Protein AF-A0A2A9P3R5-F1 (afdb_monomer)

pLDDT: mean 75.91, std 23.03, range [26.2, 98.69]

Sequence (433 aa):
MRHSSALISHPLDVFIVVVIVVVCRFVQPAVFLSALGRRFRRSRQLSFVSSPSTSTSSSSSSSSSSFYASAPSPPPPPPPPQNLVVMGPTPMRIRGKRKALSSPAKTGALMASTPPTKIRRSLASVLASRPPRQRLSSLESLPAEMLESILLYSSNLSLPRASHVIGAKLSQRATLLRLFMWSFHETWHQWFGIPANQPVHHVPQSRDEECIPCHGDAALQSAVLELPWVDIDFILQAQQTWADRYARDRWYQHSAPWHDDDATTGHAHAGGYAHFDARACFDVDFQQAVKLALPFRQWPEWRTQDVHPLARLPTALITGPWDDEQLRRLFWLTRGGIMMDHKDRPLPPWEVKLQCLENAVVCAAEPNALVANCLMGCWIYVYLPREVVARQLTSLERRIQWGADSSESKKILRWAWDLLFLCMQLPDCHLLA

Solvent-accessible surface area (backbone atoms only — not comparable to full-atom values): 27323 Å² total; per-residue (Å²): 142,79,88,83,84,82,80,86,72,52,74,66,55,54,49,50,52,52,49,48,53,55,50,48,74,74,42,67,63,74,63,56,55,61,59,53,63,69,57,70,80,76,76,89,87,84,89,88,86,88,84,90,88,86,89,84,90,83,89,83,86,86,84,88,81,90,78,87,80,78,83,82,78,83,81,80,84,81,80,82,85,76,82,81,80,82,77,73,82,79,81,82,78,76,83,71,84,79,76,86,78,84,83,84,87,86,85,91,79,94,76,89,83,78,79,83,72,80,76,77,74,48,70,64,56,57,58,71,67,44,76,74,78,75,78,66,50,78,73,61,68,49,56,54,68,60,53,46,51,51,38,62,77,63,65,46,83,58,56,45,72,75,33,72,68,41,20,64,53,50,67,38,69,70,54,48,40,50,49,52,38,58,41,37,40,49,22,34,72,74,29,63,42,44,44,66,84,53,90,54,95,83,58,83,83,52,94,55,77,92,62,75,80,73,79,34,50,29,67,54,39,24,58,54,64,59,37,93,82,59,45,51,70,53,52,36,50,30,52,34,59,44,38,71,72,78,35,48,89,36,57,35,40,66,53,66,92,79,68,99,62,73,84,78,72,87,56,83,62,87,41,42,61,62,71,83,48,47,56,66,53,46,52,54,53,49,55,50,48,65,69,49,75,66,65,62,88,72,61,69,83,47,25,32,41,61,37,42,44,78,27,57,77,49,64,68,68,56,29,47,85,72,54,74,59,46,50,51,38,43,47,52,45,36,36,14,30,42,46,81,70,44,88,92,52,84,68,77,58,51,67,52,34,47,40,22,45,33,54,31,45,72,71,27,96,63,48,38,50,55,54,42,55,62,59,63,55,74,60,55,53,52,61,54,57,67,72,57,50,53,52,52,42,54,51,41,51,49,42,65,75,73,44,92,64,53,77,67,42,42,51,55,50,49,51,54,38,53,51,47,52,53,43,72,69,40,82,70,52,70,74,83,122

Nearest PDB structures (foldseek):
  5oqp-assembly1_A  TM=2.363E-01  e=1.429E+00  Saccharomyces cerevisiae S288C
  7q2z-assembly1_E  TM=2.455E-01  e=3.027E+00  Saccharomyces cerevisiae S288C
  6yvh-assembly1_F  TM=2.364E-01  e=4.012E+00  Homo sapiens
  5oqn-assembly1_A  TM=2.090E-01  e=4.618E+00  Saccharomyces cerevisiae S288C

Secondary structure (DSSP, 8-state):
----------HHHHHHHHHHHHHHHHS-HHHHHHHHHHHTTS--------------------------PPPPPPPPPPPPPP-----PPP--------PPPPPP------S-----------HHHHHHTSPP-----TTTTS-HHHHHHHHHHH--TTHHHH-HHHHHHHT-HHHHHHHHHHHHHHHHHHHTT--TTS--TTS---S-GGG----S-HHHHHHHHTSTT--HHHHHHHHHHHHHHH-TTSEE-------S-TTSSSS-TT-EES---HHHHHHHHHHHHHH----GGG--------S-TTPPPPHHHHH----HHHHHHHHHHHHTT--SS-TTSPPPPHHHHHHHHIIIIISSSS--HHHHHHH-SGGGTTT--HHHHHHHHHHHHHHHHH----HHHHHHHHHHHHHHHHHHH-GGGGS--

Foldseek 3Di:
DDDDDDDPDDPVNVVVVVVCVVVCVVPPVVVVVVVVVVVVVPDDDDDDDDDDDDDDDDDDDDDDDDDDDDDDDDDDDDDDDDDDDDDDDDDPPDPDDDDDDDDDDDDDDDDDDDDPDPPPQDPVNVVVPPDPPPPDDPLLPDQLVVLLVVCLVVVDPCQLVVDVSSVVSCVPLVSLLVSQLSQQVQQCLVFAQHQPPDPDPPQPPDPPPVDPDRPGDQASNQVSCQDPPDWPVSVLVSVVVSCQPPPQAPKHAQLDPDDPDCPPLPDDNVIDHNPDRSVSSLVVVLVVLQVDLDAQVPDDLLEGLSHPQQHDDHLCLQQDPDDPRSLSSLLCCQSNNHHQSDPPHDHDDLVSLLSSCCNQAQVDLFHPSSSCNSHVDLSSQFQHDLVSLVVSLVSLVCCLVPNPYDPSSNVSSVVVNVSSVVNNVDPCSHPPD

Radius of gyration: 32.88 Å; Cα contacts (8 Å, |Δi|>4): 362; chains: 1; bounding box: 89×105×76 Å

Organism: Ophiocordyceps unilateralis (NCBI:txid268505)

Mean predicted aligned error: 14.09 Å

Structure (mmCIF, N/CA/C/O backbone):
data_AF-A0A2A9P3R5-F1
#
_entry.id   AF-A0A2A9P3R5-F1
#
loop_
_atom_site.group_PDB
_atom_site.id
_atom_site.type_symbol
_atom_site.label_atom_id
_atom_site.label_alt_id
_atom_site.label_comp_id
_atom_site.label_asym_id
_atom_site.label_entity_id
_atom_site.label_seq_id
_atom_site.pdbx_PDB_ins_code
_atom_site.Cartn_x
_atom_site.Cartn_y
_atom_site.Cartn_z
_atom_site.occupancy
_atom_site.B_iso_or_equiv
_atom_site.auth_seq_id
_atom_site.auth_comp_id
_atom_site.auth_asym_id
_atom_site.auth_atom_id
_atom_site.pdbx_PDB_model_num
ATOM 1 N N . MET A 1 1 ? -28.607 43.491 19.530 1.00 35.06 1 MET A N 1
ATOM 2 C CA . MET A 1 1 ? -28.440 42.204 18.820 1.00 35.06 1 MET A CA 1
ATOM 3 C C . MET A 1 1 ? -26.972 41.796 18.878 1.00 35.06 1 MET A C 1
ATOM 5 O O . MET A 1 1 ? -26.171 42.314 18.116 1.00 35.06 1 MET A O 1
ATOM 9 N N . ARG A 1 2 ? -26.599 40.944 19.836 1.00 26.20 2 ARG A N 1
ATOM 10 C CA . ARG A 1 2 ? -25.311 40.235 19.874 1.00 26.20 2 ARG A CA 1
ATOM 11 C C . ARG A 1 2 ? -25.657 38.779 20.166 1.00 26.20 2 ARG A C 1
ATOM 13 O O . ARG A 1 2 ? -26.225 38.500 21.217 1.00 26.20 2 ARG A O 1
ATOM 20 N N . HIS A 1 3 ? -25.417 37.893 19.206 1.00 31.12 3 HIS A N 1
ATOM 21 C CA . HIS A 1 3 ? -25.557 36.454 19.401 1.00 31.12 3 HIS A CA 1
ATOM 22 C C . HIS A 1 3 ? -24.308 35.951 20.129 1.00 31.12 3 HIS A C 1
ATOM 24 O O . HIS A 1 3 ? -23.227 35.925 19.549 1.00 31.12 3 HIS A O 1
ATOM 30 N N . SER A 1 4 ? -24.458 35.587 21.404 1.00 26.36 4 SER A N 1
ATOM 31 C CA . SER A 1 4 ? -23.467 34.787 22.125 1.00 26.36 4 SER A CA 1
ATOM 32 C C . SER A 1 4 ? -23.743 33.313 21.854 1.00 26.36 4 SER A C 1
ATOM 34 O O . SER A 1 4 ? -24.727 32.762 22.345 1.00 26.36 4 SER A O 1
ATOM 36 N N . SER A 1 5 ? -22.872 32.684 21.071 1.00 33.41 5 SER A N 1
ATOM 37 C CA . SER A 1 5 ? -22.794 31.232 20.929 1.00 33.41 5 SER A CA 1
ATOM 38 C C . SER A 1 5 ? -21.841 30.695 21.993 1.00 33.41 5 SER A C 1
ATOM 40 O O . SER A 1 5 ? -20.628 30.803 21.848 1.00 33.41 5 SER A O 1
ATOM 42 N N . ALA A 1 6 ? -22.386 30.129 23.064 1.00 35.25 6 ALA A N 1
ATOM 43 C CA . ALA A 1 6 ? -21.638 29.310 24.010 1.00 35.25 6 ALA A CA 1
ATOM 44 C C . ALA A 1 6 ? -22.315 27.937 24.074 1.00 35.25 6 ALA A C 1
ATOM 46 O O . ALA A 1 6 ? -23.247 27.724 24.845 1.00 35.25 6 ALA A O 1
ATOM 47 N N . LEU A 1 7 ? -21.880 27.025 23.204 1.00 39.19 7 LEU A N 1
ATOM 48 C CA . LEU A 1 7 ? -22.164 25.598 23.324 1.00 39.19 7 LEU A CA 1
ATOM 49 C C . LEU A 1 7 ? -20.938 24.954 23.965 1.00 39.19 7 LEU A C 1
ATOM 51 O O . LEU A 1 7 ? -19.898 24.800 23.329 1.00 39.19 7 LEU A O 1
ATOM 55 N N . ILE A 1 8 ? -21.067 24.594 25.238 1.00 35.97 8 ILE A N 1
ATOM 56 C CA . ILE A 1 8 ? -20.186 23.613 25.866 1.00 35.97 8 ILE A CA 1
ATOM 57 C C . ILE A 1 8 ? -20.632 22.262 25.301 1.00 35.97 8 ILE A C 1
ATOM 59 O O . ILE A 1 8 ? -21.615 21.685 25.759 1.00 35.97 8 ILE A O 1
ATOM 63 N N . SER A 1 9 ? -19.970 21.812 24.235 1.00 40.06 9 SER A N 1
ATOM 64 C CA . SER A 1 9 ? -20.224 20.503 23.637 1.00 40.06 9 SER A CA 1
ATOM 65 C C . SER A 1 9 ? -19.715 19.405 24.562 1.00 40.06 9 SER A C 1
ATOM 67 O O . SER A 1 9 ? -18.516 19.317 24.834 1.00 40.06 9 SER A O 1
ATOM 69 N N . HIS A 1 10 ? -20.614 18.526 25.001 1.00 43.50 10 HIS A N 1
ATOM 70 C CA . HIS A 1 10 ? -20.208 17.243 25.555 1.00 43.50 10 HIS A CA 1
ATOM 71 C C . HIS A 1 10 ? -19.459 16.445 24.467 1.00 43.50 10 HIS A C 1
ATOM 73 O O . HIS A 1 10 ? -19.868 16.459 23.303 1.00 43.50 10 HIS A O 1
ATOM 79 N N . PRO A 1 11 ? -18.394 15.696 24.805 1.00 43.03 11 PRO A N 1
ATOM 80 C CA . PRO A 1 11 ? -17.646 14.889 23.833 1.00 43.03 11 PRO A CA 1
ATOM 81 C C . PRO A 1 11 ? -18.519 13.859 23.089 1.00 43.03 11 PRO A C 1
ATOM 83 O O . PRO A 1 11 ? -18.207 13.493 21.958 1.00 43.03 11 PRO A O 1
ATOM 86 N N . LEU A 1 12 ? -19.652 13.450 23.675 1.00 40.81 12 LEU A N 1
ATOM 87 C CA . LEU A 1 12 ? -20.656 12.593 23.033 1.00 40.81 12 LEU A CA 1
ATOM 88 C C . LEU A 1 12 ? -21.447 13.303 21.917 1.00 40.81 12 LEU A C 1
ATOM 90 O O . LEU A 1 12 ? -21.780 12.670 20.917 1.00 40.81 12 LEU A O 1
ATOM 94 N N . ASP A 1 13 ? -21.697 14.609 22.024 1.00 39.25 13 ASP A N 1
ATOM 95 C CA . ASP A 1 13 ? -22.432 15.361 20.997 1.00 39.25 13 ASP A CA 1
ATOM 96 C C . ASP A 1 13 ? -21.553 15.625 19.769 1.00 39.25 13 ASP A C 1
ATOM 98 O O . ASP A 1 13 ? -22.003 15.471 18.633 1.00 39.25 13 ASP A O 1
ATOM 102 N N . VAL A 1 14 ? -20.261 15.909 19.975 1.00 52.44 14 VAL A N 1
ATOM 103 C CA . VAL A 1 14 ? -19.273 15.969 18.880 1.00 52.44 14 VAL A CA 1
ATOM 104 C C . VAL A 1 14 ? -19.124 14.595 18.221 1.00 52.44 14 VAL A C 1
ATOM 106 O O . VAL A 1 14 ? -19.058 14.499 16.996 1.00 52.44 14 VAL A O 1
ATOM 109 N N . PHE A 1 15 ? -19.138 13.517 19.014 1.00 49.44 15 PHE A N 1
ATOM 110 C CA . PHE A 1 15 ? -19.071 12.146 18.509 1.00 49.44 15 PHE A CA 1
ATOM 111 C C . PHE A 1 15 ? -20.247 11.812 17.587 1.00 49.44 15 PHE A C 1
ATOM 113 O O . PHE A 1 15 ? -20.018 11.249 16.516 1.00 49.44 15 PHE A O 1
ATOM 120 N N . ILE A 1 16 ? -21.474 12.181 17.969 1.00 52.47 16 ILE A N 1
ATOM 121 C CA . ILE A 1 16 ? -22.679 11.956 17.164 1.00 52.47 16 ILE A CA 1
ATOM 122 C C . ILE A 1 16 ? -22.657 12.829 15.908 1.00 52.47 16 ILE A C 1
ATOM 124 O O . ILE A 1 16 ? -22.906 12.315 14.826 1.00 52.47 16 ILE A O 1
ATOM 128 N N . VAL A 1 17 ? -22.308 14.115 16.006 1.00 53.69 17 VAL A N 1
ATOM 129 C CA . VAL A 1 17 ? -22.292 15.014 14.839 1.00 53.69 17 VAL A CA 1
ATOM 130 C C . VAL A 1 17 ? -21.235 14.594 13.816 1.00 53.69 17 VAL A C 1
ATOM 132 O O . VAL A 1 17 ? -21.544 14.557 12.632 1.00 53.69 17 VAL A O 1
ATOM 135 N N . VAL A 1 18 ? -20.027 14.200 14.233 1.00 54.88 18 VAL A N 1
ATOM 136 C CA . VAL A 1 18 ? -18.980 13.735 13.302 1.00 54.88 18 VAL A CA 1
ATOM 137 C C . VAL A 1 18 ? -19.355 12.396 12.669 1.00 54.88 18 VAL A C 1
ATOM 139 O O . VAL A 1 18 ? -19.189 12.233 11.466 1.00 54.88 18 VAL A O 1
ATOM 142 N N . VAL A 1 19 ? -19.927 11.461 13.436 1.00 52.88 19 VAL A N 1
ATOM 143 C CA . VAL A 1 19 ? -20.471 10.211 12.876 1.00 52.88 19 VAL A CA 1
ATOM 144 C C . VAL A 1 19 ? -21.566 10.506 11.870 1.00 52.88 19 VAL A C 1
ATOM 146 O O . VAL A 1 19 ? -21.556 9.936 10.790 1.00 52.88 19 VAL A O 1
ATOM 149 N N . ILE A 1 20 ? -22.491 11.401 12.204 1.00 53.94 20 ILE A N 1
ATOM 150 C CA . ILE A 1 20 ? -23.578 11.788 11.314 1.00 53.94 20 ILE A CA 1
ATOM 151 C C . ILE A 1 20 ? -23.015 12.447 10.059 1.00 53.94 20 ILE A C 1
ATOM 153 O O . ILE A 1 20 ? -23.446 12.090 8.981 1.00 53.94 20 ILE A O 1
ATOM 157 N N . VAL A 1 21 ? -22.038 13.349 10.150 1.00 54.28 21 VAL A N 1
ATOM 158 C CA . VAL A 1 21 ? -21.445 14.005 8.972 1.00 54.28 21 VAL A CA 1
ATOM 159 C C . VAL A 1 21 ? -20.697 13.002 8.093 1.00 54.28 21 VAL A C 1
ATOM 161 O O . VAL A 1 21 ? -20.861 13.033 6.877 1.00 54.28 21 VAL A O 1
ATOM 164 N N . VAL A 1 22 ? -19.935 12.082 8.688 1.00 51.25 22 VAL A N 1
ATOM 165 C CA . VAL A 1 22 ? -19.230 11.022 7.955 1.00 51.25 22 VAL A CA 1
ATOM 166 C C . VAL A 1 22 ? -20.244 10.077 7.309 1.00 51.25 22 VAL A C 1
ATOM 168 O O . VAL A 1 22 ? -20.231 9.923 6.097 1.00 51.25 22 VAL A O 1
ATOM 171 N N . VAL A 1 23 ? -21.208 9.535 8.057 1.00 51.59 23 VAL A N 1
ATOM 172 C CA . VAL A 1 23 ? -22.254 8.645 7.520 1.00 51.59 23 VAL A CA 1
ATOM 173 C C . VAL A 1 23 ? -23.129 9.356 6.473 1.00 51.59 23 VAL A C 1
ATOM 175 O O . VAL A 1 23 ? -23.426 8.767 5.439 1.00 51.59 23 VAL A O 1
ATOM 178 N N . CYS A 1 24 ? -23.476 10.634 6.660 1.00 47.62 24 CYS A N 1
ATOM 179 C CA . CYS A 1 24 ? -24.226 11.450 5.691 1.00 47.62 24 CYS A CA 1
ATOM 180 C C . CYS A 1 24 ? -23.448 11.762 4.411 1.00 47.62 24 CYS A C 1
ATOM 182 O O . CYS A 1 24 ? -24.075 12.025 3.387 1.00 47.62 24 CYS A O 1
ATOM 184 N N . ARG A 1 25 ? -22.109 11.765 4.440 1.00 51.53 25 ARG A N 1
ATOM 185 C CA . ARG A 1 25 ? -21.300 11.889 3.217 1.00 51.53 25 ARG A CA 1
ATOM 186 C C . ARG A 1 25 ? -21.342 10.618 2.361 1.00 51.53 25 ARG A C 1
ATOM 188 O O . ARG A 1 25 ? -21.093 10.702 1.162 1.00 51.53 25 ARG A O 1
ATOM 195 N N . PHE A 1 26 ? -21.689 9.470 2.947 1.00 47.19 26 PHE A N 1
ATOM 196 C CA . PHE A 1 26 ? -21.645 8.165 2.275 1.00 47.19 26 PHE A CA 1
ATOM 197 C C . PHE A 1 26 ? -23.020 7.522 2.033 1.00 47.19 26 PHE A C 1
ATOM 199 O O . PHE A 1 26 ? -23.152 6.705 1.126 1.00 47.19 26 PHE A O 1
ATOM 206 N N . VAL A 1 27 ? -24.057 7.903 2.784 1.00 43.75 27 VAL A N 1
ATOM 207 C CA . VAL A 1 27 ? -25.449 7.472 2.571 1.00 43.75 27 VAL A CA 1
ATOM 208 C C . VAL A 1 27 ? -26.214 8.616 1.908 1.00 43.75 27 VAL A C 1
ATOM 210 O O . VAL A 1 27 ? -26.168 9.739 2.404 1.00 43.75 27 VAL A O 1
ATOM 213 N N . GLN A 1 28 ? -26.915 8.354 0.793 1.00 44.56 28 GLN A N 1
ATOM 214 C CA . GLN A 1 28 ? -27.665 9.379 0.049 1.00 44.56 28 GLN A CA 1
ATOM 215 C C . GLN A 1 28 ? -28.454 10.312 1.003 1.00 44.56 28 GLN A C 1
ATOM 217 O O . GLN A 1 28 ? -29.317 9.823 1.745 1.00 44.56 28 GLN A O 1
ATOM 222 N N . PRO A 1 29 ? -28.232 11.646 0.966 1.00 41.41 29 PRO A N 1
ATOM 223 C CA . PRO A 1 29 ? -28.790 12.592 1.943 1.00 41.41 29 PRO A CA 1
ATOM 224 C C . PRO A 1 29 ? -30.320 12.527 2.098 1.00 41.41 29 PRO A C 1
ATOM 226 O O . PRO A 1 29 ? -30.864 12.837 3.161 1.00 41.41 29 PRO A O 1
ATOM 229 N N . ALA A 1 30 ? -31.025 12.100 1.044 1.00 42.53 30 ALA A N 1
ATOM 230 C CA . ALA A 1 30 ? -32.483 12.031 0.991 1.00 42.53 30 ALA A CA 1
ATOM 231 C C . ALA A 1 30 ? -33.092 10.965 1.924 1.00 42.53 30 ALA A C 1
ATOM 233 O O . ALA A 1 30 ? -34.169 11.182 2.482 1.00 42.53 30 ALA A O 1
ATOM 234 N N . VAL A 1 31 ? -32.408 9.836 2.140 1.00 49.12 31 VAL A N 1
ATOM 235 C CA . VAL A 1 31 ? -32.929 8.730 2.966 1.00 49.12 31 VAL A CA 1
ATOM 236 C C . VAL A 1 31 ? -32.812 9.075 4.455 1.00 49.12 31 VAL A C 1
ATOM 238 O O . VAL A 1 31 ? -33.761 8.898 5.228 1.00 49.12 31 VAL A O 1
ATOM 241 N N . PHE A 1 32 ? -31.694 9.694 4.838 1.00 44.53 32 PHE A N 1
ATOM 242 C CA . PHE A 1 32 ? -31.348 10.010 6.223 1.00 44.53 32 PHE A CA 1
ATOM 243 C C . PHE A 1 32 ? -32.198 11.140 6.838 1.00 44.53 32 PHE A C 1
ATOM 245 O O . PHE A 1 32 ? -32.652 11.032 7.983 1.00 44.53 32 PHE A O 1
ATOM 252 N N . LEU A 1 33 ? -32.508 12.195 6.071 1.00 44.28 33 LEU A N 1
ATOM 253 C CA . LEU A 1 33 ? -33.376 13.290 6.537 1.00 44.28 33 LEU A CA 1
ATOM 254 C C . LEU A 1 33 ? -34.801 12.806 6.872 1.00 44.28 33 LEU A C 1
ATOM 256 O O . LEU A 1 33 ? -35.436 13.327 7.794 1.00 44.28 33 LEU A O 1
ATOM 260 N N . SER A 1 34 ? -35.284 11.758 6.194 1.00 41.94 34 SER A N 1
ATOM 261 C CA . SER A 1 34 ? -36.606 11.172 6.457 1.00 41.94 34 SER A CA 1
ATOM 262 C C . SER A 1 34 ? -36.675 10.399 7.786 1.00 41.94 34 SER A C 1
ATOM 264 O O . SER A 1 34 ? -37.732 10.360 8.428 1.00 41.94 34 SER A O 1
ATOM 266 N N . ALA A 1 35 ? -35.550 9.825 8.229 1.00 42.44 35 ALA A N 1
ATOM 267 C CA . ALA A 1 35 ? -35.443 9.051 9.464 1.00 42.44 35 ALA A CA 1
ATOM 268 C C . ALA A 1 35 ? -35.282 9.956 10.701 1.00 42.44 35 ALA A C 1
ATOM 270 O O . ALA A 1 35 ? -35.923 9.729 11.732 1.00 42.44 35 ALA A O 1
ATOM 271 N N . LEU A 1 36 ? -34.504 11.040 10.588 1.00 43.62 36 LEU A N 1
ATOM 272 C CA . LEU A 1 36 ? -34.336 12.036 11.658 1.00 43.62 36 LEU A CA 1
ATOM 273 C C . LEU A 1 36 ? -35.586 12.895 11.884 1.00 43.62 36 LEU A C 1
ATOM 275 O O . LEU A 1 36 ? -35.939 13.170 13.036 1.00 43.62 36 LEU A O 1
ATOM 279 N N . GLY A 1 37 ? -36.312 13.243 10.814 1.00 40.22 37 GLY A N 1
ATOM 280 C CA . GLY A 1 37 ? -37.554 14.020 10.900 1.00 40.22 37 GLY A CA 1
ATOM 281 C C . GLY A 1 37 ? -38.655 13.348 11.732 1.00 40.22 37 GLY A C 1
ATOM 282 O O . GLY A 1 37 ? -39.464 14.031 12.360 1.00 40.22 37 GLY A O 1
ATOM 283 N N . ARG A 1 38 ? -38.659 12.009 11.821 1.00 43.94 38 ARG A N 1
ATOM 284 C CA . ARG A 1 38 ? -39.633 11.258 12.636 1.00 43.94 38 ARG A CA 1
ATOM 285 C C . ARG A 1 38 ? -39.265 11.187 14.121 1.00 43.94 38 ARG A C 1
ATOM 287 O O . ARG A 1 38 ? -40.153 10.980 14.945 1.00 43.94 38 ARG A O 1
ATOM 294 N N . ARG A 1 39 ? -37.991 11.382 14.489 1.00 40.22 39 ARG A N 1
ATOM 295 C CA . ARG A 1 39 ? -37.509 11.244 15.879 1.00 40.22 39 ARG A CA 1
ATOM 296 C C . ARG A 1 39 ? -37.529 12.555 16.669 1.00 40.22 39 ARG A C 1
ATOM 298 O O . ARG A 1 39 ? -37.849 12.534 17.854 1.00 40.22 39 ARG A O 1
ATOM 305 N N . PHE A 1 40 ? -37.291 13.701 16.027 1.00 35.03 40 PHE A N 1
ATOM 306 C CA . PHE A 1 40 ? -37.233 14.997 16.726 1.00 35.03 40 PHE A CA 1
ATOM 307 C C . PHE A 1 40 ? -38.596 15.554 17.177 1.00 35.03 40 PHE A C 1
ATOM 309 O O . PHE A 1 40 ? -38.650 16.472 17.992 1.00 35.03 40 PHE A O 1
ATOM 316 N N . ARG A 1 41 ? -39.712 14.969 16.721 1.00 37.88 41 ARG A N 1
ATOM 317 C CA . ARG A 1 41 ? -41.068 15.377 17.133 1.00 37.88 41 ARG A CA 1
ATOM 318 C C . ARG A 1 41 ? -41.516 14.827 18.496 1.00 37.88 41 ARG A C 1
ATOM 320 O O . ARG A 1 41 ? -42.625 15.140 18.914 1.00 37.88 41 ARG A O 1
ATOM 327 N N . ARG A 1 42 ? -40.696 14.017 19.184 1.00 36.69 42 ARG A N 1
ATOM 328 C CA . ARG A 1 42 ? -41.105 13.299 20.412 1.00 36.69 42 ARG A CA 1
ATOM 329 C C . ARG A 1 42 ? -40.421 13.713 21.721 1.00 36.69 42 ARG A C 1
ATOM 331 O O . ARG A 1 42 ? -40.848 13.231 22.761 1.00 36.69 42 ARG A O 1
ATOM 338 N N . SER A 1 43 ? -39.452 14.632 21.710 1.00 32.66 43 SER A N 1
ATOM 339 C CA . SER A 1 43 ? -38.743 15.052 22.935 1.00 32.66 43 SER A CA 1
ATOM 340 C C . SER A 1 43 ? -38.612 16.569 23.056 1.00 32.66 43 SER A C 1
ATOM 342 O O . SER A 1 43 ? -37.531 17.115 22.871 1.00 32.66 43 SER A O 1
ATOM 344 N N . ARG A 1 44 ? -39.702 17.264 23.401 1.00 29.75 44 ARG A N 1
ATOM 345 C CA . ARG A 1 44 ? -39.636 18.587 24.049 1.00 29.75 44 ARG A CA 1
ATOM 346 C C . ARG A 1 44 ? -40.840 18.799 24.963 1.00 29.75 44 ARG A C 1
ATOM 348 O O . ARG A 1 44 ? -41.854 19.330 24.535 1.00 29.75 44 ARG A O 1
ATOM 355 N N . GLN A 1 45 ? -40.686 18.424 26.226 1.00 34.12 45 GLN A N 1
ATOM 356 C CA . GLN A 1 45 ? -41.326 19.075 27.369 1.00 34.12 45 GLN A CA 1
ATOM 357 C C . GLN A 1 45 ? -40.508 18.703 28.610 1.00 34.12 45 GLN A C 1
ATOM 359 O O . GLN A 1 45 ? -40.454 17.526 28.944 1.00 34.12 45 GLN A O 1
ATOM 364 N N . LEU A 1 46 ? -39.828 19.682 29.224 1.00 30.34 46 LEU A N 1
ATOM 365 C CA . LEU A 1 46 ? -39.788 19.914 30.678 1.00 30.34 46 LEU A CA 1
ATOM 366 C C . LEU A 1 46 ? -38.862 21.100 31.042 1.00 30.34 46 LEU A C 1
ATOM 368 O O . LEU A 1 46 ? -37.687 21.140 30.693 1.00 30.34 46 LEU A O 1
ATOM 372 N N . SER A 1 47 ? -39.512 22.069 31.694 1.00 30.66 47 SER A N 1
ATOM 373 C CA . SER A 1 47 ? -39.123 23.136 32.639 1.00 30.66 47 SER A CA 1
ATOM 374 C C . SER A 1 47 ? -37.654 23.483 32.948 1.00 30.66 47 SER A C 1
ATOM 376 O O . SER A 1 47 ? -36.861 22.644 33.359 1.00 30.66 47 SER A O 1
ATOM 378 N N . PHE A 1 48 ? -37.395 24.798 32.922 1.00 26.64 48 PHE A N 1
ATOM 379 C CA . PHE A 1 48 ? -36.210 25.515 33.410 1.00 26.64 48 PHE A CA 1
ATOM 380 C C . PHE A 1 48 ? -36.508 26.152 34.787 1.00 26.64 48 PHE A C 1
ATOM 382 O O . PHE A 1 48 ? -37.574 26.746 34.954 1.00 26.64 48 PHE A O 1
ATOM 389 N N . VAL A 1 49 ? -35.575 26.077 35.744 1.00 29.03 49 VAL A N 1
ATOM 390 C CA . VAL A 1 49 ? -35.591 26.830 37.017 1.00 29.03 49 VAL A CA 1
ATOM 391 C C . VAL A 1 49 ? -34.288 27.627 37.119 1.00 29.03 49 VAL A C 1
ATOM 393 O O . VAL A 1 49 ? -33.207 27.086 36.901 1.00 29.03 49 VAL A O 1
ATOM 396 N N . SER A 1 50 ? -34.413 28.919 37.418 1.00 32.09 50 SER A N 1
ATOM 397 C CA . SER A 1 50 ? -33.340 29.922 37.440 1.00 32.09 50 SER A CA 1
ATOM 398 C C . SER A 1 50 ? -32.780 30.152 38.847 1.00 32.09 50 SER A C 1
ATOM 400 O O . SER A 1 50 ? -33.541 30.117 39.814 1.00 32.09 50 SER A O 1
ATOM 402 N N . SER A 1 51 ? -31.485 30.479 38.959 1.00 28.47 51 SER A N 1
ATOM 403 C CA . SER A 1 51 ? -30.851 31.164 40.109 1.00 28.47 51 SER A CA 1
ATOM 404 C C . SER A 1 51 ? -29.430 31.667 39.758 1.00 28.47 51 SER A C 1
ATOM 406 O O . SER A 1 51 ? -28.897 31.248 38.730 1.00 28.47 51 SER A O 1
ATOM 408 N N . PRO A 1 52 ? -28.851 32.624 40.521 1.00 35.25 52 PRO A N 1
ATOM 409 C CA . PRO A 1 52 ? -28.191 33.797 39.943 1.00 35.25 52 PRO A CA 1
ATOM 410 C C . PRO A 1 52 ? -26.656 33.819 40.009 1.00 35.25 52 PRO A C 1
ATOM 412 O O . PRO A 1 52 ? -26.016 33.117 40.786 1.00 35.25 52 PRO A O 1
ATOM 415 N N . SER A 1 53 ? -26.095 34.690 39.169 1.00 29.89 53 SER A N 1
ATOM 416 C CA . SER A 1 53 ? -24.674 34.962 38.945 1.00 29.89 53 SER A CA 1
ATOM 417 C C . SER A 1 53 ? -24.121 36.076 39.841 1.00 29.89 53 SER A C 1
ATOM 419 O O . SER A 1 53 ? -24.713 37.154 39.917 1.00 29.89 53 SER A O 1
ATOM 421 N N . THR A 1 54 ? -22.929 35.859 40.401 1.00 30.25 54 THR A N 1
ATOM 422 C CA . THR A 1 54 ? -22.095 36.880 41.055 1.00 30.25 54 THR A CA 1
ATOM 423 C C . THR A 1 54 ? -20.909 37.211 40.151 1.00 30.25 54 THR A C 1
ATOM 425 O O . THR A 1 54 ? -20.196 36.318 39.697 1.00 30.25 54 THR A O 1
ATOM 428 N N . SER A 1 55 ? -20.713 38.495 39.864 1.00 32.75 55 SER A N 1
ATOM 429 C CA . SER A 1 55 ? -19.655 39.032 39.008 1.00 32.75 55 SER A CA 1
ATOM 430 C C . SER A 1 55 ? -18.468 39.538 39.828 1.00 32.75 55 SER A C 1
ATOM 432 O O . SER A 1 55 ? -18.655 40.373 40.712 1.00 32.75 55 SER A O 1
ATOM 434 N N . THR A 1 56 ? -17.252 39.139 39.462 1.00 31.34 56 THR A N 1
ATOM 435 C CA . THR A 1 56 ? -16.009 39.817 39.854 1.00 31.34 56 THR A CA 1
ATOM 436 C C . THR A 1 56 ? -15.124 40.000 38.628 1.00 31.34 56 THR A C 1
ATOM 438 O O . THR A 1 56 ? -14.749 39.055 37.942 1.00 31.34 56 THR A O 1
ATOM 441 N N . SER A 1 57 ? -14.847 41.265 38.334 1.00 36.09 57 SER A N 1
ATOM 442 C CA . SER A 1 57 ? -13.985 41.762 37.269 1.00 36.09 57 SER A CA 1
ATOM 443 C C . SER A 1 57 ? -12.533 41.832 37.736 1.00 36.09 57 SER A C 1
ATOM 445 O O . SER A 1 57 ? -12.264 42.420 38.785 1.00 36.09 57 SER A O 1
ATOM 447 N N . SER A 1 58 ? -11.595 41.359 36.921 1.00 33.75 58 SER A N 1
ATOM 448 C CA . SER A 1 58 ? -10.197 41.779 36.998 1.00 33.75 58 SER A CA 1
ATOM 449 C C . SER A 1 58 ? -9.637 42.021 35.598 1.00 33.75 58 SER A C 1
ATOM 451 O O . SER A 1 58 ? -9.733 41.206 34.685 1.00 33.75 58 SER A O 1
ATOM 453 N N . SER A 1 59 ? -9.115 43.228 35.450 1.00 38.44 59 SER A N 1
ATOM 454 C CA . SER A 1 59 ? -8.422 43.795 34.305 1.00 38.44 59 SER A CA 1
ATOM 455 C C . SER A 1 59 ? -6.943 43.415 34.332 1.00 38.44 59 SER A C 1
ATOM 457 O O . SER A 1 59 ? -6.299 43.576 35.370 1.00 38.44 59 SER A O 1
ATOM 459 N N . SER A 1 60 ? -6.378 43.027 33.191 1.00 34.75 60 SER A N 1
ATOM 460 C CA . SER A 1 60 ? -4.929 43.031 32.987 1.00 34.75 60 SER A CA 1
ATOM 461 C C . SER A 1 60 ? -4.576 43.589 31.609 1.00 34.75 60 SER A C 1
ATOM 463 O O . SER A 1 60 ? -5.136 43.240 30.574 1.00 34.75 60 SER A O 1
ATOM 465 N N . SER A 1 61 ? -3.667 44.551 31.669 1.00 35.44 61 SER A N 1
ATOM 466 C CA . SER A 1 61 ? -3.088 45.370 30.617 1.00 35.44 61 SER A CA 1
ATOM 467 C C . SER A 1 61 ? -2.026 44.608 29.825 1.00 35.44 61 SER A C 1
ATOM 469 O O . SER A 1 61 ? -1.102 44.043 30.409 1.00 35.44 61 SER A O 1
ATOM 471 N N . SER A 1 62 ? -2.123 44.651 28.500 1.00 34.19 62 SER A N 1
ATOM 472 C CA . SER A 1 62 ? -1.146 44.111 27.555 1.00 34.19 62 SER A CA 1
ATOM 473 C C . SER A 1 62 ? -0.136 45.183 27.130 1.00 34.19 62 SER A C 1
ATOM 475 O O . SER A 1 62 ? -0.490 46.133 26.430 1.00 34.19 62 SER A O 1
ATOM 477 N N . SE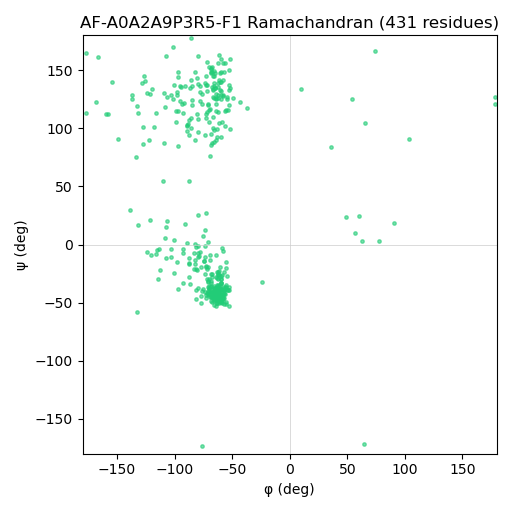R A 1 63 ? 1.123 45.003 27.529 1.00 34.22 63 SER A N 1
ATOM 478 C CA . SER A 1 63 ? 2.281 45.768 27.053 1.00 34.22 63 SER A CA 1
ATOM 479 C C . SER A 1 63 ? 2.904 45.049 25.856 1.00 34.22 63 SER A C 1
ATOM 481 O O . SER A 1 63 ? 3.287 43.888 25.963 1.00 34.22 63 SER A O 1
ATOM 483 N N . SER A 1 64 ? 2.989 45.735 24.717 1.00 34.28 64 SER A N 1
ATOM 484 C CA . SER A 1 64 ? 3.635 45.241 23.495 1.00 34.28 64 SER A CA 1
ATOM 485 C C . SER A 1 64 ? 5.090 45.710 23.457 1.00 34.28 64 SER A C 1
ATOM 487 O O . SER A 1 64 ? 5.338 46.914 23.457 1.00 34.28 64 SER A O 1
ATOM 489 N N . SER A 1 65 ? 6.045 44.782 23.408 1.00 34.22 65 SER A N 1
ATOM 490 C CA . SER A 1 65 ? 7.457 45.059 23.126 1.00 34.22 65 SER A CA 1
ATOM 491 C C . SER A 1 65 ? 7.865 44.370 21.823 1.00 34.22 65 SER A C 1
ATOM 493 O O . SER A 1 65 ? 7.896 43.149 21.707 1.00 34.22 65 SER A O 1
ATOM 495 N N . SER A 1 66 ? 8.158 45.189 20.817 1.00 35.22 66 SER A N 1
ATOM 496 C CA . SER A 1 66 ? 8.708 44.790 19.525 1.00 35.22 66 SER A CA 1
ATOM 497 C C . SER A 1 66 ? 10.221 44.585 19.641 1.00 35.22 66 SER A C 1
ATOM 499 O O . SER A 1 66 ? 10.958 45.558 19.808 1.00 35.22 66 SER A O 1
ATOM 501 N N . PHE A 1 67 ? 10.690 43.344 19.516 1.00 37.91 67 PHE A N 1
ATOM 502 C CA . PHE A 1 67 ? 12.105 43.040 19.299 1.00 37.91 67 PHE A CA 1
ATOM 503 C C . PHE A 1 67 ? 12.345 42.780 17.809 1.00 37.91 67 PHE A C 1
ATOM 505 O O . PHE A 1 67 ? 11.839 41.812 17.247 1.00 37.91 67 PHE A O 1
ATOM 512 N N . TYR A 1 68 ? 13.123 43.656 17.173 1.00 36.50 68 TYR A N 1
ATOM 513 C CA . TYR A 1 68 ? 13.746 43.388 15.880 1.00 36.50 68 TYR A CA 1
ATOM 514 C C . TYR A 1 68 ? 14.872 42.368 16.094 1.00 36.50 68 TYR A C 1
ATOM 516 O O . TYR A 1 68 ? 15.855 42.665 16.771 1.00 36.50 68 TYR A O 1
ATOM 524 N N . ALA A 1 69 ? 14.720 41.167 15.537 1.00 37.56 69 ALA A N 1
ATOM 525 C CA . ALA A 1 69 ? 15.775 40.162 15.499 1.00 37.56 69 ALA A CA 1
ATOM 526 C C . ALA A 1 69 ? 16.686 40.418 14.288 1.00 37.56 69 ALA A C 1
ATOM 528 O O . ALA A 1 69 ? 16.236 40.423 13.142 1.00 37.56 69 ALA A O 1
ATOM 529 N N . SER A 1 70 ? 17.967 40.655 14.561 1.00 41.50 70 SER A N 1
ATOM 530 C CA . SER A 1 70 ? 19.029 40.771 13.560 1.00 41.50 70 SER A CA 1
ATOM 531 C C . SER A 1 70 ? 19.256 39.443 12.832 1.00 41.50 70 SER A C 1
ATOM 533 O O . SER A 1 70 ? 19.281 38.382 13.454 1.00 41.50 70 SER A O 1
ATOM 535 N N . ALA A 1 71 ? 19.459 39.517 11.516 1.00 49.22 71 ALA A N 1
ATOM 536 C CA . ALA A 1 71 ? 19.775 38.371 10.669 1.00 49.22 71 ALA A CA 1
ATOM 537 C C . ALA A 1 71 ? 21.120 37.715 11.063 1.00 49.22 71 ALA A C 1
ATOM 539 O O . ALA A 1 71 ? 22.086 38.437 11.332 1.00 49.22 71 ALA A O 1
ATOM 540 N N . PRO A 1 72 ? 21.218 36.372 11.074 1.00 54.44 72 PRO A N 1
ATOM 541 C CA . PRO A 1 72 ? 22.470 35.675 11.341 1.00 54.44 72 PRO A CA 1
ATOM 542 C C . PRO A 1 72 ? 23.426 35.770 10.144 1.00 54.44 72 PRO A C 1
ATOM 544 O O . PRO A 1 72 ? 23.026 35.669 8.983 1.00 54.44 72 PRO A O 1
ATOM 547 N N . SER A 1 73 ? 24.707 35.973 10.441 1.00 59.94 73 SER A N 1
ATOM 548 C CA . SER A 1 73 ? 25.802 36.017 9.472 1.00 59.94 73 SER A CA 1
ATOM 549 C C . SER A 1 73 ? 26.068 34.642 8.832 1.00 59.94 73 SER A C 1
ATOM 551 O O . SER A 1 73 ? 25.881 33.610 9.479 1.00 59.94 73 SER A O 1
ATOM 553 N N . PRO A 1 74 ? 26.524 34.608 7.564 1.00 65.75 74 PRO A N 1
ATOM 554 C CA . PRO A 1 74 ? 26.776 33.362 6.847 1.00 65.75 74 PRO A CA 1
ATOM 555 C C . PRO A 1 74 ? 27.973 32.587 7.431 1.00 65.75 74 PRO A C 1
ATOM 557 O O . PRO A 1 74 ? 28.933 33.203 7.908 1.00 65.75 74 PRO A O 1
ATOM 560 N N . PRO A 1 75 ? 27.945 31.242 7.377 1.00 70.12 75 PRO A N 1
ATOM 561 C CA . PRO A 1 75 ? 29.022 30.403 7.886 1.00 70.12 75 PRO A CA 1
ATOM 562 C C . PRO A 1 75 ? 30.298 30.504 7.027 1.00 70.12 75 PRO A C 1
ATOM 564 O O . PRO A 1 75 ? 30.221 30.771 5.823 1.00 70.12 75 PRO A O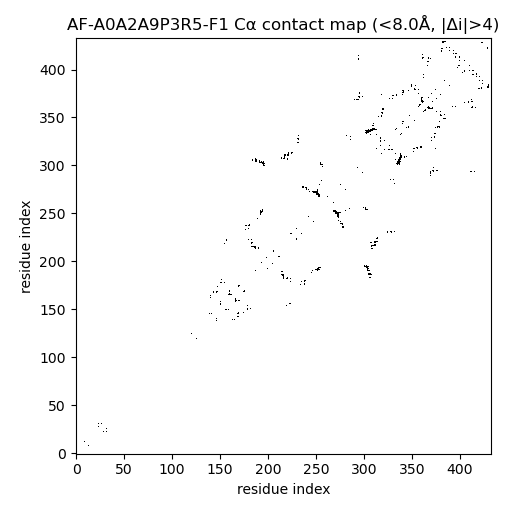 1
ATOM 567 N N . PRO A 1 76 ? 31.482 30.276 7.627 1.00 73.50 76 PRO A N 1
ATOM 568 C CA . PRO A 1 76 ? 32.755 30.322 6.919 1.00 73.50 76 PRO A CA 1
ATOM 569 C C . PRO A 1 76 ? 32.907 29.163 5.916 1.00 73.50 76 PRO A C 1
ATOM 571 O O . PRO A 1 76 ? 32.349 28.082 6.127 1.00 73.50 76 PRO A O 1
ATOM 574 N N . PRO A 1 77 ? 33.683 29.361 4.833 1.00 69.75 77 PRO A N 1
ATOM 575 C CA . PRO A 1 77 ? 33.902 28.339 3.818 1.00 69.75 77 PRO A CA 1
ATOM 576 C C . PRO A 1 77 ? 34.709 27.145 4.362 1.00 69.75 77 PRO A C 1
ATOM 578 O O . PRO A 1 77 ? 35.575 27.322 5.225 1.00 69.75 77 PRO A O 1
ATOM 581 N N . PRO A 1 78 ? 34.455 25.927 3.848 1.00 69.81 78 PRO A N 1
ATOM 582 C CA . PRO A 1 78 ? 35.141 24.720 4.289 1.00 69.81 78 PRO A CA 1
ATOM 583 C C . PRO A 1 78 ? 36.627 24.712 3.883 1.00 69.81 78 PRO A C 1
ATOM 585 O O . PRO A 1 78 ? 36.997 25.289 2.855 1.00 69.81 78 PRO A O 1
ATOM 588 N N . PRO A 1 79 ? 37.491 24.036 4.665 1.00 68.31 79 PRO A N 1
ATOM 589 C CA . PRO A 1 79 ? 38.911 23.916 4.360 1.00 68.31 79 PRO A CA 1
ATOM 590 C C . PRO A 1 79 ? 39.163 23.071 3.096 1.00 68.31 79 PRO A C 1
ATOM 592 O O . PRO A 1 79 ? 38.371 22.181 2.773 1.00 68.31 79 PRO A O 1
ATOM 595 N N . PRO A 1 80 ? 40.278 23.319 2.381 1.00 61.94 80 PRO A N 1
ATOM 596 C CA . PRO A 1 80 ? 40.612 22.607 1.153 1.00 61.94 80 PRO A CA 1
ATOM 597 C C . PRO A 1 80 ? 40.879 21.111 1.404 1.00 61.94 80 PRO A C 1
ATOM 599 O O . PRO A 1 80 ? 41.405 20.742 2.460 1.00 61.94 80 PRO A O 1
ATOM 602 N N . PRO A 1 81 ? 40.551 20.239 0.431 1.00 54.09 81 PRO A N 1
ATOM 603 C CA . PRO A 1 81 ? 40.683 18.797 0.576 1.00 54.09 81 PRO A CA 1
ATOM 604 C C . PRO A 1 81 ? 42.151 18.389 0.716 1.00 54.09 81 PRO A C 1
ATOM 606 O O . PRO A 1 81 ? 42.996 18.711 -0.121 1.00 54.09 81 PRO A O 1
ATOM 609 N N . GLN A 1 82 ? 42.444 17.651 1.785 1.00 49.97 82 GLN A N 1
ATOM 610 C CA . GLN A 1 82 ? 43.739 17.016 1.988 1.00 49.97 82 GLN A CA 1
ATOM 611 C C . GLN A 1 82 ? 43.892 15.819 1.041 1.00 49.97 82 GLN A C 1
ATOM 613 O O . GLN A 1 82 ? 42.966 15.037 0.835 1.00 49.97 82 GLN A O 1
ATOM 618 N N . ASN A 1 83 ? 45.087 15.726 0.457 1.00 42.59 83 ASN A N 1
ATOM 619 C CA . ASN A 1 83 ? 45.538 14.762 -0.541 1.00 42.59 83 ASN A CA 1
ATOM 620 C C . ASN A 1 83 ? 44.997 13.331 -0.360 1.00 42.59 83 ASN A C 1
ATOM 622 O O . ASN A 1 83 ? 45.333 12.631 0.595 1.00 42.59 83 ASN A O 1
ATOM 626 N N . LEU A 1 84 ? 44.237 12.879 -1.362 1.00 41.81 84 LEU A N 1
ATOM 627 C CA . LEU A 1 84 ? 43.882 11.480 -1.579 1.00 41.81 84 LEU A CA 1
ATOM 628 C C . LEU A 1 84 ? 45.148 10.653 -1.836 1.00 41.81 84 LEU A C 1
ATOM 630 O O . LEU A 1 84 ? 45.813 10.791 -2.864 1.00 41.81 84 LEU A O 1
ATOM 634 N N . VAL A 1 85 ? 45.450 9.752 -0.904 1.00 50.47 85 VAL A N 1
ATOM 635 C CA . VAL A 1 85 ? 46.396 8.656 -1.110 1.00 50.47 85 VAL A CA 1
ATOM 636 C C . VAL A 1 85 ? 45.826 7.733 -2.188 1.00 50.47 85 VAL A C 1
ATOM 638 O O . VAL A 1 85 ? 44.781 7.107 -2.013 1.00 50.47 85 VAL A O 1
ATOM 641 N N . VAL A 1 86 ? 46.527 7.669 -3.319 1.00 49.47 86 VAL A N 1
ATOM 642 C CA . VAL A 1 86 ? 46.263 6.764 -4.441 1.00 49.47 86 VAL A CA 1
ATOM 643 C C . VAL A 1 86 ? 46.442 5.318 -3.967 1.00 49.47 86 VAL A C 1
ATOM 645 O O . VAL A 1 86 ? 47.557 4.809 -3.869 1.00 49.47 86 VAL A O 1
ATOM 648 N N . MET A 1 87 ? 45.333 4.643 -3.665 1.00 48.84 87 MET A N 1
ATOM 649 C CA . MET A 1 87 ? 45.288 3.187 -3.530 1.00 48.84 87 MET A CA 1
ATOM 650 C C . MET A 1 87 ? 45.399 2.572 -4.928 1.00 48.84 87 MET A C 1
ATOM 652 O O . MET A 1 87 ? 44.519 2.749 -5.770 1.00 48.84 87 MET A O 1
ATOM 656 N N . GLY A 1 88 ? 46.517 1.891 -5.183 1.00 60.12 88 GLY A N 1
ATOM 657 C CA . GLY A 1 88 ? 46.794 1.220 -6.450 1.00 60.12 88 GLY A CA 1
ATOM 658 C C . GLY A 1 88 ? 45.765 0.134 -6.807 1.00 60.12 88 GLY A C 1
ATOM 659 O O . GLY A 1 88 ? 45.052 -0.371 -5.936 1.00 60.12 88 GLY A O 1
ATOM 660 N N . PRO A 1 89 ? 45.680 -0.248 -8.094 1.00 59.72 89 PRO A N 1
ATOM 661 C CA . PRO A 1 89 ? 44.720 -1.234 -8.568 1.00 59.72 89 PRO A CA 1
ATOM 662 C C . PRO A 1 89 ? 44.973 -2.597 -7.916 1.00 59.72 89 PRO A C 1
ATOM 664 O O . PRO A 1 89 ? 46.084 -3.131 -7.934 1.00 59.72 89 PRO A O 1
ATOM 667 N N . THR A 1 90 ? 43.917 -3.179 -7.355 1.00 53.41 90 THR A N 1
ATOM 668 C CA . THR A 1 90 ? 43.918 -4.553 -6.857 1.00 53.41 90 THR A CA 1
ATOM 669 C C . THR A 1 90 ? 44.250 -5.520 -8.001 1.00 53.41 90 THR A C 1
ATOM 671 O O . THR A 1 90 ? 43.665 -5.428 -9.084 1.00 53.41 90 THR A O 1
ATOM 674 N N . PRO A 1 91 ? 45.177 -6.473 -7.803 1.00 54.19 91 PRO A N 1
ATOM 675 C CA . PRO A 1 91 ? 45.556 -7.405 -8.851 1.00 54.19 91 PRO A CA 1
ATOM 676 C C . PRO A 1 91 ? 44.402 -8.376 -9.128 1.00 54.19 91 PRO A C 1
ATOM 678 O O . PRO A 1 91 ? 44.035 -9.201 -8.286 1.00 54.19 91 PRO A O 1
ATOM 681 N N . MET A 1 92 ? 43.850 -8.306 -10.341 1.00 42.44 92 MET A N 1
ATOM 682 C CA . MET A 1 92 ? 42.935 -9.311 -10.882 1.00 42.44 92 MET A CA 1
ATOM 683 C C . MET A 1 92 ? 43.633 -10.677 -10.912 1.00 42.44 92 MET A C 1
ATOM 685 O O . MET A 1 92 ? 44.470 -10.960 -11.771 1.00 42.44 92 MET A O 1
ATOM 689 N N . ARG A 1 93 ? 43.264 -11.564 -9.982 1.00 43.59 93 ARG A N 1
ATOM 690 C CA . ARG A 1 93 ? 43.613 -12.987 -10.046 1.00 43.59 93 ARG A CA 1
ATOM 691 C C . ARG A 1 93 ? 42.852 -13.635 -11.202 1.00 43.59 93 ARG A C 1
ATOM 693 O O . ARG A 1 93 ? 41.714 -14.075 -11.053 1.00 43.59 93 ARG A O 1
ATOM 700 N N . ILE A 1 94 ? 43.515 -13.727 -12.351 1.00 44.78 94 ILE A N 1
ATOM 701 C CA . ILE A 1 94 ? 43.098 -14.566 -13.474 1.00 44.78 94 ILE A CA 1
ATOM 702 C C . ILE A 1 94 ? 42.947 -15.999 -12.951 1.00 44.78 94 ILE A C 1
ATOM 704 O O . ILE A 1 94 ? 43.905 -16.626 -12.491 1.00 44.78 94 ILE A O 1
ATOM 708 N N . ARG A 1 95 ? 41.711 -16.508 -12.983 1.00 53.56 95 ARG A N 1
ATOM 709 C CA . ARG A 1 95 ? 41.334 -17.856 -12.548 1.00 53.56 95 ARG A CA 1
ATOM 710 C C . ARG A 1 95 ? 41.978 -18.882 -13.479 1.00 53.56 95 ARG A C 1
ATOM 712 O O . ARG A 1 95 ? 41.404 -19.295 -14.483 1.00 53.56 95 ARG A O 1
ATOM 719 N N . GLY A 1 96 ? 43.199 -19.277 -13.129 1.00 45.62 96 GLY A N 1
ATOM 720 C CA . GLY A 1 96 ? 43.945 -20.342 -13.777 1.00 45.62 96 GLY A CA 1
ATOM 721 C C . GLY A 1 96 ? 43.140 -21.639 -13.816 1.00 45.62 96 GLY A C 1
ATOM 722 O O . GLY A 1 96 ? 42.652 -22.138 -12.799 1.00 45.62 96 GLY A O 1
ATOM 723 N N . LYS A 1 97 ? 43.019 -22.178 -15.028 1.00 49.28 97 LYS A N 1
ATOM 724 C CA . LYS A 1 97 ? 42.520 -23.511 -15.369 1.00 49.28 97 LYS A CA 1
ATOM 725 C C . LYS A 1 97 ? 43.285 -24.550 -14.531 1.00 49.28 97 LYS A C 1
ATOM 727 O O . LYS A 1 97 ? 44.427 -24.883 -14.844 1.00 49.28 97 LYS A O 1
ATOM 732 N N . ARG A 1 98 ? 42.692 -25.039 -13.435 1.00 47.72 98 ARG A N 1
ATOM 733 C CA . ARG A 1 98 ? 43.294 -26.095 -12.607 1.00 47.72 98 ARG A CA 1
ATOM 734 C C . ARG A 1 98 ? 43.351 -27.393 -13.417 1.00 47.72 98 ARG A C 1
ATOM 736 O O . ARG A 1 98 ? 42.323 -28.007 -13.689 1.00 47.72 98 ARG A O 1
ATOM 743 N N . LYS A 1 99 ? 44.569 -27.797 -13.793 1.00 45.91 99 LYS A N 1
ATOM 744 C CA . LYS A 1 99 ? 44.915 -29.194 -14.079 1.00 45.91 99 LYS A CA 1
ATOM 745 C C . LYS A 1 99 ? 44.653 -29.996 -12.802 1.00 45.91 99 LYS A C 1
ATOM 747 O O . LYS A 1 99 ? 45.152 -29.630 -11.740 1.00 45.91 99 LYS A O 1
ATOM 752 N N . ALA A 1 100 ? 43.847 -31.047 -12.909 1.00 42.47 100 ALA A N 1
ATOM 753 C CA . ALA A 1 100 ? 43.608 -31.979 -11.819 1.00 42.47 100 ALA A CA 1
ATOM 754 C C . ALA A 1 100 ? 44.923 -32.695 -11.471 1.00 42.47 100 ALA A C 1
ATOM 756 O O . ALA A 1 100 ? 45.524 -33.334 -12.334 1.00 42.47 100 ALA A O 1
ATOM 757 N N . LEU A 1 101 ? 45.369 -32.550 -10.222 1.00 48.09 101 LEU A N 1
ATOM 758 C CA . LEU A 1 101 ? 46.418 -33.375 -9.637 1.00 48.09 101 LEU A CA 1
ATOM 759 C C . LEU A 1 101 ? 45.780 -34.648 -9.080 1.00 48.09 101 LEU A C 1
ATOM 761 O O . LEU A 1 101 ? 44.851 -34.606 -8.277 1.00 48.09 101 LEU A O 1
ATOM 765 N N . SER A 1 102 ? 46.300 -35.766 -9.563 1.00 50.16 102 SER A N 1
ATOM 766 C CA . SER A 1 102 ? 46.073 -37.128 -9.104 1.00 50.16 102 SER A CA 1
ATOM 767 C C . SER A 1 102 ? 46.482 -37.306 -7.640 1.00 50.16 102 SER A C 1
ATOM 769 O O . SER A 1 102 ? 47.615 -36.995 -7.275 1.00 50.16 102 SER A O 1
ATOM 771 N N . SER A 1 103 ? 45.583 -37.863 -6.831 1.00 51.75 103 SER A N 1
ATOM 772 C CA . SER A 1 103 ? 45.889 -38.417 -5.508 1.00 51.75 103 SER A CA 1
ATOM 773 C C . SER A 1 103 ? 46.358 -39.877 -5.644 1.00 51.75 103 SER A C 1
ATOM 775 O O . SER A 1 103 ? 45.804 -40.598 -6.482 1.00 51.75 103 SER A O 1
ATOM 777 N N . PRO A 1 104 ? 47.351 -40.334 -4.852 1.00 57.19 104 PRO A N 1
ATOM 778 C CA . PRO A 1 104 ? 47.759 -41.727 -4.822 1.00 57.19 104 PRO A CA 1
ATOM 779 C C . PRO A 1 104 ? 47.056 -42.522 -3.707 1.00 57.19 104 PRO A C 1
ATOM 781 O O . PRO A 1 104 ? 47.007 -42.104 -2.556 1.00 57.19 104 PRO A O 1
ATOM 784 N N . ALA A 1 105 ? 46.606 -43.712 -4.110 1.00 50.44 105 ALA A N 1
ATOM 785 C CA . ALA A 1 105 ? 46.631 -44.993 -3.402 1.00 50.44 105 ALA A CA 1
ATOM 786 C C . ALA A 1 105 ? 46.039 -45.121 -1.981 1.00 50.44 105 ALA A C 1
ATOM 788 O O . ALA A 1 105 ? 46.555 -44.567 -1.016 1.00 50.44 105 ALA A O 1
ATOM 789 N N . LYS A 1 106 ? 45.116 -46.087 -1.839 1.00 49.38 106 LYS A N 1
ATOM 790 C CA . LYS A 1 106 ? 45.316 -47.248 -0.948 1.00 49.38 106 LYS A CA 1
ATOM 791 C C . LYS A 1 106 ? 44.435 -48.451 -1.342 1.00 49.38 106 LYS A C 1
ATOM 793 O O . LYS A 1 106 ? 43.219 -48.411 -1.243 1.00 49.38 106 LYS A O 1
ATOM 798 N N . THR A 1 107 ? 45.144 -49.487 -1.798 1.00 45.56 107 THR A N 1
ATOM 799 C CA . THR A 1 107 ? 45.050 -50.910 -1.416 1.00 45.56 107 THR A CA 1
ATOM 800 C C . THR A 1 107 ? 43.789 -51.734 -1.724 1.00 45.56 107 THR A C 1
ATOM 802 O O . THR A 1 107 ? 42.842 -51.757 -0.953 1.00 45.56 107 THR A O 1
ATOM 805 N N . GLY A 1 108 ? 43.919 -52.589 -2.749 1.00 47.62 108 GLY A N 1
ATOM 806 C CA . GLY A 1 108 ? 43.844 -54.043 -2.544 1.00 47.62 108 GLY A CA 1
ATOM 807 C C . GLY A 1 108 ? 42.560 -54.768 -2.954 1.00 47.62 108 GLY A C 1
ATOM 808 O O . GLY A 1 108 ? 41.708 -54.999 -2.111 1.00 47.62 108 GLY A O 1
ATOM 809 N N . ALA A 1 109 ? 42.503 -55.251 -4.199 1.00 44.59 109 ALA A N 1
ATOM 810 C CA . ALA A 1 109 ? 41.997 -56.589 -4.533 1.00 44.59 109 ALA A CA 1
ATOM 811 C C . ALA A 1 109 ? 42.344 -56.924 -5.992 1.00 44.59 109 ALA A C 1
ATOM 813 O O . ALA A 1 109 ? 42.012 -56.189 -6.920 1.00 44.59 109 ALA A O 1
ATOM 814 N N . LEU A 1 110 ? 43.066 -58.029 -6.163 1.00 53.69 110 LEU A N 1
ATOM 815 C CA . LEU A 1 110 ? 43.406 -58.650 -7.436 1.00 53.69 110 LEU A CA 1
ATOM 816 C C . LEU A 1 110 ? 42.134 -59.105 -8.160 1.00 53.69 110 LEU A C 1
ATOM 818 O O . LEU A 1 110 ? 41.382 -59.869 -7.573 1.00 53.69 110 LEU A O 1
ATOM 822 N N . MET A 1 111 ? 41.942 -58.684 -9.416 1.00 50.75 111 MET A N 1
ATOM 823 C CA . MET A 1 111 ? 41.532 -59.511 -10.569 1.00 50.75 111 MET A CA 1
ATOM 824 C C . MET A 1 111 ? 41.507 -58.631 -11.840 1.00 50.75 111 MET A C 1
ATOM 826 O O . MET A 1 111 ? 40.727 -57.694 -11.949 1.00 50.75 111 MET A O 1
ATOM 830 N N . ALA A 1 112 ? 42.422 -58.935 -12.767 1.00 54.75 112 ALA A N 1
ATOM 831 C CA . ALA A 1 112 ? 42.431 -58.617 -14.204 1.00 54.75 112 ALA A CA 1
ATOM 832 C C . ALA A 1 112 ? 41.850 -57.258 -14.669 1.00 54.75 112 ALA A C 1
ATOM 834 O O . ALA A 1 112 ? 40.728 -57.166 -15.165 1.00 54.75 112 ALA A O 1
ATOM 835 N N . SER A 1 113 ? 42.670 -56.205 -14.619 1.00 44.72 113 SER A N 1
ATOM 836 C CA . SER A 1 113 ? 42.398 -54.913 -15.254 1.00 44.72 113 SER A CA 1
ATOM 837 C C . SER A 1 113 ? 42.900 -54.877 -16.706 1.00 44.72 113 SER A C 1
ATOM 839 O O . SER A 1 113 ? 44.083 -54.686 -16.981 1.00 44.72 113 SER A O 1
ATOM 841 N N . THR A 1 114 ? 41.986 -54.997 -17.669 1.00 61.53 114 THR A N 1
ATOM 842 C CA . THR A 1 114 ? 42.221 -54.497 -19.033 1.00 61.53 114 THR A CA 1
ATOM 843 C C . THR A 1 114 ? 42.325 -52.965 -19.011 1.00 61.53 114 THR A C 1
ATOM 845 O O . THR A 1 114 ? 41.517 -52.315 -18.341 1.00 61.53 114 THR A O 1
ATOM 848 N N . PRO A 1 115 ? 43.289 -52.352 -19.723 1.00 58.59 115 PRO A N 1
ATOM 849 C CA . PRO A 1 115 ? 43.466 -50.902 -19.730 1.00 58.59 115 PRO A CA 1
ATOM 850 C C . PRO A 1 115 ? 42.214 -50.217 -20.304 1.00 58.59 115 PRO A C 1
ATOM 852 O O . PRO A 1 115 ? 41.712 -50.665 -21.338 1.00 58.59 115 PRO A O 1
ATOM 855 N N . PRO A 1 116 ? 41.699 -49.128 -19.696 1.00 56.19 116 PRO A N 1
ATOM 856 C CA . PRO A 1 116 ? 40.559 -48.405 -20.240 1.00 56.19 116 PRO A CA 1
ATOM 857 C C . PRO A 1 116 ? 40.976 -47.762 -21.562 1.00 56.19 116 PRO A C 1
ATOM 859 O O . PRO A 1 116 ? 41.619 -46.709 -21.610 1.00 56.19 116 PRO A O 1
ATOM 862 N N . THR A 1 117 ? 40.622 -48.421 -22.661 1.00 62.94 117 THR A N 1
ATOM 863 C CA . THR A 1 117 ? 40.743 -47.885 -24.009 1.00 62.94 117 THR A CA 1
ATOM 864 C C . THR A 1 117 ? 39.976 -46.572 -24.048 1.00 62.94 117 THR A C 1
ATOM 866 O O . THR A 1 117 ? 38.761 -46.551 -23.858 1.00 62.94 117 THR A O 1
ATOM 869 N N . LYS A 1 118 ? 40.685 -45.458 -24.256 1.00 64.19 118 LYS A N 1
ATOM 870 C CA . LYS A 1 118 ? 40.090 -44.137 -24.478 1.00 64.19 118 LYS A CA 1
ATOM 871 C C . LYS A 1 118 ? 39.211 -44.231 -25.724 1.00 64.19 118 LYS A C 1
ATOM 873 O O . LYS A 1 118 ? 39.710 -44.085 -26.838 1.00 64.19 118 LYS A O 1
ATOM 878 N N . ILE A 1 119 ? 37.922 -44.515 -25.539 1.00 69.00 119 ILE A N 1
ATOM 879 C CA . ILE A 1 119 ? 36.946 -44.564 -26.626 1.00 69.00 119 ILE A CA 1
ATOM 880 C C . ILE A 1 119 ? 36.916 -43.161 -27.225 1.00 69.00 119 ILE A C 1
ATOM 882 O O . ILE A 1 119 ? 36.400 -42.214 -26.625 1.00 69.00 119 ILE A O 1
ATOM 886 N N . ARG A 1 120 ? 37.532 -43.013 -28.401 1.00 74.31 120 ARG A N 1
ATOM 887 C CA . ARG A 1 120 ? 37.407 -41.821 -29.235 1.00 74.31 120 ARG A CA 1
ATOM 888 C C . ARG A 1 120 ? 35.939 -41.730 -29.640 1.00 74.31 120 ARG A C 1
ATOM 890 O O . ARG A 1 120 ? 35.528 -42.354 -30.612 1.00 74.31 120 ARG A O 1
ATOM 897 N N . ARG A 1 121 ? 35.135 -40.994 -28.864 1.00 74.69 121 ARG A N 1
ATOM 898 C CA . ARG A 1 121 ? 33.767 -40.647 -29.269 1.00 74.69 121 ARG A CA 1
ATOM 899 C C . ARG A 1 121 ? 33.857 -39.970 -30.629 1.00 74.69 121 ARG A C 1
ATOM 901 O O . ARG A 1 121 ? 34.619 -39.016 -30.794 1.00 74.69 121 ARG A O 1
ATOM 908 N N . SER A 1 122 ? 33.120 -40.498 -31.600 1.00 84.12 122 SER A N 1
ATOM 909 C CA . SER A 1 122 ? 33.095 -39.933 -32.942 1.00 84.12 122 SER A CA 1
ATOM 910 C C . SER A 1 122 ? 32.570 -38.497 -32.886 1.00 84.12 122 SER A C 1
ATOM 912 O O . SER A 1 122 ? 31.727 -38.155 -32.053 1.00 84.12 122 SER A O 1
ATOM 914 N N . LEU A 1 123 ? 33.060 -37.645 -33.785 1.00 82.94 123 LEU A N 1
ATOM 915 C CA . LEU A 1 123 ? 32.607 -36.257 -33.905 1.00 82.94 123 LEU A CA 1
ATOM 916 C C . LEU A 1 123 ? 31.076 -36.204 -34.109 1.00 82.94 123 LEU A C 1
ATOM 918 O O . LEU A 1 123 ? 30.405 -35.359 -33.526 1.00 82.94 123 LEU A O 1
ATOM 922 N N . ALA A 1 124 ? 30.514 -37.190 -34.818 1.00 83.69 124 ALA A N 1
ATOM 923 C CA . ALA A 1 124 ? 29.073 -37.385 -34.971 1.00 83.69 124 ALA A CA 1
ATOM 924 C C . ALA A 1 124 ? 28.349 -37.651 -33.638 1.00 83.69 124 ALA A C 1
ATOM 926 O O . ALA A 1 124 ? 27.322 -37.034 -33.379 1.00 83.69 124 ALA A O 1
ATOM 927 N N . SER A 1 125 ? 28.899 -38.490 -32.753 1.00 84.88 125 SER A N 1
ATOM 928 C CA . SER A 1 125 ? 28.343 -38.717 -31.410 1.00 84.88 125 SER A CA 1
ATOM 929 C C . SER A 1 125 ? 28.404 -37.452 -30.547 1.00 84.88 125 SER A C 1
ATOM 931 O O . SER A 1 125 ? 27.449 -37.145 -29.840 1.00 84.88 125 SER A O 1
ATOM 933 N N . VAL A 1 126 ? 29.478 -36.661 -30.659 1.00 82.06 126 VAL A N 1
ATOM 934 C CA . VAL A 1 126 ? 29.593 -35.370 -29.960 1.00 82.06 126 VAL A CA 1
ATOM 935 C C . VAL A 1 126 ? 28.572 -34.360 -30.488 1.00 82.06 126 VAL A C 1
ATOM 937 O O . VAL A 1 126 ? 27.943 -33.674 -29.688 1.00 82.06 126 VAL A O 1
ATOM 940 N N . LEU A 1 127 ? 28.359 -34.284 -31.804 1.00 79.38 127 LEU A N 1
ATOM 941 C CA . LEU A 1 127 ? 27.356 -33.399 -32.405 1.00 79.38 127 LEU A CA 1
ATOM 942 C C . LEU A 1 127 ? 25.919 -33.847 -32.115 1.00 79.38 127 LEU A C 1
ATOM 944 O O . LEU A 1 127 ? 25.091 -32.991 -31.837 1.00 79.38 127 LEU A O 1
ATOM 948 N N . ALA A 1 128 ? 25.638 -35.152 -32.102 1.00 78.81 128 ALA A N 1
ATOM 949 C CA . ALA A 1 128 ? 24.331 -35.699 -31.729 1.00 78.81 128 ALA A CA 1
ATOM 950 C C . ALA A 1 128 ? 24.038 -35.549 -30.225 1.00 78.81 128 ALA A C 1
ATOM 952 O O . ALA A 1 128 ? 22.888 -35.400 -29.830 1.00 78.81 128 ALA A O 1
ATOM 953 N N . SER A 1 129 ? 25.080 -35.545 -29.385 1.00 77.75 129 SER A N 1
ATOM 954 C CA . SER A 1 129 ? 24.958 -35.267 -27.947 1.00 77.75 129 SER A CA 1
ATOM 955 C C . SER A 1 129 ? 24.848 -33.779 -27.614 1.00 77.75 129 SER A C 1
ATOM 957 O O . SER A 1 129 ? 24.567 -33.435 -26.466 1.00 77.75 129 SER A O 1
ATOM 959 N N . ARG A 1 130 ? 25.086 -32.878 -28.583 1.00 74.56 130 ARG A N 1
ATOM 960 C CA . ARG A 1 130 ? 24.823 -31.458 -28.357 1.00 74.56 130 ARG A CA 1
ATOM 961 C C . ARG A 1 130 ? 23.310 -31.293 -28.320 1.00 74.56 130 ARG A C 1
ATOM 963 O O . ARG A 1 130 ? 22.670 -31.610 -29.323 1.00 74.56 130 ARG A O 1
ATOM 970 N N . PRO A 1 131 ? 22.741 -30.793 -27.209 1.00 74.25 131 PRO A N 1
ATOM 971 C CA . PRO A 1 131 ? 21.330 -30.462 -27.191 1.00 74.25 131 PRO A CA 1
ATOM 972 C C . PRO A 1 131 ? 21.060 -29.551 -28.393 1.00 74.25 131 PRO A C 1
ATOM 974 O O . PRO A 1 131 ? 21.892 -28.671 -28.672 1.00 74.25 131 PRO A O 1
ATOM 977 N N . PRO A 1 132 ? 19.976 -29.795 -29.155 1.00 73.38 132 PRO A N 1
ATOM 978 C CA . PRO A 1 132 ? 19.639 -28.954 -30.289 1.00 73.38 132 PRO A CA 1
ATOM 979 C C . PRO A 1 132 ? 19.681 -27.517 -29.793 1.00 73.38 132 PRO A C 1
ATOM 981 O O . PRO A 1 132 ? 19.088 -27.206 -28.760 1.00 73.38 132 PRO A O 1
ATOM 984 N N . ARG A 1 133 ? 20.459 -26.664 -30.471 1.00 74.69 133 ARG A N 1
ATOM 985 C CA . ARG A 1 133 ? 20.481 -25.233 -30.168 1.00 74.69 133 ARG A CA 1
ATOM 986 C C . ARG A 1 133 ? 19.036 -24.778 -30.288 1.00 74.69 133 ARG A C 1
ATOM 988 O O . ARG A 1 133 ? 18.536 -24.688 -31.409 1.00 74.69 133 ARG A O 1
ATOM 995 N N . GLN A 1 134 ? 18.361 -24.600 -29.153 1.00 77.44 134 GLN A N 1
ATOM 996 C CA . GLN A 1 134 ? 17.003 -24.089 -29.127 1.00 77.44 134 GLN A CA 1
ATOM 997 C C . GLN A 1 134 ? 17.055 -22.786 -29.909 1.00 77.44 134 GLN A C 1
ATOM 999 O O . GLN A 1 134 ? 17.818 -21.877 -29.572 1.00 77.44 134 GLN A O 1
ATOM 1004 N N . ARG A 1 135 ? 16.350 -22.760 -31.041 1.00 86.06 135 ARG A N 1
ATOM 1005 C CA . ARG A 1 135 ? 16.209 -21.544 -31.824 1.00 86.06 135 ARG A CA 1
ATOM 1006 C C . ARG A 1 135 ? 15.388 -20.617 -30.948 1.00 86.06 135 ARG A C 1
ATOM 1008 O O . ARG A 1 135 ? 14.185 -20.815 -30.821 1.00 86.06 135 ARG A O 1
ATOM 1015 N N . LEU A 1 136 ? 16.077 -19.690 -30.290 1.00 90.69 136 LEU A N 1
ATOM 1016 C CA . LEU A 1 136 ? 15.435 -18.619 -29.552 1.00 90.69 136 LEU A CA 1
ATOM 1017 C C . LEU A 1 136 ? 14.462 -17.925 -30.503 1.00 90.69 136 LEU A C 1
ATOM 1019 O O . LEU A 1 136 ? 14.778 -17.708 -31.679 1.00 90.69 136 LEU A O 1
ATOM 1023 N N . SER A 1 137 ? 13.278 -17.609 -29.998 1.00 93.81 137 SER A N 1
ATOM 1024 C CA . SER A 1 137 ? 12.341 -16.763 -30.726 1.00 93.81 137 SER A CA 1
ATOM 1025 C C . SER A 1 137 ? 13.010 -15.429 -31.080 1.00 93.81 137 SER A C 1
ATOM 1027 O O . SER A 1 137 ? 13.946 -14.981 -30.409 1.00 93.81 137 SER A O 1
ATOM 1029 N N . SER A 1 138 ? 12.518 -14.761 -32.128 1.00 95.50 138 SER A N 1
ATOM 1030 C CA . SER A 1 138 ? 13.042 -13.444 -32.519 1.00 95.50 138 SER A CA 1
ATOM 1031 C C . SER A 1 138 ? 13.035 -12.464 -31.338 1.00 95.50 138 SER A C 1
ATOM 1033 O O . SER A 1 138 ? 13.983 -11.699 -31.177 1.00 95.50 138 SER A O 1
ATOM 1035 N N . LEU A 1 139 ? 12.014 -12.540 -30.477 1.00 96.25 139 LEU A N 1
ATOM 1036 C CA . LEU A 1 139 ? 11.888 -11.716 -29.275 1.00 96.25 139 LEU A CA 1
ATOM 1037 C C . LEU A 1 139 ? 12.957 -12.054 -28.221 1.00 96.25 139 LEU A C 1
ATOM 1039 O O . LEU A 1 139 ? 13.608 -11.158 -27.696 1.00 96.25 139 LEU A O 1
ATOM 1043 N N . GLU A 1 140 ? 13.213 -13.336 -27.949 1.00 96.94 140 GLU A N 1
ATOM 1044 C CA . GLU A 1 140 ? 14.255 -13.766 -26.999 1.00 96.94 140 GLU A CA 1
ATOM 1045 C C . GLU A 1 140 ? 15.671 -13.392 -27.450 1.00 96.94 140 GLU A C 1
ATOM 1047 O O . GLU A 1 140 ? 16.565 -13.198 -26.616 1.00 96.94 140 GLU A O 1
ATOM 1052 N N . SER A 1 141 ? 15.880 -13.282 -28.764 1.00 96.38 141 SER A N 1
ATOM 1053 C CA . SER A 1 141 ? 17.161 -12.881 -29.345 1.00 96.38 141 SER A CA 1
ATOM 1054 C C . SER A 1 141 ? 17.467 -11.385 -29.198 1.00 96.38 141 SER A C 1
ATOM 1056 O O . SER A 1 141 ? 18.626 -10.998 -29.351 1.00 96.38 141 SER A O 1
ATOM 1058 N N . LEU A 1 142 ? 16.476 -10.554 -28.843 1.00 97.81 142 LEU A N 1
ATOM 1059 C CA . LEU A 1 142 ? 16.667 -9.111 -28.692 1.00 97.81 142 LEU A CA 1
ATOM 1060 C C . LEU A 1 142 ? 17.618 -8.756 -27.532 1.00 97.81 142 LEU A C 1
ATOM 1062 O O . LEU A 1 142 ? 17.653 -9.465 -26.517 1.00 97.81 142 LEU A O 1
ATOM 1066 N N . PRO A 1 143 ? 18.365 -7.643 -27.637 1.00 97.38 143 PRO A N 1
ATOM 1067 C CA . PRO A 1 143 ? 19.098 -7.061 -26.513 1.00 97.38 143 PRO A CA 1
ATOM 1068 C C . PRO A 1 143 ? 18.179 -6.704 -25.335 1.00 97.38 143 PRO A C 1
ATOM 1070 O O . PRO A 1 143 ? 16.977 -6.486 -25.513 1.00 97.38 143 PRO A O 1
ATOM 1073 N N . ALA A 1 144 ? 18.740 -6.646 -24.124 1.00 97.56 144 ALA A N 1
ATOM 1074 C CA . ALA A 1 144 ? 17.968 -6.378 -22.907 1.00 97.56 144 ALA A CA 1
ATOM 1075 C C . ALA A 1 144 ? 17.312 -4.988 -22.937 1.00 97.56 144 ALA A C 1
ATOM 1077 O O . ALA A 1 144 ? 16.178 -4.836 -22.501 1.00 97.56 144 ALA A O 1
ATOM 1078 N N . GLU A 1 145 ? 17.982 -4.008 -23.537 1.00 97.88 145 GLU A N 1
ATOM 1079 C CA . GLU A 1 145 ? 17.544 -2.617 -23.664 1.00 97.88 145 GLU A CA 1
ATOM 1080 C C . GLU A 1 145 ? 16.278 -2.496 -24.525 1.00 97.88 145 GLU A C 1
ATOM 1082 O O . GLU A 1 145 ? 15.370 -1.718 -24.225 1.00 97.88 145 GLU A O 1
ATOM 1087 N N . MET A 1 146 ? 16.194 -3.309 -25.583 1.00 98.38 146 MET A N 1
ATOM 1088 C CA . MET A 1 146 ? 15.020 -3.358 -26.458 1.00 98.38 146 MET A CA 1
ATOM 1089 C C . MET A 1 146 ? 13.847 -4.034 -25.753 1.00 98.38 146 MET A C 1
ATOM 1091 O O . MET A 1 146 ? 12.724 -3.543 -25.823 1.00 98.38 146 MET A O 1
ATOM 1095 N N . LEU A 1 147 ? 14.106 -5.127 -25.029 1.00 98.31 147 LEU A N 1
ATOM 1096 C CA . LEU A 1 147 ? 13.083 -5.787 -24.217 1.00 98.31 147 LEU A CA 1
ATOM 1097 C C . LEU A 1 147 ? 12.568 -4.872 -23.102 1.00 98.31 147 LEU A C 1
ATOM 1099 O O . LEU A 1 147 ? 11.369 -4.858 -22.842 1.00 98.31 147 LEU A O 1
ATOM 1103 N N . GLU A 1 148 ? 13.448 -4.103 -22.461 1.00 98.06 148 GLU A N 1
ATOM 1104 C CA . GLU A 1 148 ? 13.076 -3.128 -21.436 1.00 98.06 148 GLU A CA 1
ATOM 1105 C C . GLU A 1 148 ? 12.205 -2.016 -22.020 1.00 98.06 148 GLU A C 1
ATOM 1107 O O . GLU A 1 148 ? 11.170 -1.692 -21.447 1.00 98.06 148 GLU A O 1
ATOM 1112 N N . SER A 1 149 ? 12.566 -1.484 -23.189 1.00 98.06 149 SER A N 1
ATOM 1113 C CA . SER A 1 149 ? 11.743 -0.483 -23.875 1.00 98.06 149 SER A CA 1
ATOM 1114 C C . SER A 1 149 ? 10.349 -1.041 -24.179 1.00 98.06 149 SER A C 1
ATOM 1116 O O . SER A 1 149 ? 9.347 -0.409 -23.855 1.00 98.06 149 SER A O 1
ATOM 1118 N N . ILE A 1 150 ? 10.268 -2.265 -24.719 1.00 98.19 150 ILE A N 1
ATOM 1119 C CA . ILE A 1 150 ? 8.987 -2.948 -24.962 1.00 98.19 150 ILE A CA 1
ATOM 1120 C C . ILE A 1 150 ? 8.203 -3.111 -23.653 1.00 98.19 150 ILE A C 1
ATOM 1122 O O . ILE A 1 150 ? 7.000 -2.851 -23.636 1.00 98.19 150 ILE A O 1
ATOM 1126 N N . LEU A 1 151 ? 8.854 -3.511 -22.556 1.00 98.12 151 LEU A N 1
ATOM 1127 C CA . LEU A 1 151 ? 8.217 -3.657 -21.245 1.00 98.12 151 LEU A CA 1
ATOM 1128 C C . LEU A 1 151 ? 7.625 -2.332 -20.750 1.00 98.12 151 LEU A C 1
ATOM 1130 O O . LEU A 1 151 ? 6.464 -2.316 -20.358 1.00 98.12 151 LEU A O 1
ATOM 1134 N N . LEU A 1 152 ? 8.392 -1.239 -20.788 1.00 97.06 152 LEU A N 1
ATOM 1135 C CA . LEU A 1 152 ? 7.960 0.074 -20.296 1.00 97.06 152 LEU A CA 1
ATOM 1136 C C . LEU A 1 152 ? 6.806 0.641 -21.135 1.00 97.06 152 LEU A C 1
ATOM 1138 O O . LEU A 1 152 ? 5.782 1.033 -20.580 1.00 97.06 152 LEU A O 1
ATOM 1142 N N . TYR A 1 153 ? 6.916 0.604 -22.467 1.00 96.81 153 TYR A N 1
ATOM 1143 C CA . TYR A 1 153 ? 5.861 1.109 -23.353 1.00 96.81 153 TYR A CA 1
ATOM 1144 C C . TYR A 1 153 ? 4.590 0.259 -23.324 1.00 96.81 153 TYR A C 1
ATOM 1146 O O . TYR A 1 153 ? 3.493 0.801 -23.410 1.00 96.81 153 TYR A O 1
ATOM 1154 N N . SER A 1 154 ? 4.717 -1.066 -23.209 1.00 97.00 154 SER A N 1
ATOM 1155 C CA . SER A 1 154 ? 3.541 -1.942 -23.120 1.00 97.00 154 SER A CA 1
ATOM 1156 C C . SER A 1 154 ? 2.944 -2.003 -21.718 1.00 97.00 154 SER A C 1
ATOM 1158 O O . SER A 1 154 ? 1.798 -2.421 -21.579 1.00 97.00 154 SER A O 1
ATOM 1160 N N . SER A 1 155 ? 3.729 -1.669 -20.686 1.00 96.38 155 SER A N 1
ATOM 1161 C CA . SER A 1 155 ? 3.393 -1.857 -19.268 1.00 96.38 155 SER A CA 1
ATOM 1162 C C . SER A 1 155 ? 2.874 -3.272 -18.942 1.00 96.38 155 SER A C 1
ATOM 1164 O O . SER A 1 155 ? 2.166 -3.496 -17.962 1.00 96.38 155 SER A O 1
ATOM 1166 N N . ASN A 1 156 ? 3.230 -4.266 -19.767 1.00 97.31 156 ASN A N 1
ATOM 1167 C CA . ASN A 1 156 ? 2.709 -5.621 -19.655 1.00 97.31 156 ASN A CA 1
ATOM 1168 C C . ASN A 1 156 ? 3.584 -6.466 -18.723 1.00 97.31 156 ASN A C 1
ATOM 1170 O O . ASN A 1 156 ? 4.578 -7.069 -19.138 1.00 97.31 156 ASN A O 1
ATOM 1174 N N . LEU A 1 157 ? 3.156 -6.584 -17.466 1.00 97.38 157 LEU A N 1
ATOM 1175 C CA . LEU A 1 157 ? 3.835 -7.373 -16.430 1.00 97.38 157 LEU A CA 1
ATOM 1176 C C . LEU A 1 157 ? 3.880 -8.888 -16.722 1.00 97.38 157 LEU A C 1
ATOM 1178 O O . LEU A 1 157 ? 4.594 -9.631 -16.046 1.00 97.38 157 LEU A O 1
ATOM 1182 N N . SER A 1 158 ? 3.161 -9.366 -17.744 1.00 97.62 158 SER A N 1
ATOM 1183 C CA . SER A 1 158 ? 3.232 -10.759 -18.202 1.00 97.62 158 SER A CA 1
ATOM 1184 C C . SER A 1 158 ? 4.419 -11.020 -19.134 1.00 97.62 158 SER A C 1
ATOM 1186 O O . SER A 1 158 ? 4.801 -12.177 -19.312 1.00 97.62 158 SER A O 1
ATOM 1188 N N . LEU A 1 159 ? 5.045 -9.982 -19.704 1.00 97.12 159 LEU A N 1
ATOM 1189 C CA . LEU A 1 159 ? 6.159 -10.134 -20.646 1.00 97.12 159 LEU A CA 1
ATOM 1190 C C . LEU A 1 159 ? 7.367 -10.880 -20.041 1.00 97.12 159 LEU A C 1
ATOM 1192 O O . LEU A 1 159 ? 7.829 -11.837 -20.668 1.00 97.12 159 LEU A O 1
ATOM 1196 N N . PRO A 1 160 ? 7.850 -10.563 -18.820 1.00 97.12 160 PRO A N 1
ATOM 1197 C CA . PRO A 1 160 ? 8.923 -11.333 -18.186 1.00 97.12 160 PRO A CA 1
ATOM 1198 C C . PRO A 1 160 ? 8.548 -12.801 -17.924 1.00 97.12 160 PRO A C 1
ATOM 1200 O O . PRO A 1 160 ? 9.427 -13.648 -17.798 1.00 97.12 160 PRO A O 1
ATOM 1203 N N . ARG A 1 161 ? 7.246 -13.115 -17.845 1.00 95.88 161 ARG A N 1
ATOM 1204 C CA . ARG A 1 161 ? 6.728 -14.470 -17.592 1.00 95.88 161 ARG A CA 1
ATOM 1205 C C . ARG A 1 161 ? 6.559 -15.295 -18.868 1.00 95.88 161 ARG A C 1
ATOM 1207 O O . ARG A 1 161 ? 6.460 -16.513 -18.776 1.00 95.88 161 ARG A O 1
ATOM 1214 N N . ALA A 1 162 ? 6.541 -14.658 -20.039 1.00 96.62 162 ALA A N 1
ATOM 1215 C CA . ALA A 1 162 ? 6.349 -15.336 -21.319 1.00 96.62 162 ALA A CA 1
ATOM 1216 C C . ALA A 1 162 ? 7.537 -16.234 -21.714 1.00 96.62 162 ALA A C 1
ATOM 1218 O O . ALA A 1 162 ? 7.363 -17.193 -22.462 1.00 96.62 162 ALA A O 1
ATOM 1219 N N . SER A 1 163 ? 8.744 -15.943 -21.217 1.00 96.69 163 SER A N 1
ATOM 1220 C CA . SER A 1 163 ? 9.942 -16.760 -21.430 1.00 96.69 163 SER A CA 1
ATOM 1221 C C . SER A 1 163 ? 10.943 -16.565 -20.298 1.00 96.69 163 SER A C 1
ATOM 1223 O O . SER A 1 163 ? 11.205 -15.436 -19.891 1.00 96.69 163 SER A O 1
ATOM 1225 N N . HIS A 1 164 ? 11.587 -17.647 -19.851 1.00 96.44 164 HIS A N 1
ATOM 1226 C CA . HIS A 1 164 ? 12.662 -17.577 -18.857 1.00 96.44 164 HIS A CA 1
ATOM 1227 C C . HIS A 1 164 ? 13.849 -16.717 -19.312 1.00 96.44 164 HIS A C 1
ATOM 1229 O O . HIS A 1 164 ? 14.475 -16.060 -18.484 1.00 96.44 164 HIS A O 1
ATOM 1235 N N . VAL A 1 165 ? 14.161 -16.700 -20.613 1.00 96.88 165 VAL A N 1
ATOM 1236 C CA . VAL A 1 165 ? 15.273 -15.902 -21.155 1.00 96.88 165 VAL A CA 1
ATOM 1237 C C . VAL A 1 165 ? 14.929 -14.414 -21.115 1.00 96.88 165 VAL A C 1
ATOM 1239 O O . VAL A 1 165 ? 15.762 -13.602 -20.714 1.00 96.88 165 VAL A O 1
ATOM 1242 N N . ILE A 1 166 ? 13.697 -14.061 -21.497 1.00 98.00 166 ILE A N 1
ATOM 1243 C CA . ILE A 1 166 ? 13.192 -12.682 -21.422 1.00 98.00 166 ILE A CA 1
ATOM 1244 C C . ILE A 1 166 ? 13.110 -12.240 -19.962 1.00 98.00 166 ILE A C 1
ATOM 1246 O O . ILE A 1 166 ? 13.638 -11.185 -19.619 1.00 98.00 166 ILE A O 1
ATOM 1250 N N . GLY A 1 167 ? 12.531 -13.075 -19.096 1.00 97.75 167 GLY A N 1
ATOM 1251 C CA . GLY A 1 167 ? 12.470 -12.846 -17.658 1.00 97.75 167 GLY A CA 1
ATOM 1252 C C . GLY A 1 167 ? 13.847 -12.560 -17.076 1.00 97.75 167 GLY A C 1
ATOM 1253 O O . GLY A 1 167 ? 14.045 -11.498 -16.504 1.00 97.75 167 GLY A O 1
ATOM 1254 N N . ALA A 1 168 ? 14.838 -13.419 -17.328 1.00 97.94 168 ALA A N 1
ATOM 1255 C CA . ALA A 1 168 ? 16.201 -13.221 -16.835 1.00 97.94 168 ALA A CA 1
ATOM 1256 C C . ALA A 1 168 ? 16.836 -11.894 -17.296 1.00 97.94 168 ALA A C 1
ATOM 1258 O O . ALA A 1 168 ? 17.560 -11.265 -16.525 1.00 97.94 168 ALA A O 1
ATOM 1259 N N . LYS A 1 169 ? 16.563 -11.449 -18.532 1.00 97.94 169 LYS A N 1
ATOM 1260 C CA . LYS A 1 169 ? 17.039 -10.151 -19.040 1.00 97.94 169 LYS A CA 1
ATOM 1261 C C . LYS A 1 169 ? 16.338 -8.969 -18.362 1.00 97.94 169 LYS A C 1
ATOM 1263 O O . LYS A 1 169 ? 16.996 -7.975 -18.081 1.00 97.94 169 LYS A O 1
ATOM 1268 N N . LEU A 1 170 ? 15.038 -9.088 -18.088 1.00 98.19 170 LEU A N 1
ATOM 1269 C CA . LEU A 1 170 ? 14.204 -8.025 -17.510 1.00 98.19 170 LEU A CA 1
ATOM 1270 C C . LEU A 1 170 ? 14.211 -7.988 -15.975 1.00 98.19 170 LEU A C 1
ATOM 1272 O O . LEU A 1 170 ? 13.833 -6.982 -15.387 1.00 98.19 170 LEU A O 1
ATOM 1276 N N . SER A 1 171 ? 14.668 -9.049 -15.309 1.00 97.62 171 SER A N 1
ATOM 1277 C CA . SER A 1 171 ? 14.786 -9.119 -13.845 1.00 97.62 171 SER A CA 1
ATOM 1278 C C . SER A 1 171 ? 15.972 -8.328 -13.281 1.00 97.62 171 SER A C 1
ATOM 1280 O O . SER A 1 171 ? 16.264 -8.424 -12.089 1.00 97.62 171 SER A O 1
ATOM 1282 N N . GLN A 1 172 ? 16.687 -7.554 -14.102 1.00 97.56 172 GLN A N 1
ATOM 1283 C CA . GLN A 1 172 ? 17.736 -6.673 -13.599 1.00 97.56 172 GLN A CA 1
ATOM 1284 C C . GLN A 1 172 ? 17.130 -5.589 -12.703 1.00 97.56 172 GLN A C 1
ATOM 1286 O O . GLN A 1 172 ? 16.150 -4.943 -13.072 1.00 97.56 172 GLN A O 1
ATOM 1291 N N . ARG A 1 173 ? 17.753 -5.336 -11.542 1.00 97.69 173 ARG A N 1
ATOM 1292 C CA . ARG A 1 173 ? 17.250 -4.358 -10.559 1.00 97.69 173 ARG A CA 1
ATOM 1293 C C . ARG A 1 173 ? 16.999 -2.980 -11.178 1.00 97.69 173 ARG A C 1
ATOM 1295 O O . ARG A 1 173 ? 15.999 -2.356 -10.855 1.00 97.69 173 ARG A O 1
ATOM 1302 N N . ALA A 1 174 ? 17.868 -2.525 -12.082 1.00 97.69 174 ALA A N 1
ATOM 1303 C CA . ALA A 1 174 ? 17.711 -1.238 -12.764 1.00 97.69 174 ALA A CA 1
ATOM 1304 C C . ALA A 1 174 ? 16.442 -1.174 -13.634 1.00 97.69 174 ALA A C 1
ATOM 1306 O O . ALA A 1 174 ? 15.742 -0.165 -13.614 1.00 97.69 174 ALA A O 1
ATOM 1307 N N . THR A 1 175 ? 16.129 -2.254 -14.354 1.00 97.94 175 THR A N 1
ATOM 1308 C CA . THR A 1 175 ? 14.918 -2.372 -15.176 1.00 97.94 175 THR A CA 1
ATOM 1309 C C . THR A 1 175 ? 13.663 -2.390 -14.304 1.00 97.94 175 THR A C 1
ATOM 1311 O O . THR A 1 175 ? 12.722 -1.649 -14.577 1.00 97.94 175 THR A O 1
ATOM 1314 N N . LEU A 1 176 ? 13.669 -3.158 -13.207 1.00 98.44 176 LEU A N 1
ATOM 1315 C CA . LEU A 1 176 ? 12.559 -3.177 -12.246 1.00 98.44 176 LEU A CA 1
ATOM 1316 C C . LEU A 1 176 ? 12.338 -1.796 -11.612 1.00 98.44 176 LEU A C 1
ATOM 1318 O O . LEU A 1 176 ? 11.200 -1.349 -11.490 1.00 98.44 176 LEU A O 1
ATOM 1322 N N . LEU A 1 177 ? 13.422 -1.101 -11.243 1.00 98.50 177 LEU A N 1
ATOM 1323 C CA . LEU A 1 177 ? 13.360 0.235 -10.643 1.00 98.50 177 LEU A CA 1
ATOM 1324 C C . LEU A 1 177 ? 12.735 1.243 -11.610 1.00 98.50 177 LEU A C 1
ATOM 1326 O O . LEU A 1 177 ? 11.858 2.006 -11.221 1.00 98.50 177 LEU A O 1
ATOM 1330 N N . ARG A 1 178 ? 13.137 1.206 -12.885 1.00 98.12 178 ARG A N 1
ATOM 1331 C CA . ARG A 1 178 ? 12.560 2.059 -13.931 1.00 98.12 178 ARG A CA 1
ATOM 1332 C C . ARG A 1 178 ? 11.094 1.744 -14.186 1.00 98.12 178 ARG A C 1
ATOM 1334 O O . ARG A 1 178 ? 10.324 2.682 -14.322 1.00 98.12 178 ARG A O 1
ATOM 1341 N N . LEU A 1 179 ? 10.704 0.469 -14.211 1.00 98.31 179 LEU A N 1
ATOM 1342 C CA . LEU A 1 179 ? 9.301 0.071 -14.345 1.00 98.31 179 LEU A CA 1
ATOM 1343 C C . LEU A 1 179 ? 8.453 0.612 -13.187 1.00 98.31 179 LEU A C 1
ATOM 1345 O O . LEU A 1 179 ? 7.377 1.157 -13.419 1.00 98.31 179 LEU A O 1
ATOM 1349 N N . PHE A 1 180 ? 8.953 0.512 -11.954 1.00 98.62 180 PHE A N 1
ATOM 1350 C CA . PHE A 1 180 ? 8.263 1.060 -10.790 1.00 98.62 180 PHE A CA 1
ATOM 1351 C C . PHE A 1 180 ? 8.155 2.584 -10.883 1.00 98.62 180 PHE A C 1
ATOM 1353 O O . PHE A 1 180 ? 7.052 3.122 -10.863 1.00 98.62 180 PHE A O 1
ATOM 1360 N N . MET A 1 181 ? 9.273 3.285 -11.093 1.00 98.44 181 MET A N 1
ATOM 1361 C CA . MET A 1 181 ? 9.279 4.741 -11.282 1.00 98.44 181 MET A CA 1
ATOM 1362 C C . MET A 1 181 ? 8.339 5.185 -12.407 1.00 98.44 181 MET A C 1
ATOM 1364 O O . MET A 1 181 ? 7.675 6.203 -12.267 1.00 98.44 181 MET A O 1
ATOM 1368 N N . TRP A 1 182 ? 8.272 4.426 -13.504 1.00 98.19 182 TRP A N 1
ATOM 1369 C CA . TRP A 1 182 ? 7.368 4.678 -14.623 1.00 98.19 182 TRP A CA 1
ATOM 1370 C C . TRP A 1 182 ? 5.901 4.579 -14.198 1.00 98.19 182 TRP A C 1
ATOM 1372 O O . TRP A 1 182 ? 5.134 5.499 -14.459 1.00 98.19 182 TRP A O 1
ATOM 1382 N N . SER A 1 183 ? 5.523 3.524 -13.466 1.00 98.25 183 SER A N 1
ATOM 1383 C CA . SER A 1 183 ? 4.140 3.337 -12.994 1.00 98.25 183 SER A CA 1
ATOM 1384 C C . SER A 1 183 ? 3.641 4.433 -12.042 1.00 98.25 183 SER A C 1
ATOM 1386 O O . SER A 1 183 ? 2.443 4.710 -11.992 1.00 98.25 183 SER A O 1
ATOM 1388 N N . PHE A 1 184 ? 4.550 5.094 -11.321 1.00 98.06 184 PHE A N 1
ATOM 1389 C CA . PHE A 1 184 ? 4.229 6.188 -10.399 1.00 98.06 184 PHE A CA 1
ATOM 1390 C C . PHE A 1 184 ? 4.559 7.581 -10.954 1.00 98.06 184 PHE A C 1
ATOM 1392 O O . PHE A 1 184 ? 4.245 8.573 -10.299 1.00 98.06 184 PHE A O 1
ATOM 1399 N N . HIS A 1 185 ? 5.159 7.680 -12.150 1.00 97.44 185 HIS A N 1
ATOM 1400 C CA . HIS A 1 185 ? 5.726 8.928 -12.665 1.00 97.44 185 HIS A CA 1
ATOM 1401 C C . HIS A 1 185 ? 4.705 10.063 -12.692 1.00 97.44 185 HIS A C 1
ATOM 1403 O O . HIS A 1 185 ? 4.985 11.118 -12.138 1.00 97.44 185 HIS A O 1
ATOM 1409 N N . GLU A 1 186 ? 3.527 9.836 -13.275 1.00 96.56 186 GLU A N 1
ATOM 1410 C CA . GLU A 1 186 ? 2.478 10.858 -13.392 1.00 96.56 186 GLU A CA 1
ATOM 1411 C C . GLU A 1 186 ? 1.935 11.293 -12.023 1.00 96.56 186 GLU A C 1
ATOM 1413 O O . GLU A 1 186 ? 1.769 12.484 -11.765 1.00 96.56 186 GLU A O 1
ATOM 1418 N N . THR A 1 187 ? 1.721 10.341 -11.107 1.00 95.25 187 THR A N 1
ATOM 1419 C CA . THR A 1 187 ? 1.253 10.633 -9.743 1.00 95.25 187 THR A CA 1
ATOM 1420 C C . THR A 1 187 ? 2.277 11.466 -8.976 1.00 95.25 187 THR A C 1
ATOM 1422 O O . THR A 1 187 ? 1.936 12.518 -8.440 1.00 95.25 187 THR A O 1
ATOM 1425 N N . TRP A 1 188 ? 3.547 11.055 -8.966 1.00 95.75 188 TRP A N 1
ATOM 1426 C CA . TRP A 1 188 ? 4.610 11.818 -8.309 1.00 95.75 188 TRP A CA 1
ATOM 1427 C C . TRP A 1 188 ? 4.848 13.162 -8.999 1.00 95.75 188 TRP A C 1
ATOM 1429 O O . TRP A 1 188 ? 5.025 14.179 -8.335 1.00 95.75 188 TRP A O 1
ATOM 1439 N N . HIS A 1 189 ? 4.781 13.215 -10.327 1.00 94.25 189 HIS A N 1
ATOM 1440 C CA . HIS A 1 189 ? 4.919 14.463 -11.068 1.00 94.25 189 HIS A CA 1
ATOM 1441 C C . HIS A 1 189 ? 3.827 15.473 -10.693 1.00 94.25 189 HIS A C 1
ATOM 1443 O O . HIS A 1 189 ? 4.107 16.670 -10.635 1.00 94.25 189 HIS A O 1
ATOM 1449 N N . GLN A 1 190 ? 2.613 15.013 -10.401 1.00 91.00 190 GLN A N 1
ATOM 1450 C CA . GLN A 1 190 ? 1.507 15.875 -10.001 1.00 91.00 190 GLN A CA 1
ATOM 1451 C C . GLN A 1 190 ? 1.580 16.301 -8.524 1.00 91.00 190 GLN A C 1
ATOM 1453 O O . GLN A 1 190 ? 1.248 17.444 -8.218 1.00 91.00 190 GLN A O 1
ATOM 1458 N N . TRP A 1 191 ? 2.019 15.417 -7.623 1.00 88.88 191 TRP A N 1
ATOM 1459 C CA . TRP A 1 191 ? 1.785 15.584 -6.180 1.00 88.88 191 TRP A CA 1
ATOM 1460 C C . TRP A 1 191 ? 3.027 15.592 -5.286 1.00 88.88 191 TRP A C 1
ATOM 1462 O O . TRP A 1 191 ? 2.913 15.832 -4.083 1.00 88.88 191 TRP A O 1
ATOM 1472 N N . PHE A 1 192 ? 4.215 15.325 -5.827 1.00 90.38 192 PHE A N 1
ATOM 1473 C CA . PHE A 1 192 ? 5.424 15.235 -5.012 1.00 90.38 192 PHE A CA 1
ATOM 1474 C C . PHE A 1 192 ? 5.694 16.532 -4.238 1.00 90.38 192 PHE A C 1
ATOM 1476 O O . PHE A 1 192 ? 5.755 17.613 -4.824 1.00 90.38 192 PHE A O 1
ATOM 1483 N N . GLY A 1 193 ? 5.909 16.394 -2.926 1.00 83.12 193 GLY A N 1
ATOM 1484 C CA . GLY A 1 193 ? 6.259 17.499 -2.031 1.00 83.12 193 GLY A CA 1
ATOM 1485 C C . GLY A 1 193 ? 5.096 18.405 -1.624 1.00 83.12 193 GLY A C 1
ATOM 1486 O O . GLY A 1 193 ? 5.328 19.369 -0.899 1.00 83.12 193 GLY A O 1
ATOM 1487 N N . ILE A 1 194 ? 3.866 18.093 -2.048 1.00 78.25 194 ILE A N 1
ATOM 1488 C CA . ILE A 1 194 ? 2.652 18.844 -1.716 1.00 78.25 194 ILE A CA 1
ATOM 1489 C C . ILE A 1 194 ? 1.936 18.178 -0.527 1.00 78.25 194 ILE A C 1
ATOM 1491 O O . ILE A 1 194 ? 1.435 17.060 -0.673 1.00 78.25 194 ILE A O 1
ATOM 1495 N N . PRO A 1 195 ? 1.831 18.844 0.638 1.00 70.69 195 PRO A N 1
ATOM 1496 C CA . PRO A 1 195 ? 0.957 18.387 1.714 1.00 70.69 195 PRO A CA 1
ATOM 1497 C C . PRO A 1 195 ? -0.511 18.502 1.283 1.00 70.69 195 PRO A C 1
ATOM 1499 O O . PRO A 1 195 ? -0.924 19.560 0.807 1.00 70.69 195 PRO A O 1
ATOM 1502 N N . ALA A 1 196 ? -1.331 17.466 1.488 1.00 65.38 196 ALA A N 1
ATOM 1503 C CA . ALA A 1 196 ? -2.748 17.512 1.098 1.00 65.38 196 ALA A CA 1
ATOM 1504 C C . ALA A 1 196 ? -3.564 18.597 1.819 1.00 65.38 196 ALA A C 1
ATOM 1506 O O . ALA A 1 196 ? -4.594 19.028 1.310 1.00 65.38 196 ALA A O 1
ATOM 1507 N N . ASN A 1 197 ? -3.122 19.038 2.999 1.00 60.97 197 ASN A N 1
ATOM 1508 C CA . ASN A 1 197 ? -3.809 20.060 3.789 1.00 60.97 197 ASN A CA 1
ATOM 1509 C C . ASN A 1 197 ? -3.483 21.498 3.354 1.00 60.97 197 ASN A C 1
ATOM 1511 O O . ASN A 1 197 ? -4.092 22.438 3.868 1.00 60.97 197 ASN A O 1
ATOM 1515 N N . GLN A 1 198 ? -2.524 21.694 2.444 1.00 63.53 198 GLN A N 1
ATOM 1516 C CA . GLN A 1 198 ? -2.190 23.017 1.942 1.00 63.53 198 GLN A CA 1
ATOM 1517 C C . GLN A 1 198 ? -2.952 23.281 0.638 1.00 63.53 198 GLN A C 1
ATOM 1519 O O . GLN A 1 198 ? -2.803 22.523 -0.321 1.00 63.53 198 GLN A O 1
ATOM 1524 N N . PRO A 1 199 ? -3.746 24.366 0.556 1.00 55.06 199 PRO A N 1
ATOM 1525 C CA . PRO A 1 199 ? -4.328 24.811 -0.701 1.00 55.06 199 PRO A CA 1
ATOM 1526 C C . PRO A 1 199 ? -3.194 25.313 -1.600 1.00 55.06 199 PRO A C 1
ATOM 1528 O O . PRO A 1 199 ? -2.826 26.485 -1.569 1.00 55.06 199 PRO A O 1
ATOM 1531 N N . VAL A 1 200 ? -2.577 24.415 -2.364 1.00 54.69 200 VAL A N 1
ATOM 1532 C CA . VAL A 1 200 ? -1.441 24.777 -3.211 1.00 54.69 200 VAL A CA 1
ATOM 1533 C C . VAL A 1 200 ? -1.910 25.717 -4.315 1.00 54.69 200 VAL A C 1
ATOM 1535 O O . VAL A 1 200 ? -2.805 25.395 -5.091 1.00 54.69 200 VAL A O 1
ATOM 1538 N N . HIS A 1 201 ? -1.241 26.864 -4.427 1.00 47.44 201 HIS A N 1
ATOM 1539 C CA . HIS A 1 201 ? -1.477 27.915 -5.424 1.00 47.44 201 HIS A CA 1
ATOM 1540 C C . HIS A 1 201 ? -1.366 27.466 -6.899 1.00 47.44 201 HIS A C 1
ATOM 1542 O O . HIS A 1 201 ? -1.643 28.258 -7.798 1.00 47.44 201 HIS A O 1
ATOM 1548 N N . HIS A 1 202 ? -0.957 26.222 -7.165 1.00 46.50 202 HIS A N 1
ATOM 1549 C CA . HIS A 1 202 ? -0.689 25.685 -8.503 1.00 46.50 202 HIS A CA 1
ATOM 1550 C C . HIS A 1 202 ? -1.730 24.681 -9.005 1.00 46.50 202 HIS A C 1
ATOM 1552 O O . HIS A 1 202 ? -1.729 24.373 -10.195 1.00 46.50 202 HIS A O 1
ATOM 1558 N N . VAL A 1 203 ? -2.631 24.196 -8.145 1.00 52.31 203 VAL A N 1
ATOM 1559 C CA . VAL A 1 203 ? -3.767 23.380 -8.586 1.00 52.31 203 VAL A CA 1
ATOM 1560 C C . VAL A 1 203 ? -4.998 24.283 -8.599 1.00 5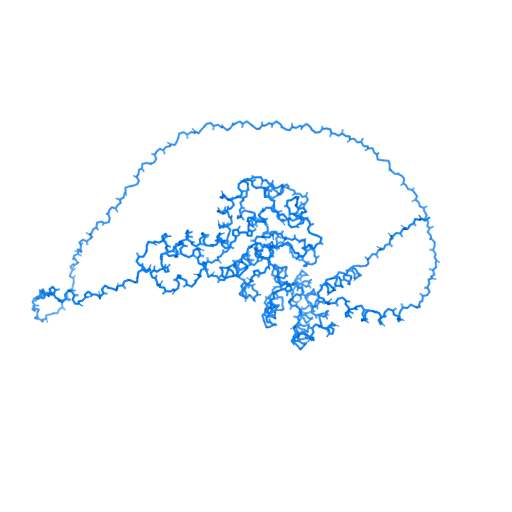2.31 203 VAL A C 1
ATOM 1562 O O . VAL A 1 203 ? -5.278 24.924 -7.583 1.00 52.31 203 VAL A O 1
ATOM 1565 N N . PRO A 1 204 ? -5.725 24.401 -9.726 1.00 48.09 204 PRO A N 1
ATOM 1566 C CA . PRO A 1 204 ? -6.971 25.150 -9.754 1.00 48.09 204 PRO A CA 1
ATOM 1567 C C . PRO A 1 204 ? -7.876 24.632 -8.640 1.00 48.09 204 PRO A C 1
ATOM 1569 O O . PRO A 1 204 ? -8.193 23.445 -8.616 1.00 48.09 204 PRO A O 1
ATOM 1572 N N . GLN A 1 205 ? -8.262 25.508 -7.712 1.00 52.19 205 GLN A N 1
ATOM 1573 C CA . GLN A 1 205 ? -9.246 25.183 -6.686 1.00 52.19 205 GLN A CA 1
ATOM 1574 C C . GLN A 1 205 ? -10.574 24.899 -7.396 1.00 52.19 205 GLN A C 1
ATOM 1576 O O . GLN A 1 205 ? -11.352 25.814 -7.680 1.00 52.19 205 GLN A O 1
ATOM 1581 N N . SER A 1 206 ? -10.819 23.642 -7.766 1.00 54.78 206 SER A N 1
ATOM 1582 C CA . SER A 1 206 ? -12.141 23.227 -8.207 1.00 54.78 206 SER A CA 1
ATOM 1583 C C . SER A 1 206 ? -13.067 23.328 -7.004 1.00 54.78 206 SER A C 1
ATOM 1585 O O . SER A 1 206 ? -12.738 22.887 -5.908 1.00 54.78 206 SER A O 1
ATOM 1587 N N . ARG A 1 207 ? -14.249 23.920 -7.205 1.00 56.44 207 ARG A N 1
ATOM 1588 C CA . ARG A 1 207 ? -15.301 23.933 -6.175 1.00 56.44 207 ARG A CA 1
ATOM 1589 C C . ARG A 1 207 ? -15.749 22.521 -5.781 1.00 56.44 207 ARG A C 1
ATOM 1591 O O . ARG A 1 207 ? -16.291 22.350 -4.696 1.00 56.44 207 ARG A O 1
ATOM 1598 N N . ASP A 1 208 ? -15.468 21.545 -6.639 1.00 61.72 208 ASP A N 1
ATOM 1599 C CA . ASP A 1 208 ? -15.585 20.125 -6.354 1.00 61.72 208 ASP A CA 1
ATOM 1600 C C . ASP A 1 208 ? -14.202 19.590 -5.959 1.00 61.72 208 ASP A C 1
ATOM 1602 O O . ASP A 1 208 ? -13.442 19.098 -6.796 1.00 61.72 208 ASP A O 1
ATOM 1606 N N . GLU A 1 209 ? -13.851 19.721 -4.678 1.00 52.84 209 GLU A N 1
ATOM 1607 C CA . GLU A 1 209 ? -12.639 19.126 -4.083 1.00 52.84 209 GLU A CA 1
ATOM 1608 C C . GLU A 1 209 ? -12.578 17.596 -4.300 1.00 52.84 209 GLU A C 1
ATOM 1610 O O . GLU A 1 209 ? -11.502 17.008 -4.279 1.00 52.84 209 GLU A O 1
ATOM 1615 N N . GLU A 1 210 ? -13.717 16.948 -4.584 1.00 56.59 210 GLU A N 1
ATOM 1616 C CA . GLU A 1 210 ? -13.813 15.512 -4.896 1.00 56.59 210 GLU A CA 1
ATOM 1617 C C . GLU A 1 210 ? -13.281 15.130 -6.296 1.00 56.59 210 GLU A C 1
ATOM 1619 O O . GLU A 1 210 ? -13.316 13.954 -6.651 1.00 56.59 210 GLU A O 1
ATOM 1624 N N . CYS A 1 211 ? -12.816 16.075 -7.123 1.00 57.84 211 CYS A N 1
ATOM 1625 C CA . CYS A 1 211 ? -12.594 15.816 -8.552 1.00 57.84 211 CYS A CA 1
ATOM 1626 C C . CYS A 1 211 ? -11.315 16.417 -9.144 1.00 57.84 211 CYS A C 1
ATOM 1628 O O . CYS A 1 211 ? -11.297 16.692 -10.341 1.00 57.84 211 CYS A O 1
ATOM 1630 N N . ILE A 1 212 ? -10.228 16.600 -8.384 1.00 64.25 212 ILE A N 1
ATOM 1631 C CA . ILE A 1 212 ? -8.931 16.806 -9.050 1.00 64.25 212 ILE A CA 1
ATOM 1632 C C . ILE A 1 212 ? -8.513 15.449 -9.635 1.00 64.25 212 ILE A C 1
ATOM 1634 O O . ILE A 1 212 ? -8.192 14.538 -8.867 1.00 64.25 212 ILE A O 1
ATOM 1638 N N . PRO A 1 213 ? -8.533 15.265 -10.970 1.00 80.00 213 PRO A N 1
ATOM 1639 C CA . PRO A 1 213 ? -8.177 13.985 -11.555 1.00 80.00 213 PRO A CA 1
ATOM 1640 C C . PRO A 1 213 ? -6.704 13.697 -11.252 1.00 80.00 213 PRO A C 1
ATOM 1642 O O . PRO A 1 213 ? -5.822 14.511 -11.534 1.00 80.00 213 PRO A O 1
ATOM 1645 N N . CYS A 1 214 ? -6.432 12.536 -10.658 1.00 86.12 214 CYS A N 1
ATOM 1646 C CA . CYS A 1 214 ? -5.075 12.018 -10.563 1.00 86.12 214 CYS A CA 1
ATOM 1647 C C . CYS A 1 214 ? -4.710 11.423 -11.930 1.00 86.12 214 CYS A C 1
ATOM 1649 O O . CYS A 1 214 ? -5.430 10.569 -12.440 1.00 86.12 214 CYS A O 1
ATOM 1651 N N . HIS A 1 215 ? -3.619 11.882 -12.547 1.00 89.75 215 HIS A N 1
ATOM 1652 C CA . HIS A 1 215 ? -3.241 11.456 -13.904 1.00 89.75 215 HIS A CA 1
ATOM 1653 C C . HIS A 1 215 ? -2.575 10.068 -13.974 1.00 89.75 215 HIS A C 1
ATOM 1655 O O . HIS A 1 215 ? -2.322 9.564 -15.065 1.00 89.75 215 HIS A O 1
ATOM 1661 N N . GLY A 1 216 ? -2.275 9.446 -12.831 1.00 93.75 216 GLY A N 1
ATOM 1662 C CA . GLY A 1 216 ? -1.616 8.139 -12.779 1.00 93.75 216 GLY A CA 1
ATOM 1663 C C . GLY A 1 216 ? -2.502 6.961 -13.196 1.00 93.75 216 GLY A C 1
ATOM 1664 O O . GLY A 1 216 ? -3.723 7.003 -13.091 1.00 93.75 216 GLY A O 1
ATOM 1665 N N . ASP A 1 217 ? -1.872 5.861 -13.613 1.00 96.25 217 ASP A N 1
ATOM 1666 C CA . ASP A 1 217 ? -2.570 4.600 -13.887 1.00 96.25 217 ASP A CA 1
ATOM 1667 C C . ASP A 1 217 ? -2.729 3.782 -12.594 1.00 96.25 217 ASP A C 1
ATOM 1669 O O . ASP A 1 217 ? -1.811 3.094 -12.134 1.00 96.25 217 ASP A O 1
ATOM 1673 N N . ALA A 1 218 ? -3.928 3.843 -12.010 1.00 96.06 218 ALA A N 1
ATOM 1674 C CA . ALA A 1 218 ? -4.278 3.105 -10.801 1.00 96.06 218 ALA A CA 1
ATOM 1675 C C . ALA A 1 218 ? -4.104 1.584 -10.946 1.00 96.06 218 ALA A C 1
ATOM 1677 O O . ALA A 1 218 ? -3.691 0.914 -9.994 1.00 96.06 218 ALA A O 1
ATOM 1678 N N . ALA A 1 219 ? -4.432 1.023 -12.114 1.00 96.94 219 ALA A N 1
ATOM 1679 C CA . ALA A 1 219 ? -4.383 -0.415 -12.349 1.00 96.94 219 ALA A CA 1
ATOM 1680 C C . ALA A 1 219 ? -2.934 -0.896 -12.449 1.00 96.94 219 ALA A C 1
ATOM 1682 O O . ALA A 1 219 ? -2.580 -1.897 -11.823 1.00 96.94 219 ALA A O 1
ATOM 1683 N N . LEU A 1 220 ? -2.085 -0.152 -13.161 1.00 97.94 220 LEU A N 1
ATOM 1684 C CA . LEU A 1 220 ? -0.660 -0.450 -13.245 1.00 97.94 220 LEU A CA 1
ATOM 1685 C C . LEU A 1 220 ? 0.027 -0.325 -11.879 1.00 97.94 220 LEU A C 1
ATOM 1687 O O . LEU A 1 220 ? 0.759 -1.238 -11.499 1.00 97.94 220 LEU A O 1
ATOM 1691 N N . GLN A 1 221 ? -0.241 0.742 -11.114 1.00 98.06 221 GLN A N 1
ATOM 1692 C CA . GLN A 1 221 ? 0.308 0.892 -9.758 1.00 98.06 221 GLN A CA 1
ATOM 1693 C C . GLN A 1 221 ? -0.107 -0.270 -8.856 1.00 98.06 221 GLN A C 1
ATOM 1695 O O . GLN A 1 221 ? 0.741 -0.869 -8.199 1.00 98.06 221 GLN A O 1
ATOM 1700 N N . SER A 1 222 ? -1.390 -0.647 -8.884 1.00 97.69 222 SER A N 1
ATOM 1701 C CA . SER A 1 222 ? -1.897 -1.813 -8.148 1.00 97.69 222 SER A CA 1
ATOM 1702 C C . SER A 1 222 ? -1.134 -3.085 -8.517 1.00 97.69 222 SER A C 1
ATOM 1704 O O . SER A 1 222 ? -0.661 -3.808 -7.645 1.00 97.69 222 SER A O 1
ATOM 1706 N N . ALA A 1 223 ? -0.984 -3.345 -9.817 1.00 98.12 223 ALA A N 1
ATOM 1707 C CA . ALA A 1 223 ? -0.370 -4.567 -10.311 1.00 98.12 223 ALA A CA 1
ATOM 1708 C C . ALA A 1 223 ? 1.132 -4.637 -9.997 1.00 98.12 223 ALA A C 1
ATOM 1710 O O . ALA A 1 223 ? 1.643 -5.716 -9.707 1.00 98.12 223 ALA A O 1
ATOM 1711 N N . VAL A 1 224 ? 1.840 -3.502 -10.023 1.00 98.25 224 VAL A N 1
ATOM 1712 C CA . VAL A 1 224 ? 3.254 -3.430 -9.632 1.00 98.25 224 VAL A CA 1
ATOM 1713 C C . VAL A 1 224 ? 3.415 -3.634 -8.122 1.00 98.25 224 VAL A C 1
ATOM 1715 O O . VAL A 1 224 ? 4.290 -4.394 -7.721 1.00 98.25 224 VAL A O 1
ATOM 1718 N N . LEU A 1 225 ? 2.558 -3.036 -7.287 1.00 98.00 225 LEU A N 1
ATOM 1719 C CA . LEU A 1 225 ? 2.588 -3.201 -5.824 1.00 98.00 225 LEU A CA 1
ATOM 1720 C C . LEU A 1 225 ? 2.319 -4.642 -5.357 1.00 98.00 225 LEU A C 1
ATOM 1722 O O . LEU A 1 225 ? 2.737 -5.022 -4.265 1.00 98.00 225 LEU A O 1
ATOM 1726 N N . GLU A 1 226 ? 1.635 -5.452 -6.168 1.00 97.62 226 GLU A N 1
ATOM 1727 C CA . GLU A 1 226 ? 1.397 -6.876 -5.899 1.00 97.62 226 GLU A CA 1
ATOM 1728 C C . GLU A 1 226 ? 2.607 -7.775 -6.220 1.00 97.62 226 GLU A C 1
ATOM 1730 O O . GLU A 1 226 ? 2.607 -8.961 -5.875 1.00 97.62 226 GLU A O 1
ATOM 1735 N N . LEU A 1 227 ? 3.649 -7.254 -6.879 1.00 97.50 227 LEU A N 1
ATOM 1736 C CA . LEU A 1 227 ? 4.797 -8.066 -7.273 1.00 97.50 227 LEU A CA 1
ATOM 1737 C C . LEU A 1 227 ? 5.655 -8.455 -6.056 1.00 97.50 227 LEU A C 1
ATOM 1739 O O . LEU A 1 227 ? 5.976 -7.616 -5.217 1.00 97.50 227 LEU A O 1
ATOM 1743 N N . PRO A 1 228 ? 6.119 -9.717 -5.973 1.00 96.62 228 PRO A N 1
ATOM 1744 C CA . PRO A 1 228 ? 6.764 -10.253 -4.770 1.00 96.62 228 PRO A CA 1
ATOM 1745 C C . PRO A 1 228 ? 8.147 -9.660 -4.468 1.00 96.62 228 PRO A C 1
ATOM 1747 O O . PRO A 1 228 ? 8.676 -9.879 -3.387 1.00 96.62 228 PRO A O 1
ATOM 1750 N N . TRP A 1 229 ? 8.756 -8.955 -5.423 1.00 97.00 229 TRP A N 1
ATOM 1751 C CA . TRP A 1 229 ? 10.043 -8.277 -5.248 1.00 97.00 229 TRP A CA 1
ATOM 1752 C C . TRP A 1 229 ? 9.896 -6.815 -4.802 1.00 97.00 229 TRP A C 1
ATOM 1754 O O . TRP A 1 229 ? 10.910 -6.152 -4.590 1.00 97.00 229 TRP A O 1
ATOM 1764 N N . VAL A 1 230 ? 8.664 -6.300 -4.701 1.00 98.19 230 VAL A N 1
ATOM 1765 C CA . VAL A 1 230 ? 8.383 -4.939 -4.232 1.00 98.19 230 VAL A CA 1
ATOM 1766 C C . VAL A 1 230 ? 8.257 -4.953 -2.714 1.00 98.19 230 VAL A C 1
ATOM 1768 O O . VAL A 1 230 ? 7.184 -5.215 -2.166 1.00 98.19 230 VAL A O 1
ATOM 1771 N N . ASP A 1 231 ? 9.367 -4.656 -2.051 1.00 98.19 231 ASP A N 1
ATOM 1772 C CA . ASP A 1 231 ? 9.428 -4.368 -0.620 1.00 98.19 231 ASP A CA 1
ATOM 1773 C C . ASP A 1 231 ? 9.522 -2.853 -0.360 1.00 98.19 231 ASP A C 1
ATOM 1775 O O . ASP A 1 231 ? 9.718 -2.049 -1.281 1.00 98.19 231 ASP A O 1
ATOM 1779 N N . ILE A 1 232 ? 9.371 -2.441 0.901 1.00 98.38 232 ILE A N 1
ATOM 1780 C CA . ILE A 1 232 ? 9.488 -1.024 1.281 1.00 98.38 232 ILE A CA 1
ATOM 1781 C C . ILE A 1 232 ? 10.834 -0.401 0.873 1.00 98.38 232 ILE A C 1
ATOM 1783 O O . ILE A 1 232 ? 10.869 0.735 0.401 1.00 98.38 232 ILE A O 1
ATOM 1787 N N . ASP A 1 233 ? 11.944 -1.132 0.986 1.00 98.50 233 ASP A N 1
ATOM 1788 C CA . ASP A 1 233 ? 13.272 -0.613 0.650 1.00 98.50 233 ASP A CA 1
ATOM 1789 C C . ASP A 1 233 ? 13.393 -0.275 -0.836 1.00 98.50 233 ASP A C 1
ATOM 1791 O O . ASP A 1 233 ? 13.993 0.739 -1.214 1.00 98.50 233 ASP A O 1
ATOM 1795 N N . PHE A 1 234 ? 12.807 -1.119 -1.680 1.00 98.69 234 PHE A N 1
ATOM 1796 C CA . PHE A 1 234 ? 12.712 -0.915 -3.110 1.00 98.69 234 PHE A CA 1
ATOM 1797 C C . PHE A 1 234 ? 11.845 0.303 -3.448 1.00 98.69 234 PHE A C 1
ATOM 1799 O O . PHE A 1 234 ? 12.259 1.124 -4.270 1.00 98.69 234 PHE A O 1
ATOM 1806 N N . ILE A 1 235 ? 10.684 0.451 -2.800 1.00 98.62 235 ILE A N 1
ATOM 1807 C CA . ILE A 1 235 ? 9.780 1.595 -2.999 1.00 98.62 235 ILE A CA 1
ATOM 1808 C C . ILE A 1 235 ? 10.501 2.909 -2.673 1.00 98.62 235 ILE A C 1
ATOM 1810 O O . ILE A 1 235 ? 10.529 3.822 -3.501 1.00 98.62 235 ILE A O 1
ATOM 1814 N N . LEU A 1 236 ? 11.149 2.989 -1.507 1.00 98.19 236 LEU A N 1
ATOM 1815 C CA . LEU A 1 236 ? 11.871 4.189 -1.074 1.00 98.19 236 LEU A CA 1
ATOM 1816 C C . LEU A 1 236 ? 13.062 4.496 -1.990 1.00 98.19 236 LEU A C 1
ATOM 1818 O O . LEU A 1 236 ? 13.306 5.655 -2.323 1.00 98.19 236 LEU A O 1
ATOM 1822 N N . GLN A 1 237 ? 13.773 3.468 -2.472 1.00 98.50 237 GLN A N 1
ATOM 1823 C CA . GLN A 1 237 ? 14.826 3.659 -3.473 1.00 98.50 237 GLN A CA 1
ATOM 1824 C C . GLN A 1 237 ? 14.270 4.232 -4.786 1.00 98.50 237 GLN A C 1
ATOM 1826 O O . GLN A 1 237 ? 14.902 5.108 -5.385 1.00 98.50 237 GLN A O 1
ATOM 1831 N N . ALA A 1 238 ? 13.119 3.743 -5.252 1.00 98.56 238 ALA A N 1
ATOM 1832 C CA . ALA A 1 238 ? 12.479 4.233 -6.470 1.00 98.56 238 ALA A CA 1
ATOM 1833 C C . ALA A 1 238 ? 12.054 5.697 -6.320 1.00 98.56 238 ALA A C 1
ATOM 1835 O O . ALA A 1 238 ? 12.336 6.504 -7.207 1.00 98.56 238 ALA A O 1
ATOM 1836 N N . GLN A 1 239 ? 11.455 6.044 -5.178 1.00 97.62 239 GLN A N 1
ATOM 1837 C CA . GLN A 1 239 ? 11.038 7.407 -4.858 1.00 97.62 239 GLN A CA 1
ATOM 1838 C C . GLN A 1 239 ? 12.238 8.362 -4.804 1.00 97.62 239 GLN A C 1
ATOM 1840 O O . GLN A 1 239 ? 12.205 9.405 -5.454 1.00 97.62 239 GLN A O 1
ATOM 1845 N N . GLN A 1 240 ? 13.331 7.980 -4.126 1.00 97.50 240 GLN A N 1
ATOM 1846 C CA . GLN A 1 240 ? 14.563 8.777 -4.100 1.00 97.50 240 GLN A CA 1
ATOM 1847 C C . GLN A 1 240 ? 15.137 8.975 -5.506 1.00 97.50 240 GLN A C 1
ATOM 1849 O O . GLN A 1 240 ? 15.421 10.095 -5.917 1.00 97.50 240 GLN A O 1
ATOM 1854 N N . THR A 1 241 ? 15.268 7.889 -6.274 1.00 98.06 241 THR A N 1
ATOM 1855 C CA . THR A 1 241 ? 15.849 7.935 -7.627 1.00 98.06 241 THR A CA 1
ATOM 1856 C C . THR A 1 241 ? 15.015 8.806 -8.568 1.00 98.06 241 THR A C 1
ATOM 1858 O O . THR A 1 241 ? 15.559 9.490 -9.439 1.00 98.06 241 THR A O 1
ATOM 1861 N N . TRP A 1 242 ? 13.690 8.784 -8.413 1.00 98.00 242 TRP A N 1
ATOM 1862 C CA . TRP A 1 242 ? 12.794 9.667 -9.146 1.00 98.00 242 TRP A CA 1
ATOM 1863 C C . TRP A 1 242 ? 12.966 11.122 -8.713 1.00 98.00 242 TRP A C 1
ATOM 1865 O O . TRP A 1 242 ? 13.164 11.978 -9.574 1.00 98.00 242 TRP A O 1
ATOM 1875 N N . ALA A 1 243 ? 12.973 11.403 -7.410 1.00 96.31 243 ALA A N 1
ATOM 1876 C CA . ALA A 1 243 ? 13.108 12.761 -6.894 1.00 96.31 243 ALA A CA 1
ATOM 1877 C C . ALA A 1 243 ? 14.444 13.397 -7.310 1.00 96.31 243 ALA A C 1
ATOM 1879 O O . ALA A 1 243 ? 14.472 14.513 -7.833 1.00 96.31 243 ALA A O 1
ATOM 1880 N N . ASP A 1 244 ? 15.536 12.635 -7.216 1.00 95.88 244 ASP A N 1
ATOM 1881 C CA . ASP A 1 244 ? 16.867 13.042 -7.665 1.00 95.88 244 ASP A CA 1
ATOM 1882 C C . ASP A 1 244 ? 16.910 13.395 -9.153 1.00 95.88 244 ASP A C 1
ATOM 1884 O O . ASP A 1 244 ? 17.793 14.139 -9.577 1.00 95.88 244 ASP A O 1
ATOM 1888 N N . ARG A 1 245 ? 16.015 12.839 -9.973 1.00 96.69 245 ARG A N 1
ATOM 1889 C CA . ARG A 1 245 ? 15.994 13.073 -11.419 1.00 96.69 245 ARG A CA 1
ATOM 1890 C C . ARG A 1 245 ? 15.000 14.154 -11.835 1.00 96.69 245 ARG A C 1
ATOM 1892 O O . ARG A 1 245 ? 15.310 14.903 -12.755 1.00 96.69 245 ARG A O 1
ATOM 1899 N N . TYR A 1 246 ? 13.833 14.207 -11.201 1.00 96.19 246 TYR A N 1
ATOM 1900 C CA . TYR A 1 246 ? 12.679 14.976 -11.681 1.00 96.19 246 TYR A CA 1
ATOM 1901 C C . TYR A 1 246 ? 12.189 16.055 -10.707 1.00 96.19 246 TYR A C 1
ATOM 1903 O O . TYR A 1 246 ? 11.323 16.839 -11.084 1.00 96.19 246 TYR A O 1
ATOM 1911 N N . ALA A 1 247 ? 12.704 16.094 -9.474 1.00 94.62 247 ALA A N 1
ATOM 1912 C CA . ALA A 1 247 ? 12.179 16.958 -8.416 1.00 94.62 247 ALA A CA 1
ATOM 1913 C C . ALA A 1 247 ? 13.250 17.758 -7.659 1.00 94.62 247 ALA A C 1
ATOM 1915 O O . ALA A 1 247 ? 12.973 18.281 -6.583 1.00 94.62 247 ALA A O 1
ATOM 1916 N N . ARG A 1 248 ? 14.474 17.885 -8.193 1.00 91.50 248 ARG A N 1
ATOM 1917 C CA . ARG A 1 248 ? 15.546 18.664 -7.534 1.00 91.50 248 ARG A CA 1
ATOM 1918 C C . ARG A 1 248 ? 15.176 20.129 -7.319 1.00 91.50 248 ARG A C 1
ATOM 1920 O O . ARG A 1 248 ? 15.621 20.744 -6.359 1.00 91.50 248 ARG A O 1
ATOM 1927 N N . ASP A 1 249 ? 14.394 20.681 -8.230 1.00 90.69 249 ASP A N 1
ATOM 1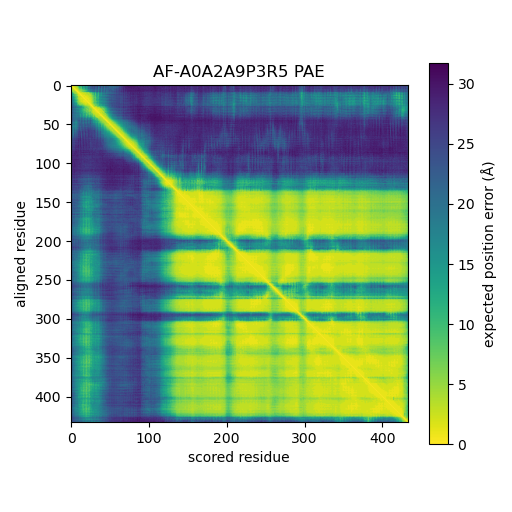928 C CA . ASP A 1 249 ? 13.898 22.053 -8.235 1.00 90.69 249 ASP A CA 1
ATOM 1929 C C . ASP A 1 249 ? 12.569 22.215 -7.487 1.00 90.69 249 ASP A C 1
ATOM 1931 O O . ASP A 1 249 ? 12.029 23.318 -7.420 1.00 90.69 249 ASP A O 1
ATOM 1935 N N . ARG A 1 250 ? 12.036 21.135 -6.907 1.00 89.06 250 ARG A N 1
ATOM 1936 C CA . ARG A 1 250 ? 10.758 21.156 -6.201 1.00 89.06 250 ARG A CA 1
ATOM 1937 C C . ARG A 1 250 ? 10.966 21.308 -4.706 1.00 89.06 250 ARG A C 1
ATOM 1939 O O . ARG A 1 250 ? 11.909 20.772 -4.124 1.00 89.06 250 ARG A O 1
ATOM 1946 N N . TRP A 1 251 ? 10.047 22.043 -4.097 1.00 86.12 251 TRP A N 1
ATOM 1947 C CA . TRP A 1 251 ? 9.920 22.101 -2.653 1.00 86.12 251 TRP A CA 1
ATOM 1948 C C . TRP A 1 251 ? 9.342 20.783 -2.142 1.00 86.12 251 TRP A C 1
ATOM 1950 O O . TRP A 1 251 ? 8.343 20.300 -2.673 1.00 86.12 251 TRP A O 1
ATOM 1960 N N . TYR A 1 252 ? 9.953 20.218 -1.107 1.00 86.38 252 TYR A N 1
ATOM 1961 C CA . TYR A 1 252 ? 9.404 19.083 -0.377 1.00 86.38 252 TYR A CA 1
ATOM 1962 C C . TYR A 1 252 ? 9.182 19.477 1.078 1.00 86.38 252 TYR A C 1
ATOM 1964 O O . TYR A 1 252 ? 10.077 20.041 1.704 1.00 86.38 252 TYR A O 1
ATOM 1972 N N . GLN A 1 253 ? 8.014 19.140 1.619 1.00 82.38 253 GLN A N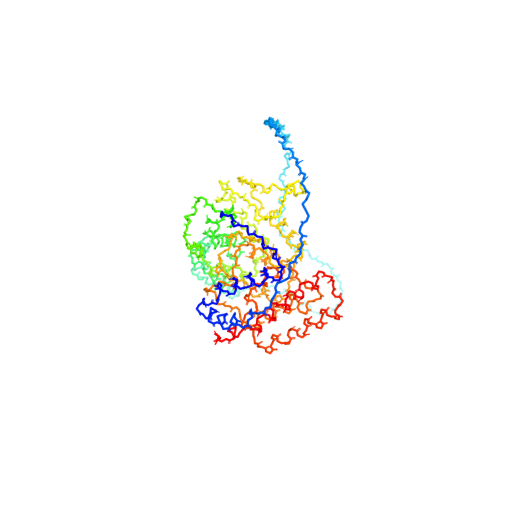 1
ATOM 1973 C CA . GLN A 1 253 ? 7.700 19.270 3.036 1.00 82.38 253 GLN A CA 1
ATOM 1974 C C . GLN A 1 253 ? 7.226 17.924 3.587 1.00 82.38 253 GLN A C 1
ATOM 1976 O O . GLN A 1 253 ? 6.482 17.198 2.925 1.00 82.38 253 GLN A O 1
ATOM 1981 N N . HIS A 1 254 ? 7.643 17.599 4.812 1.00 75.81 254 HIS A N 1
ATOM 1982 C CA . HIS A 1 254 ? 7.135 16.426 5.514 1.00 75.81 254 HIS A CA 1
ATOM 1983 C C . HIS A 1 254 ? 5.625 16.533 5.723 1.00 75.81 254 HIS A C 1
ATOM 1985 O O . HIS A 1 254 ? 5.093 17.584 6.071 1.00 75.81 254 HIS A O 1
ATOM 1991 N N . SER A 1 255 ? 4.930 15.414 5.549 1.00 67.31 255 SER A N 1
ATOM 1992 C CA . SER A 1 255 ? 3.481 15.329 5.753 1.00 67.31 255 SER A CA 1
ATOM 1993 C C . SER A 1 255 ? 3.109 14.923 7.168 1.00 67.31 255 SER A C 1
ATOM 1995 O O . SER A 1 255 ? 1.991 14.469 7.384 1.00 67.31 255 SER A O 1
ATOM 1997 N N . ALA A 1 256 ? 4.040 15.055 8.115 1.00 65.25 256 ALA A N 1
ATOM 1998 C CA . ALA A 1 256 ? 3.816 14.817 9.527 1.00 65.25 256 ALA A CA 1
ATOM 1999 C C . ALA A 1 256 ? 3.347 16.129 10.191 1.00 65.25 256 ALA A C 1
ATOM 2001 O O . ALA A 1 256 ? 4.162 17.002 10.468 1.00 65.25 256 ALA A O 1
ATOM 2002 N N . PRO A 1 257 ? 2.048 16.292 10.486 1.00 60.38 257 PRO A N 1
ATOM 2003 C CA . PRO A 1 257 ? 1.499 17.460 11.189 1.00 60.38 257 PRO A CA 1
ATOM 2004 C C . PRO A 1 257 ? 1.815 17.479 12.689 1.00 60.38 257 PRO A C 1
ATOM 2006 O O . PRO A 1 257 ? 1.217 18.236 13.449 1.00 60.38 257 PRO A O 1
ATOM 2009 N N . TRP A 1 258 ? 2.729 16.625 13.135 1.00 61.72 258 TRP A N 1
ATOM 2010 C CA . TRP A 1 258 ? 3.089 16.457 14.530 1.00 61.72 258 TRP A CA 1
ATOM 2011 C C . TRP A 1 258 ? 4.475 17.028 14.708 1.00 61.72 258 TRP A C 1
ATOM 2013 O O . TRP A 1 258 ? 5.446 16.303 14.545 1.00 61.72 258 TRP A O 1
ATOM 2023 N N . HIS A 1 259 ? 4.561 18.324 14.971 1.00 55.75 259 HIS A N 1
ATOM 2024 C CA . HIS A 1 259 ? 5.401 18.857 16.038 1.00 55.75 259 HIS A CA 1
ATOM 2025 C C . HIS A 1 259 ? 5.308 20.382 16.054 1.00 55.75 259 HIS A C 1
ATOM 2027 O O . HIS A 1 259 ? 5.572 21.041 15.056 1.00 55.75 259 HIS A O 1
ATOM 2033 N N . ASP A 1 260 ? 4.995 20.917 17.234 1.00 52.00 260 ASP A N 1
ATOM 2034 C CA . ASP A 1 260 ? 5.224 22.322 17.583 1.00 52.00 260 ASP A CA 1
ATOM 2035 C C . ASP A 1 260 ? 6.699 22.576 17.982 1.00 52.00 260 ASP A C 1
ATOM 2037 O O . ASP A 1 260 ? 7.099 23.724 18.136 1.00 52.00 260 ASP A O 1
ATOM 2041 N N . ASP A 1 261 ? 7.527 21.523 18.105 1.00 57.69 261 ASP A N 1
ATOM 2042 C CA . ASP A 1 261 ? 8.925 21.606 18.558 1.00 57.69 261 ASP A CA 1
ATOM 2043 C C . ASP A 1 261 ? 9.905 20.930 17.578 1.00 57.69 261 ASP A C 1
ATOM 2045 O O . ASP A 1 261 ? 10.313 19.777 17.749 1.00 57.69 261 ASP A O 1
ATOM 2049 N N . ASP A 1 262 ? 10.347 21.693 16.574 1.00 57.62 262 ASP A N 1
ATOM 2050 C CA . ASP A 1 262 ? 11.369 21.332 15.569 1.00 57.62 262 ASP A CA 1
ATOM 2051 C C . ASP A 1 262 ? 12.723 20.879 16.172 1.00 57.62 262 ASP A C 1
ATOM 2053 O O . ASP A 1 262 ? 13.563 20.284 15.494 1.00 57.62 262 ASP A O 1
ATOM 2057 N N . ALA A 1 263 ? 12.968 21.141 17.460 1.00 61.62 263 ALA A N 1
ATOM 2058 C CA . ALA A 1 263 ? 14.287 21.014 18.077 1.00 61.62 263 ALA A CA 1
ATOM 2059 C C . ALA A 1 263 ? 14.769 19.567 18.311 1.00 61.62 263 ALA A C 1
ATOM 2061 O O . ALA A 1 263 ? 15.964 19.356 18.517 1.00 61.62 263 ALA A O 1
ATOM 2062 N N . THR A 1 264 ? 13.880 18.567 18.317 1.00 62.12 264 THR A N 1
ATOM 2063 C CA . THR A 1 264 ? 14.234 17.213 18.796 1.00 62.12 264 THR A CA 1
ATOM 2064 C C . THR A 1 264 ? 14.541 16.198 17.700 1.00 62.12 264 THR A C 1
ATOM 2066 O O . THR A 1 264 ? 15.279 15.246 17.949 1.00 62.12 264 THR A O 1
ATOM 2069 N N . THR A 1 265 ? 14.031 16.386 16.484 1.00 62.00 265 THR A N 1
ATOM 2070 C CA . THR A 1 265 ? 14.136 15.373 15.420 1.00 62.00 265 THR A CA 1
ATOM 2071 C C . THR A 1 265 ? 15.404 15.459 14.575 1.00 62.00 265 THR A C 1
ATOM 2073 O O . THR A 1 265 ? 15.667 14.535 13.813 1.00 62.00 265 THR A O 1
ATOM 2076 N N . GLY A 1 266 ? 16.201 16.531 14.680 1.00 66.69 266 GLY A N 1
ATOM 2077 C CA . GLY A 1 266 ? 17.455 16.687 13.919 1.00 66.69 266 GLY A CA 1
ATOM 2078 C C . GLY A 1 266 ? 17.291 16.749 12.389 1.00 66.69 266 GLY A C 1
ATOM 2079 O O . GLY A 1 266 ? 18.283 16.857 11.673 1.00 66.69 266 GLY A O 1
ATOM 2080 N N . HIS A 1 267 ? 16.053 16.714 11.894 1.00 67.00 267 HIS A N 1
ATOM 2081 C CA . HIS A 1 267 ? 15.664 16.825 10.495 1.00 67.00 267 HIS A CA 1
ATOM 2082 C C . HIS A 1 267 ? 14.719 18.020 10.356 1.00 67.00 267 HIS A C 1
ATOM 2084 O O . HIS A 1 267 ? 13.770 18.146 11.128 1.00 67.00 267 HIS A O 1
ATOM 2090 N N . ALA A 1 268 ? 15.008 18.914 9.408 1.00 66.19 268 ALA A N 1
ATOM 2091 C CA . ALA A 1 268 ? 14.222 20.123 9.187 1.00 66.19 268 ALA A CA 1
ATOM 2092 C C . ALA A 1 268 ? 12.841 19.774 8.605 1.00 66.19 268 ALA A C 1
ATOM 2094 O O . ALA A 1 268 ? 12.725 19.465 7.418 1.00 66.19 268 ALA A O 1
ATOM 2095 N N . HIS A 1 269 ? 11.786 19.861 9.423 1.00 72.38 269 HIS A N 1
ATOM 2096 C CA . HIS A 1 269 ? 10.398 19.674 8.971 1.00 72.38 269 HIS A CA 1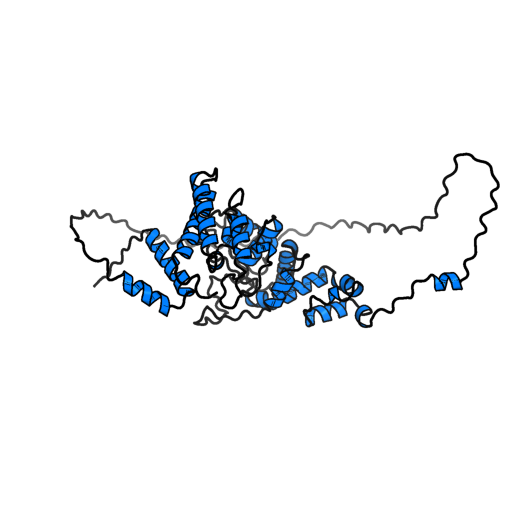
ATOM 2097 C C . HIS A 1 269 ? 9.879 20.848 8.148 1.00 72.38 269 HIS A C 1
ATOM 2099 O O . HIS A 1 269 ? 8.931 20.687 7.377 1.00 72.38 269 HIS A O 1
ATOM 2105 N N . ALA A 1 270 ? 10.530 22.009 8.273 1.00 70.62 270 ALA A N 1
ATOM 2106 C CA . ALA A 1 270 ? 10.181 23.258 7.601 1.00 70.62 270 ALA A CA 1
ATOM 2107 C C . ALA A 1 270 ? 10.186 23.184 6.062 1.00 70.62 270 ALA A C 1
ATOM 2109 O O . ALA A 1 270 ? 9.806 24.152 5.414 1.00 70.62 270 ALA A O 1
ATOM 2110 N N . GLY A 1 271 ? 10.555 22.043 5.478 1.00 75.38 271 GLY A N 1
ATOM 2111 C CA . GLY A 1 271 ? 10.619 21.830 4.043 1.00 75.38 271 GLY A CA 1
ATOM 2112 C C . GLY A 1 271 ? 11.818 22.519 3.399 1.00 75.38 271 GLY A C 1
ATOM 2113 O O . GLY A 1 271 ? 12.518 23.328 4.011 1.00 75.38 271 GLY A O 1
ATOM 2114 N N . GLY A 1 272 ? 12.104 22.151 2.154 1.00 82.56 272 GLY A N 1
ATOM 2115 C CA . GLY A 1 272 ? 13.232 22.707 1.418 1.00 82.56 272 GLY A CA 1
ATOM 2116 C C . GLY A 1 272 ? 13.331 22.204 -0.015 1.00 82.56 272 GLY A C 1
ATOM 2117 O O . GLY A 1 272 ? 12.718 21.205 -0.394 1.00 82.56 272 GLY A O 1
ATOM 2118 N N . TYR A 1 273 ? 14.134 22.905 -0.814 1.00 84.69 273 TYR A N 1
ATOM 2119 C CA . TYR A 1 273 ? 14.515 22.474 -2.160 1.00 84.69 273 TYR A CA 1
ATOM 2120 C C . TYR A 1 273 ? 15.652 21.454 -2.091 1.00 84.69 273 TYR A C 1
ATOM 2122 O O . TYR A 1 273 ? 16.548 21.597 -1.265 1.00 84.69 273 TYR A O 1
ATOM 2130 N N . ALA A 1 274 ? 15.646 20.455 -2.976 1.00 80.75 274 ALA A N 1
ATOM 2131 C CA . ALA A 1 274 ? 16.743 19.494 -3.175 1.00 80.75 274 ALA A CA 1
ATOM 2132 C C . ALA A 1 274 ? 17.212 18.680 -1.941 1.00 80.75 274 ALA A C 1
ATOM 2134 O O . ALA A 1 274 ? 18.220 17.983 -2.032 1.00 80.75 274 ALA A O 1
ATOM 2135 N N . HIS A 1 275 ? 16.499 18.728 -0.811 1.00 81.81 275 HIS A N 1
ATOM 2136 C CA . HIS A 1 275 ? 16.887 18.079 0.454 1.00 81.81 275 HIS A CA 1
ATOM 2137 C C . HIS A 1 275 ? 16.054 16.833 0.799 1.00 81.81 275 HIS A C 1
ATOM 2139 O O . HIS A 1 275 ? 16.003 16.416 1.953 1.00 81.81 275 HIS A O 1
ATOM 2145 N N . PHE A 1 276 ? 15.396 16.229 -0.189 1.00 91.38 276 PHE A N 1
ATOM 2146 C CA . PHE A 1 276 ? 14.577 15.042 0.032 1.00 91.38 276 PHE A CA 1
ATOM 2147 C C . PHE A 1 276 ? 15.438 13.782 0.199 1.00 91.38 276 PHE A C 1
ATOM 2149 O O . PHE A 1 276 ? 16.166 13.405 -0.721 1.00 91.38 276 PHE A O 1
ATOM 2156 N N . ASP A 1 277 ? 15.303 13.125 1.352 1.00 93.31 277 ASP A N 1
ATOM 2157 C CA . ASP A 1 277 ? 15.789 11.767 1.611 1.00 93.31 277 ASP A CA 1
ATOM 2158 C C . ASP A 1 277 ? 14.587 10.868 1.925 1.00 93.31 277 ASP A C 1
ATOM 2160 O O . ASP A 1 277 ? 14.058 10.873 3.037 1.00 93.31 277 ASP A O 1
ATOM 2164 N N . ALA A 1 278 ? 14.147 10.085 0.939 1.00 94.25 278 ALA A N 1
ATOM 2165 C CA . ALA A 1 278 ? 12.963 9.240 1.038 1.00 94.25 278 ALA A CA 1
ATOM 2166 C C . ALA A 1 278 ? 13.006 8.312 2.258 1.00 94.25 278 ALA A C 1
ATOM 2168 O O . ALA A 1 278 ? 11.984 8.108 2.912 1.00 94.25 278 ALA A O 1
ATOM 2169 N N . ARG A 1 279 ? 14.181 7.754 2.576 1.00 96.19 279 ARG A N 1
ATOM 2170 C CA . ARG A 1 279 ? 14.330 6.786 3.664 1.00 96.19 279 ARG A CA 1
ATOM 2171 C C . ARG A 1 279 ? 14.323 7.476 5.016 1.00 96.19 279 ARG A C 1
ATOM 2173 O O . ARG A 1 279 ? 13.542 7.075 5.873 1.00 96.19 279 ARG A O 1
ATOM 2180 N N . ALA A 1 280 ? 15.141 8.513 5.191 1.00 92.56 280 ALA A N 1
ATOM 2181 C CA . ALA A 1 280 ? 15.186 9.247 6.451 1.00 92.56 280 ALA A CA 1
ATOM 2182 C C . ALA A 1 280 ? 13.820 9.872 6.772 1.00 92.56 280 ALA A C 1
ATOM 2184 O O . ALA A 1 280 ? 13.342 9.761 7.900 1.00 92.56 280 ALA A O 1
ATOM 2185 N N . CYS A 1 281 ? 13.152 10.452 5.766 1.00 90.38 281 CYS A N 1
ATOM 2186 C CA . CYS A 1 281 ? 11.812 10.999 5.936 1.00 90.38 281 CYS A CA 1
ATOM 2187 C C . CYS A 1 281 ? 10.797 9.918 6.327 1.00 90.38 281 CYS A C 1
ATOM 2189 O O . CYS A 1 281 ? 10.045 10.103 7.282 1.00 90.38 281 CYS A O 1
ATOM 2191 N N . PHE A 1 282 ? 10.796 8.782 5.625 1.00 93.19 282 PHE A N 1
ATOM 2192 C CA . PHE A 1 282 ? 9.893 7.675 5.925 1.00 93.19 282 PHE A CA 1
ATOM 2193 C C . PHE A 1 282 ? 10.109 7.101 7.328 1.00 93.19 282 PHE A C 1
ATOM 2195 O O . PHE A 1 282 ? 9.136 6.874 8.044 1.00 93.19 282 PHE A O 1
ATOM 2202 N N . ASP A 1 283 ? 11.359 6.862 7.730 1.00 93.81 283 ASP A N 1
ATOM 2203 C CA . ASP A 1 283 ? 11.662 6.251 9.024 1.00 93.81 283 ASP A CA 1
ATOM 2204 C C . ASP A 1 283 ? 11.209 7.156 10.181 1.00 93.81 283 ASP A C 1
ATOM 2206 O O . ASP A 1 283 ? 10.631 6.658 11.147 1.00 93.81 283 ASP A O 1
ATOM 2210 N N . VAL A 1 284 ? 11.386 8.479 10.078 1.00 89.00 284 VAL A N 1
ATOM 2211 C CA . VAL A 1 284 ? 10.874 9.433 11.080 1.00 89.00 284 VAL A CA 1
ATOM 2212 C C . VAL A 1 284 ? 9.347 9.363 11.174 1.00 89.00 284 VAL A C 1
ATOM 2214 O O . VAL A 1 284 ? 8.809 9.184 12.272 1.00 89.00 284 VAL A O 1
ATOM 2217 N N . ASP A 1 285 ? 8.655 9.435 10.033 1.00 87.81 285 ASP A N 1
ATOM 2218 C CA . ASP A 1 285 ? 7.191 9.381 9.966 1.00 87.81 285 ASP A CA 1
ATOM 2219 C C . ASP A 1 285 ? 6.652 8.054 10.538 1.00 87.81 285 ASP A C 1
ATOM 2221 O O . ASP A 1 285 ? 5.713 8.045 11.339 1.00 87.81 285 ASP A O 1
ATOM 2225 N N . PHE A 1 286 ? 7.271 6.928 10.170 1.00 92.25 286 PHE A N 1
ATOM 2226 C CA . PHE A 1 286 ? 6.880 5.590 10.615 1.00 92.25 286 PHE A CA 1
ATOM 2227 C C . PHE A 1 286 ? 7.099 5.403 12.118 1.00 92.25 286 PHE A C 1
ATOM 2229 O O . PHE A 1 286 ? 6.208 4.921 12.818 1.00 92.25 286 PHE A O 1
ATOM 2236 N N . GLN A 1 287 ? 8.251 5.828 12.650 1.00 91.25 287 GLN A N 1
ATOM 2237 C CA . GLN A 1 287 ? 8.521 5.748 14.089 1.00 91.25 287 GLN A CA 1
ATOM 2238 C C . GLN A 1 287 ? 7.528 6.582 14.897 1.00 91.25 287 GLN A C 1
ATOM 2240 O O . GLN A 1 287 ? 7.113 6.171 15.982 1.00 91.25 287 GLN A O 1
ATOM 2245 N N . GLN A 1 288 ? 7.115 7.734 14.372 1.00 86.19 288 GLN A N 1
ATOM 2246 C CA . GLN A 1 288 ? 6.088 8.540 15.015 1.00 86.19 288 GLN A CA 1
ATOM 2247 C C . GLN A 1 288 ? 4.722 7.846 14.977 1.00 86.19 288 GLN A C 1
ATOM 2249 O O . GLN A 1 288 ? 4.049 7.765 16.004 1.00 86.19 288 GLN A O 1
ATOM 2254 N N . ALA A 1 289 ? 4.340 7.274 13.834 1.00 87.44 289 ALA A N 1
ATOM 2255 C CA . ALA A 1 289 ? 3.095 6.524 13.688 1.00 87.44 289 ALA A CA 1
ATOM 2256 C C . ALA A 1 289 ? 3.010 5.319 14.643 1.00 87.44 289 ALA A C 1
ATOM 2258 O O . ALA A 1 289 ? 1.951 5.063 15.213 1.00 87.44 289 ALA A O 1
ATOM 2259 N N . VAL A 1 290 ? 4.125 4.615 14.869 1.00 90.12 290 VAL A N 1
ATOM 2260 C CA . VAL A 1 290 ? 4.202 3.484 15.811 1.00 90.12 290 VAL A CA 1
ATOM 2261 C C . VAL A 1 290 ? 4.052 3.936 17.267 1.00 90.12 290 VAL A C 1
ATOM 2263 O O . VAL A 1 290 ? 3.393 3.257 18.053 1.00 90.12 290 VAL A O 1
ATOM 2266 N N . LYS A 1 291 ? 4.627 5.086 17.646 1.00 86.75 291 LYS A N 1
ATOM 2267 C CA . LYS A 1 291 ? 4.508 5.634 19.012 1.00 86.75 291 LYS A CA 1
ATOM 2268 C C . LYS A 1 291 ? 3.087 6.095 19.339 1.00 86.75 291 LYS A C 1
ATOM 2270 O O . LYS A 1 291 ? 2.672 6.050 20.498 1.00 86.75 291 LYS A O 1
ATOM 2275 N N . LEU A 1 292 ? 2.349 6.568 18.338 1.00 79.56 292 LEU A N 1
ATOM 2276 C CA . LEU A 1 292 ? 1.012 7.116 18.516 1.00 79.56 292 LEU A CA 1
ATOM 2277 C C . LEU A 1 292 ? -0.038 5.998 18.577 1.00 79.56 292 LEU A C 1
ATOM 2279 O O . LEU A 1 292 ? -0.681 5.658 17.589 1.00 79.56 292 LEU A O 1
ATOM 2283 N N . ALA A 1 293 ? -0.313 5.507 19.787 1.00 69.75 293 ALA A N 1
ATOM 2284 C CA . ALA A 1 293 ? -1.471 4.653 20.081 1.00 69.75 293 ALA A CA 1
ATOM 2285 C C . ALA A 1 293 ? -2.814 5.428 20.074 1.00 69.75 293 ALA A C 1
ATOM 2287 O O . ALA A 1 293 ? -3.756 5.080 20.789 1.00 69.75 293 ALA A O 1
ATOM 2288 N N . LEU A 1 294 ? -2.905 6.523 19.311 1.00 65.19 294 LEU A N 1
ATOM 2289 C CA . LEU A 1 294 ? -4.098 7.363 19.267 1.00 65.19 294 LEU A CA 1
ATOM 2290 C C . LEU A 1 294 ? -5.175 6.716 18.387 1.00 65.19 294 LEU A C 1
ATOM 2292 O O . LEU A 1 294 ? -4.852 6.261 17.289 1.00 65.19 294 LEU A O 1
ATOM 2296 N N . PRO A 1 295 ? -6.450 6.717 18.819 1.00 56.94 295 PRO A N 1
ATOM 2297 C CA . PRO A 1 295 ? -7.554 6.249 17.994 1.00 56.94 295 PRO A CA 1
ATOM 2298 C C . PRO A 1 295 ? -7.792 7.175 16.786 1.00 56.94 295 PRO A C 1
ATOM 2300 O O . PRO A 1 295 ? -7.866 8.398 16.923 1.00 56.94 295 PRO A O 1
ATOM 2303 N N . PHE A 1 296 ? -7.985 6.544 15.624 1.00 56.81 296 PHE A N 1
ATOM 2304 C CA . PHE A 1 296 ? -8.279 7.035 14.264 1.00 56.81 296 PHE A CA 1
ATOM 2305 C C . PHE A 1 296 ? -8.944 8.421 14.096 1.00 56.81 296 PHE A C 1
ATOM 2307 O O . PHE A 1 296 ? -8.670 9.113 13.124 1.00 56.81 296 PHE A O 1
ATOM 2314 N N . ARG A 1 297 ? -9.809 8.883 15.012 1.00 53.12 297 ARG A N 1
ATOM 2315 C CA . ARG A 1 297 ? -10.522 10.172 14.855 1.00 53.12 297 ARG A CA 1
ATOM 2316 C C . ARG A 1 297 ? -9.678 11.419 15.090 1.00 53.12 297 ARG A C 1
ATOM 2318 O O . ARG A 1 297 ? -10.137 12.510 14.772 1.00 53.12 297 ARG A O 1
ATOM 2325 N N . GLN A 1 298 ? -8.496 11.265 15.674 1.00 53.06 298 GLN A N 1
ATOM 2326 C CA . GLN A 1 298 ? -7.562 12.369 15.883 1.00 53.06 298 GLN A CA 1
ATOM 2327 C C . GLN A 1 298 ? -6.355 12.287 14.967 1.00 53.06 298 GLN A C 1
ATOM 2329 O O . GLN A 1 298 ? -5.446 13.086 15.141 1.00 53.06 298 GLN A O 1
ATOM 2334 N N . TRP A 1 299 ? -6.323 11.336 14.028 1.00 55.00 299 TRP A N 1
ATOM 2335 C CA . TRP A 1 299 ? -5.276 11.335 13.025 1.00 55.00 299 TRP A CA 1
ATOM 2336 C C . TRP A 1 299 ? -5.527 12.533 12.105 1.00 55.00 299 TRP A C 1
ATOM 2338 O O . TRP A 1 299 ? -6.573 12.590 11.458 1.00 55.00 299 TRP A O 1
ATOM 2348 N N . PRO A 1 300 ? -4.608 13.509 12.067 1.00 57.16 300 PRO A N 1
ATOM 2349 C CA . PRO A 1 300 ? -4.579 14.541 11.057 1.00 57.16 300 PRO A CA 1
ATOM 2350 C C . PRO A 1 300 ? -4.633 13.882 9.687 1.00 57.16 300 PRO A C 1
ATOM 2352 O O . PRO A 1 300 ? -4.303 12.708 9.541 1.00 57.16 300 PRO A O 1
ATOM 2355 N N . GLU A 1 301 ? -5.027 14.606 8.658 1.00 62.50 301 GLU A N 1
ATOM 2356 C CA . GLU A 1 301 ? -4.978 14.063 7.306 1.00 62.50 301 GLU A CA 1
ATOM 2357 C C . GLU A 1 301 ? -3.505 13.901 6.876 1.00 62.50 301 GLU A C 1
ATOM 2359 O O . GLU A 1 301 ? -2.914 14.791 6.274 1.00 62.50 301 GLU A O 1
ATOM 2364 N N . TRP A 1 302 ? -2.889 12.761 7.226 1.00 61.03 302 TRP A N 1
ATOM 2365 C CA . TRP A 1 302 ? -1.588 12.297 6.731 1.00 61.03 302 TRP A CA 1
ATOM 2366 C C . TRP A 1 302 ? -1.757 11.919 5.272 1.00 61.03 302 TRP A C 1
ATOM 2368 O O . TRP A 1 302 ? -1.931 10.747 4.932 1.00 61.03 302 TRP A O 1
ATOM 2378 N N . ARG A 1 303 ? -1.825 12.912 4.402 1.00 66.25 303 ARG A N 1
ATOM 2379 C CA . ARG A 1 303 ? -2.008 12.643 2.989 1.00 66.25 303 ARG A CA 1
ATOM 2380 C C . ARG A 1 303 ? -0.907 13.372 2.246 1.00 66.25 303 ARG A C 1
ATOM 2382 O O . ARG A 1 303 ? -0.947 14.585 2.061 1.00 66.25 303 ARG A O 1
ATOM 2389 N N . THR A 1 304 ? 0.113 12.611 1.868 1.00 80.88 304 THR A N 1
ATOM 2390 C CA . THR A 1 304 ? 0.687 12.823 0.544 1.00 80.88 304 THR A CA 1
ATOM 2391 C C . THR A 1 304 ? -0.218 12.127 -0.459 1.00 80.88 304 THR A C 1
ATOM 2393 O O . THR A 1 304 ? -1.011 11.253 -0.110 1.00 80.88 304 THR A O 1
ATOM 2396 N N . GLN A 1 305 ? -0.090 12.496 -1.723 1.00 88.00 305 GLN A N 1
ATOM 2397 C CA . GLN A 1 305 ? -0.694 11.745 -2.815 1.00 88.00 305 GLN A CA 1
ATOM 2398 C C . GLN A 1 305 ? 0.421 11.055 -3.613 1.00 88.00 305 GLN A C 1
ATOM 2400 O O . GLN A 1 305 ? 0.560 11.243 -4.818 1.00 88.00 305 GLN A O 1
ATOM 2405 N N . ASP A 1 306 ? 1.258 10.280 -2.909 1.00 92.44 306 ASP A N 1
ATOM 2406 C CA . ASP A 1 306 ? 2.352 9.497 -3.507 1.00 92.44 306 ASP A CA 1
ATOM 2407 C C . ASP A 1 306 ? 1.832 8.304 -4.330 1.00 92.44 306 ASP A C 1
ATOM 2409 O O . ASP A 1 306 ? 2.554 7.749 -5.157 1.00 92.44 306 ASP A O 1
ATOM 2413 N N . VAL A 1 307 ? 0.588 7.889 -4.097 1.00 94.69 307 VAL A N 1
ATOM 2414 C CA . VAL A 1 307 ? -0.079 6.755 -4.738 1.00 94.69 307 VAL A CA 1
ATOM 2415 C C . VAL A 1 307 ? -1.396 7.242 -5.325 1.00 94.69 307 VAL A C 1
ATOM 2417 O O . VAL A 1 307 ? -2.059 8.109 -4.759 1.00 94.69 307 VAL A O 1
ATOM 2420 N N . HIS A 1 308 ? -1.808 6.694 -6.464 1.00 93.94 308 HIS A N 1
ATOM 2421 C CA . HIS A 1 308 ? -3.113 7.003 -7.030 1.00 93.94 308 HIS A CA 1
ATOM 2422 C C . HIS A 1 308 ? -4.236 6.598 -6.039 1.00 93.94 308 HIS A C 1
ATOM 2424 O O . HIS A 1 308 ? -4.222 5.458 -5.570 1.00 93.94 308 HIS A O 1
ATOM 2430 N N . PRO A 1 309 ? -5.253 7.443 -5.750 1.00 91.19 309 PRO A N 1
ATOM 2431 C CA . PRO A 1 309 ? -6.295 7.132 -4.756 1.00 91.19 309 PRO A CA 1
ATOM 2432 C C . PRO A 1 309 ? -7.039 5.811 -5.009 1.00 91.19 309 PRO A C 1
ATOM 2434 O O . PRO A 1 309 ? -7.384 5.088 -4.075 1.00 91.19 309 PRO A O 1
ATOM 2437 N N . LEU A 1 310 ? -7.263 5.499 -6.292 1.00 92.88 310 LEU A N 1
ATOM 2438 C CA . LEU A 1 310 ? -7.896 4.262 -6.772 1.00 92.88 310 LEU A CA 1
ATOM 2439 C C . LEU A 1 310 ? -6.961 3.044 -6.857 1.00 92.88 310 LEU A C 1
ATOM 2441 O O . LEU A 1 310 ? -7.420 1.966 -7.242 1.00 92.88 310 LEU A O 1
ATOM 2445 N N . ALA A 1 311 ? -5.667 3.182 -6.551 1.00 95.69 311 ALA A N 1
ATOM 2446 C CA . ALA A 1 311 ? -4.788 2.022 -6.488 1.00 95.69 311 ALA A CA 1
ATOM 2447 C C . ALA A 1 311 ? -5.305 1.036 -5.426 1.00 95.69 311 ALA A C 1
ATOM 2449 O O . ALA A 1 311 ? -5.925 1.406 -4.425 1.00 95.69 311 ALA A O 1
ATOM 2450 N N . ARG A 1 312 ? -5.079 -0.254 -5.654 1.00 95.69 312 ARG A N 1
ATOM 2451 C CA . ARG A 1 312 ? -5.537 -1.328 -4.780 1.00 95.69 312 ARG A CA 1
ATOM 2452 C C . ARG A 1 312 ? -4.435 -1.708 -3.811 1.00 95.69 312 ARG A C 1
ATOM 2454 O O . ARG A 1 312 ? -3.282 -1.886 -4.187 1.00 95.69 312 ARG A O 1
ATOM 2461 N N . LEU A 1 313 ? -4.836 -1.886 -2.557 1.00 96.00 313 LEU A N 1
ATOM 2462 C CA . LEU A 1 313 ? -3.960 -2.432 -1.534 1.00 96.00 313 LEU A CA 1
ATOM 2463 C C . LEU A 1 313 ? -3.842 -3.949 -1.753 1.00 96.00 313 LEU A C 1
ATOM 2465 O O . LEU A 1 313 ? -4.889 -4.602 -1.855 1.00 96.00 313 LEU A O 1
ATOM 2469 N N . PRO A 1 314 ? -2.625 -4.521 -1.796 1.00 97.38 314 PRO A N 1
ATOM 2470 C CA . PRO A 1 314 ? -2.446 -5.967 -1.840 1.00 97.38 314 PRO A CA 1
ATOM 2471 C C . PRO A 1 314 ? -3.211 -6.658 -0.706 1.00 97.38 314 PRO A C 1
ATOM 2473 O O . PRO A 1 314 ? -3.114 -6.248 0.451 1.00 97.38 314 PRO A O 1
ATOM 2476 N N . THR A 1 315 ? -3.949 -7.732 -1.009 1.00 96.69 315 THR A N 1
ATOM 2477 C CA . THR A 1 315 ? -4.801 -8.418 -0.017 1.00 96.69 315 THR A CA 1
ATOM 2478 C C . THR A 1 315 ? -4.018 -8.882 1.209 1.00 96.69 315 THR A C 1
ATOM 2480 O O . THR A 1 315 ? -4.519 -8.750 2.320 1.00 96.69 315 THR A O 1
ATOM 2483 N N . ALA A 1 316 ? -2.771 -9.329 1.030 1.00 96.94 316 ALA A N 1
ATOM 2484 C CA . ALA A 1 316 ? -1.901 -9.730 2.136 1.00 96.94 316 ALA A CA 1
ATOM 2485 C C . ALA A 1 316 ? -1.641 -8.590 3.142 1.00 96.94 316 ALA A C 1
ATOM 2487 O O . ALA A 1 316 ? -1.561 -8.841 4.340 1.00 96.94 316 ALA A O 1
ATOM 2488 N N . LEU A 1 317 ? -1.581 -7.335 2.676 1.00 97.56 317 LEU A N 1
ATOM 2489 C CA . LEU A 1 317 ? -1.448 -6.161 3.544 1.00 97.56 317 LEU A CA 1
ATOM 2490 C C . LEU A 1 317 ? -2.767 -5.772 4.222 1.00 97.56 317 LEU A C 1
ATOM 2492 O O . LEU A 1 317 ? -2.729 -5.077 5.232 1.00 97.56 317 LEU A O 1
ATOM 2496 N N . ILE A 1 318 ? -3.916 -6.215 3.698 1.00 97.44 318 ILE A N 1
ATOM 2497 C CA . ILE A 1 318 ? -5.227 -6.009 4.332 1.00 97.44 318 ILE A CA 1
ATOM 2498 C C . ILE A 1 318 ? -5.456 -7.044 5.432 1.00 97.44 318 ILE A C 1
ATOM 2500 O O . ILE A 1 318 ? -5.917 -6.698 6.511 1.00 97.44 318 ILE A O 1
ATOM 2504 N N . THR A 1 319 ? -5.193 -8.323 5.160 1.00 97.44 319 THR A N 1
ATOM 2505 C CA . THR A 1 319 ? -5.638 -9.409 6.043 1.00 97.44 319 THR A CA 1
ATOM 2506 C C . THR A 1 319 ? -4.662 -9.728 7.162 1.00 97.44 319 THR A C 1
ATOM 2508 O O . THR A 1 319 ? -5.102 -10.222 8.194 1.00 97.44 319 THR A O 1
ATOM 2511 N N . GLY A 1 320 ? -3.360 -9.499 6.979 1.00 95.38 320 GLY A N 1
ATOM 2512 C CA . GLY A 1 320 ? -2.335 -9.967 7.913 1.00 95.38 320 GLY A CA 1
ATOM 2513 C C . GLY A 1 320 ? -2.235 -11.507 7.996 1.00 95.38 320 GLY A C 1
ATOM 2514 O O . GLY A 1 320 ? -2.881 -12.208 7.204 1.00 95.38 320 GLY A O 1
ATOM 2515 N N . PRO A 1 321 ? -1.452 -12.057 8.951 1.00 96.38 321 PRO A N 1
ATOM 2516 C CA . PRO A 1 321 ? -0.625 -11.340 9.933 1.00 96.38 321 PRO A CA 1
ATOM 2517 C C . PRO A 1 321 ? 0.473 -10.506 9.263 1.00 96.38 321 PRO A C 1
ATOM 2519 O O . PRO A 1 321 ? 0.852 -10.809 8.137 1.00 96.38 321 PRO A O 1
ATOM 2522 N N . TRP A 1 322 ? 0.959 -9.469 9.953 1.00 97.81 322 TRP A N 1
ATOM 2523 C CA . TRP A 1 322 ? 1.948 -8.532 9.411 1.00 97.81 322 TRP A CA 1
ATOM 2524 C C . TRP A 1 322 ? 3.317 -8.709 10.062 1.00 97.81 322 TRP A C 1
ATOM 2526 O O . TRP A 1 322 ? 3.422 -8.700 11.290 1.00 97.81 322 TRP A O 1
ATOM 2536 N N . ASP A 1 323 ? 4.358 -8.824 9.243 1.00 97.50 323 ASP A N 1
ATOM 2537 C CA . ASP A 1 323 ? 5.739 -8.600 9.672 1.00 97.50 323 ASP A CA 1
ATOM 2538 C C . ASP A 1 323 ? 6.122 -7.104 9.592 1.00 97.50 323 ASP A C 1
ATOM 2540 O O . ASP A 1 323 ? 5.317 -6.257 9.199 1.00 97.50 323 ASP A O 1
ATOM 2544 N N . ASP A 1 324 ? 7.347 -6.758 10.007 1.00 97.88 324 ASP A N 1
ATOM 2545 C CA . ASP A 1 324 ? 7.825 -5.364 10.010 1.00 97.88 324 ASP A CA 1
ATOM 2546 C C . ASP A 1 324 ? 7.820 -4.738 8.603 1.00 97.88 324 ASP A C 1
ATOM 2548 O O . ASP A 1 324 ? 7.440 -3.579 8.439 1.00 97.88 324 ASP A O 1
ATOM 2552 N N . GLU A 1 325 ? 8.173 -5.513 7.570 1.00 98.06 325 GLU A N 1
ATOM 2553 C CA . GLU A 1 325 ? 8.157 -5.058 6.173 1.00 98.06 325 GLU A CA 1
ATOM 2554 C C . GLU A 1 325 ? 6.733 -4.710 5.738 1.00 98.06 325 GLU A C 1
ATOM 2556 O O . GLU A 1 325 ? 6.477 -3.617 5.227 1.00 98.06 325 GLU A O 1
ATOM 2561 N N . GLN A 1 326 ? 5.786 -5.605 6.011 1.00 98.25 326 GLN A N 1
ATOM 2562 C CA . GLN A 1 326 ? 4.391 -5.437 5.643 1.00 98.25 326 GLN A CA 1
ATOM 2563 C C . GLN A 1 326 ? 3.748 -4.261 6.378 1.00 98.25 326 GLN A C 1
ATOM 2565 O O . GLN A 1 326 ? 2.970 -3.531 5.765 1.00 98.25 326 GLN A O 1
ATOM 2570 N N . LEU A 1 327 ? 4.088 -4.033 7.652 1.00 97.94 327 LEU A N 1
ATOM 2571 C CA . LEU A 1 327 ? 3.629 -2.862 8.406 1.00 97.94 327 LEU A CA 1
ATOM 2572 C C . LEU A 1 327 ? 4.164 -1.555 7.815 1.00 97.94 327 LEU A C 1
ATOM 2574 O O . LEU A 1 327 ? 3.400 -0.605 7.636 1.00 97.94 327 LEU A O 1
ATOM 2578 N N . ARG A 1 328 ? 5.453 -1.509 7.465 1.00 98.06 328 ARG A N 1
ATOM 2579 C CA . ARG A 1 328 ? 6.070 -0.343 6.816 1.00 98.06 328 ARG A CA 1
ATOM 2580 C C . ARG A 1 328 ? 5.447 -0.060 5.453 1.00 98.06 328 ARG A C 1
ATOM 2582 O O . ARG A 1 328 ? 5.118 1.086 5.150 1.00 98.06 328 ARG A O 1
ATOM 2589 N N . ARG A 1 329 ? 5.240 -1.097 4.641 1.00 98.06 329 ARG A N 1
ATOM 2590 C CA . ARG A 1 329 ? 4.625 -0.974 3.314 1.00 98.06 329 ARG A CA 1
ATOM 2591 C C . ARG A 1 329 ? 3.155 -0.568 3.400 1.00 98.06 329 ARG A C 1
ATOM 2593 O O . ARG A 1 329 ? 2.724 0.289 2.633 1.00 98.06 329 ARG A O 1
ATOM 2600 N N . LEU A 1 330 ? 2.405 -1.125 4.353 1.00 97.12 330 LEU A N 1
ATOM 2601 C CA . LEU A 1 330 ? 1.038 -0.698 4.654 1.00 97.12 330 LEU A CA 1
ATOM 2602 C C . LEU A 1 330 ? 1.005 0.793 5.004 1.00 97.12 330 LEU A C 1
ATOM 2604 O O . LEU A 1 330 ? 0.251 1.537 4.383 1.00 97.12 330 LEU A O 1
ATOM 2608 N N . PHE A 1 331 ? 1.864 1.223 5.932 1.00 95.44 331 PHE A N 1
ATOM 2609 C CA . PHE A 1 331 ? 1.960 2.621 6.339 1.00 95.44 331 PHE A CA 1
ATOM 2610 C C . PHE A 1 331 ? 2.315 3.545 5.167 1.00 95.44 331 PHE A C 1
ATOM 2612 O O . PHE A 1 331 ? 1.666 4.576 4.995 1.00 95.44 331 PHE A O 1
ATOM 2619 N N . TRP A 1 332 ? 3.287 3.170 4.324 1.00 96.25 332 TRP A N 1
ATOM 2620 C CA . TRP A 1 332 ? 3.649 3.946 3.132 1.00 96.25 332 TRP A CA 1
ATOM 2621 C C . TRP A 1 332 ? 2.453 4.135 2.192 1.00 96.25 332 TRP A C 1
ATOM 2623 O O . TRP A 1 332 ? 2.199 5.252 1.748 1.00 96.25 332 TRP A O 1
ATOM 2633 N N . LEU A 1 333 ? 1.681 3.072 1.936 1.00 95.56 333 LEU A N 1
ATOM 2634 C CA . LEU A 1 333 ? 0.515 3.113 1.047 1.00 95.56 333 LEU A CA 1
ATOM 2635 C C . LEU A 1 333 ? -0.605 3.997 1.606 1.00 95.56 333 LEU A C 1
ATOM 2637 O O . LEU A 1 333 ? -1.186 4.793 0.867 1.00 95.56 333 LEU A O 1
ATOM 2641 N N . THR A 1 334 ? -0.898 3.889 2.903 1.00 91.62 334 THR A N 1
ATOM 2642 C CA . THR A 1 334 ? -1.940 4.696 3.556 1.00 91.62 334 THR A CA 1
ATOM 2643 C C . THR A 1 334 ? -1.550 6.158 3.687 1.00 91.62 334 THR A C 1
ATOM 2645 O O . THR A 1 334 ? -2.368 7.025 3.393 1.00 91.62 334 THR A O 1
ATOM 2648 N N . ARG A 1 335 ? -0.288 6.437 4.034 1.00 90.25 335 ARG A N 1
ATOM 2649 C CA . ARG A 1 335 ? 0.278 7.795 4.039 1.00 90.25 335 ARG A CA 1
ATOM 2650 C C . ARG A 1 335 ? 0.290 8.403 2.634 1.00 90.25 335 ARG A C 1
ATOM 2652 O O . ARG A 1 335 ? 0.021 9.588 2.483 1.00 90.25 335 ARG A O 1
ATOM 2659 N N . GLY A 1 336 ? 0.562 7.570 1.628 1.00 90.75 336 GLY A N 1
ATOM 2660 C CA . GLY A 1 336 ? 0.602 7.912 0.208 1.00 90.75 336 GLY A CA 1
ATOM 2661 C C . GLY A 1 336 ? -0.755 8.202 -0.435 1.00 90.75 336 GLY A C 1
ATOM 2662 O O . GLY A 1 336 ? -0.801 8.445 -1.640 1.00 90.75 336 GLY A O 1
ATOM 2663 N N . GLY A 1 337 ? -1.848 8.172 0.333 1.00 88.62 337 GLY A N 1
ATOM 2664 C CA . GLY A 1 337 ? -3.161 8.617 -0.127 1.00 88.62 337 GLY A CA 1
ATOM 2665 C C . GLY A 1 337 ? -4.025 7.528 -0.764 1.00 88.62 337 GLY A C 1
ATOM 2666 O O . GLY A 1 337 ? -4.981 7.859 -1.467 1.00 88.62 337 GLY A O 1
ATOM 2667 N N . ILE A 1 338 ? -3.735 6.239 -0.532 1.00 90.12 338 ILE A N 1
ATOM 2668 C CA . ILE A 1 338 ? -4.653 5.169 -0.946 1.00 90.12 338 ILE A CA 1
ATOM 2669 C C . ILE A 1 338 ? -5.981 5.288 -0.183 1.00 90.12 338 ILE A C 1
ATOM 2671 O O . ILE A 1 338 ? -6.010 5.374 1.046 1.00 90.12 338 ILE A O 1
ATOM 2675 N N . MET A 1 339 ? -7.102 5.263 -0.905 1.00 86.12 339 MET A N 1
ATOM 2676 C CA . MET A 1 339 ? -8.432 5.382 -0.305 1.00 86.12 339 MET A CA 1
ATOM 2677 C C . MET A 1 339 ? -9.160 4.040 -0.356 1.00 86.12 339 MET A C 1
ATOM 2679 O O . MET A 1 339 ? -9.405 3.467 -1.421 1.00 86.12 339 MET A O 1
ATOM 2683 N N . MET A 1 340 ? -9.497 3.504 0.816 1.00 87.31 340 MET A N 1
ATOM 2684 C CA . MET A 1 340 ? -10.227 2.235 0.935 1.00 87.31 340 MET A CA 1
ATOM 2685 C C . MET A 1 340 ? -11.746 2.409 0.790 1.00 87.31 340 MET A C 1
ATOM 2687 O O . MET A 1 340 ? -12.439 1.449 0.465 1.00 87.31 340 MET A O 1
ATOM 2691 N N . ASP A 1 341 ? -12.255 3.620 1.009 1.00 82.88 341 ASP A N 1
ATOM 2692 C CA . ASP A 1 341 ? -13.671 4.002 1.008 1.00 82.88 341 ASP A CA 1
ATOM 2693 C C . ASP A 1 341 ? -14.084 4.829 -0.224 1.00 82.88 341 ASP A C 1
ATOM 2695 O O . ASP A 1 341 ? -15.149 5.445 -0.238 1.00 82.88 341 ASP A O 1
ATOM 2699 N N . HIS A 1 342 ? -13.255 4.844 -1.272 1.00 85.44 342 HIS A N 1
ATOM 2700 C CA . HIS A 1 342 ? -13.563 5.573 -2.498 1.00 85.44 342 HIS A CA 1
ATOM 2701 C C . HIS A 1 342 ? -14.800 4.991 -3.205 1.00 85.44 342 HIS A C 1
ATOM 2703 O O . HIS A 1 342 ? -14.896 3.777 -3.383 1.00 85.44 342 HIS A O 1
ATOM 2709 N N . LYS A 1 343 ? -15.717 5.856 -3.664 1.00 84.00 343 LYS A N 1
ATOM 2710 C CA . LYS A 1 343 ? -17.008 5.471 -4.277 1.00 84.00 343 LYS A CA 1
ATOM 2711 C C . LYS A 1 343 ? -16.840 4.552 -5.497 1.00 84.00 343 LYS A C 1
ATOM 2713 O O . LYS A 1 343 ? -17.583 3.591 -5.648 1.00 84.00 343 LYS A O 1
ATOM 2718 N N . ASP A 1 344 ? -15.825 4.815 -6.319 1.00 85.81 344 ASP A N 1
ATOM 2719 C CA . ASP A 1 344 ? -15.534 4.035 -7.536 1.00 85.81 344 ASP A CA 1
ATOM 2720 C C . ASP A 1 344 ? -14.740 2.742 -7.292 1.00 85.81 344 ASP A C 1
ATOM 2722 O O . ASP A 1 344 ? -14.409 2.018 -8.234 1.00 85.81 344 ASP A O 1
ATOM 2726 N N . ARG A 1 345 ? -14.391 2.437 -6.037 1.00 84.75 345 ARG A N 1
ATOM 2727 C CA . ARG A 1 345 ? -13.614 1.246 -5.705 1.00 84.75 345 ARG A CA 1
ATOM 2728 C C . ARG A 1 345 ? -14.543 0.120 -5.246 1.00 84.75 345 ARG A C 1
ATOM 2730 O O . ARG A 1 345 ? -15.312 0.314 -4.305 1.00 84.75 345 ARG A O 1
ATOM 2737 N N . PRO A 1 346 ? -14.429 -1.094 -5.816 1.00 89.62 346 PRO A N 1
ATOM 2738 C CA . PRO A 1 346 ? -15.120 -2.244 -5.257 1.00 89.62 346 PRO A CA 1
ATOM 2739 C C . PRO A 1 346 ? -14.573 -2.525 -3.855 1.00 89.62 346 PRO A C 1
ATOM 2741 O O . PRO A 1 346 ? -13.363 -2.691 -3.659 1.00 89.62 346 PRO A O 1
ATOM 2744 N N . LEU A 1 347 ? -15.470 -2.568 -2.872 1.00 90.06 347 LEU A N 1
ATOM 2745 C CA . LEU A 1 347 ? -15.100 -2.899 -1.503 1.00 90.06 347 LEU A CA 1
ATOM 2746 C C . LEU A 1 347 ? -14.614 -4.355 -1.425 1.00 90.06 347 LEU A C 1
ATOM 2748 O O . LEU A 1 347 ? -15.159 -5.220 -2.117 1.00 90.06 347 LEU A O 1
ATOM 2752 N N . PRO A 1 348 ? -13.622 -4.660 -0.569 1.00 94.06 348 PRO A N 1
ATOM 2753 C CA . PRO A 1 348 ? -13.236 -6.041 -0.316 1.00 94.06 348 PRO A CA 1
ATOM 2754 C C . PRO A 1 348 ? -14.432 -6.875 0.180 1.00 94.06 348 PRO A C 1
ATOM 2756 O O . PRO A 1 348 ? -15.281 -6.328 0.893 1.00 94.06 348 PRO A O 1
ATOM 2759 N N . PRO A 1 349 ? -14.485 -8.185 -0.130 1.00 96.00 349 PRO A N 1
ATOM 2760 C CA . PRO A 1 349 ? -15.468 -9.096 0.453 1.00 96.00 349 PRO A CA 1
ATOM 2761 C C . PRO A 1 349 ? -15.465 -9.028 1.984 1.00 96.00 349 PRO A C 1
ATOM 2763 O O . PRO A 1 349 ? -14.427 -8.751 2.598 1.00 96.00 349 PRO A O 1
ATOM 2766 N N . TRP A 1 350 ? -16.612 -9.277 2.618 1.00 96.12 350 TRP A N 1
ATOM 2767 C CA . TRP A 1 350 ? -16.742 -9.161 4.074 1.00 96.12 350 TRP A CA 1
ATOM 2768 C C . TRP A 1 350 ? -15.810 -10.129 4.820 1.00 96.12 350 TRP A C 1
ATOM 2770 O O . TRP A 1 350 ? -15.380 -9.812 5.924 1.00 96.12 350 TRP A O 1
ATOM 2780 N N . GLU A 1 351 ? -15.429 -11.254 4.212 1.00 97.88 351 GLU A N 1
ATOM 2781 C CA . GLU A 1 351 ? -14.461 -12.212 4.750 1.00 97.88 351 GLU A CA 1
ATOM 2782 C C . GLU A 1 351 ? -13.073 -11.580 4.903 1.00 97.88 351 GLU A C 1
ATOM 2784 O O . GLU A 1 351 ? -12.428 -11.740 5.936 1.00 97.88 351 GLU A O 1
ATOM 2789 N N . VAL A 1 352 ? -12.637 -10.794 3.911 1.00 97.62 352 VAL A N 1
ATOM 2790 C CA . VAL A 1 352 ? -11.360 -10.061 3.950 1.00 97.62 352 VAL A CA 1
ATOM 2791 C C . VAL A 1 352 ? -11.395 -8.993 5.044 1.00 97.62 352 VAL A C 1
ATOM 2793 O O . VAL A 1 352 ? -10.428 -8.830 5.788 1.00 97.62 352 VAL A O 1
ATOM 2796 N N . LYS A 1 353 ? -12.525 -8.283 5.174 1.00 96.88 353 LYS A N 1
ATOM 2797 C CA . LYS A 1 353 ? -12.739 -7.282 6.234 1.00 96.88 353 LYS A CA 1
ATOM 2798 C C . LYS A 1 353 ? -12.707 -7.920 7.620 1.00 96.88 353 LYS A C 1
ATOM 2800 O O . LYS A 1 353 ? -12.053 -7.403 8.521 1.00 96.88 353 LYS A O 1
ATOM 2805 N N . LEU A 1 354 ? -13.399 -9.048 7.777 1.00 97.56 354 LEU A N 1
ATOM 2806 C CA . LEU A 1 354 ? -13.458 -9.784 9.029 1.00 97.56 354 LEU A CA 1
ATOM 2807 C C . LEU A 1 354 ? -12.076 -10.300 9.422 1.00 97.56 354 LEU A C 1
ATOM 2809 O O . LEU A 1 354 ? -11.663 -10.097 10.557 1.00 97.56 354 LEU A O 1
ATOM 2813 N N . GLN A 1 355 ? -11.343 -10.895 8.482 1.00 98.12 355 GLN A N 1
ATOM 2814 C CA . GLN A 1 355 ? -9.994 -11.388 8.736 1.00 98.12 355 GLN A CA 1
ATOM 2815 C C . GLN A 1 355 ? -9.051 -10.255 9.165 1.00 98.12 355 GLN A C 1
ATOM 2817 O O . GLN A 1 355 ? -8.300 -10.419 10.123 1.00 98.12 355 GLN A O 1
ATOM 2822 N N . CYS A 1 356 ? -9.131 -9.084 8.518 1.00 97.62 356 CYS A N 1
ATOM 2823 C CA . CYS A 1 356 ? -8.411 -7.884 8.953 1.00 97.62 356 CYS A CA 1
ATOM 2824 C C . CYS A 1 356 ? -8.775 -7.496 10.396 1.00 97.62 356 CYS A C 1
ATOM 2826 O O . CYS A 1 356 ? -7.887 -7.236 11.206 1.00 97.62 356 CYS A O 1
ATOM 2828 N N . LEU A 1 357 ? -10.069 -7.460 10.730 1.00 97.06 357 LEU A N 1
ATOM 2829 C CA . LEU A 1 357 ? -10.562 -7.098 12.062 1.00 97.06 357 LEU A CA 1
ATOM 2830 C C . LEU A 1 357 ? -10.104 -8.088 13.143 1.00 97.06 357 LEU A C 1
ATOM 2832 O O . LEU A 1 357 ? -9.680 -7.681 14.228 1.00 97.06 357 LEU A O 1
ATOM 2836 N N . GLU A 1 358 ? -10.163 -9.382 12.847 1.00 97.56 358 GLU A N 1
ATOM 2837 C CA . GLU A 1 358 ? -9.737 -10.444 13.753 1.00 97.56 358 GLU A CA 1
ATOM 2838 C C . GLU A 1 358 ? -8.227 -10.395 13.996 1.00 97.56 358 GLU A C 1
ATOM 2840 O O . GLU A 1 358 ? -7.799 -10.360 15.152 1.00 97.56 358 GLU A O 1
ATOM 2845 N N . ASN A 1 359 ? -7.429 -10.297 12.931 1.00 97.94 359 ASN A N 1
ATOM 2846 C CA . ASN A 1 359 ? -5.970 -10.287 13.027 1.00 97.94 359 ASN A CA 1
ATOM 2847 C C . ASN A 1 359 ? -5.407 -8.996 13.627 1.00 97.94 359 ASN A C 1
ATOM 2849 O O . ASN A 1 359 ? -4.368 -9.043 14.281 1.00 97.94 359 ASN A O 1
ATOM 2853 N N . ALA A 1 360 ? -6.061 -7.851 13.418 1.00 96.69 360 ALA A N 1
ATOM 2854 C CA . ALA A 1 360 ? -5.590 -6.576 13.951 1.00 96.69 360 ALA A CA 1
ATOM 2855 C C . ALA A 1 360 ? -6.079 -6.304 15.377 1.00 96.69 360 ALA A C 1
ATOM 2857 O O . ALA A 1 360 ? -5.363 -5.662 16.140 1.00 96.69 360 ALA A O 1
ATOM 2858 N N . VAL A 1 361 ? -7.295 -6.734 15.739 1.00 96.19 361 VAL A N 1
ATOM 2859 C CA . VAL A 1 361 ? -7.944 -6.290 16.984 1.00 96.19 361 VAL A CA 1
ATOM 2860 C C . VAL A 1 361 ? -8.539 -7.440 17.785 1.00 96.19 361 VAL A C 1
ATOM 2862 O O . VAL A 1 361 ? -8.181 -7.597 18.948 1.00 96.19 361 VAL A O 1
ATOM 2865 N N . VAL A 1 362 ? -9.453 -8.237 17.224 1.00 96.62 362 VAL A N 1
ATOM 2866 C CA . VAL A 1 362 ? -10.283 -9.134 18.055 1.00 96.62 362 VAL A CA 1
ATOM 2867 C C . VAL A 1 362 ? -9.488 -10.316 18.608 1.00 96.62 362 VAL A C 1
ATOM 2869 O O . VAL A 1 362 ? -9.582 -10.610 19.801 1.00 96.62 362 VAL A O 1
ATOM 2872 N N . CYS A 1 363 ? -8.693 -10.971 17.764 1.00 97.25 363 CYS A N 1
ATOM 2873 C CA . CYS A 1 363 ? -7.932 -12.177 18.097 1.00 97.25 363 CYS A CA 1
ATOM 2874 C C . CYS A 1 363 ? -6.437 -11.908 18.324 1.00 97.25 363 CYS A C 1
ATOM 2876 O O . CYS A 1 363 ? -5.733 -12.792 18.808 1.00 97.25 363 CYS A O 1
ATOM 2878 N N . ALA A 1 364 ? -5.952 -10.707 18.000 1.00 96.56 364 ALA A N 1
ATOM 2879 C CA . ALA A 1 364 ? -4.561 -10.311 18.212 1.00 96.56 364 ALA A CA 1
ATOM 2880 C C . ALA A 1 364 ? -4.175 -10.395 19.696 1.00 96.56 364 ALA A C 1
ATOM 2882 O O . ALA A 1 364 ? -4.968 -9.990 20.542 1.00 96.56 364 ALA A O 1
ATOM 2883 N N . ALA A 1 365 ? -2.969 -10.863 20.035 1.00 96.50 365 ALA A N 1
ATOM 2884 C CA . ALA A 1 365 ? -2.513 -10.891 21.432 1.00 96.50 365 ALA A CA 1
ATOM 2885 C C . ALA A 1 365 ? -2.567 -9.490 22.069 1.00 96.50 365 ALA A C 1
ATOM 2887 O O . ALA A 1 365 ? -3.107 -9.326 23.158 1.00 96.50 365 ALA A O 1
ATOM 2888 N N . GLU A 1 366 ? -2.135 -8.481 21.316 1.00 95.31 366 GLU A N 1
ATOM 2889 C CA . GLU A 1 366 ? -2.371 -7.065 21.584 1.00 95.31 366 GLU A CA 1
ATOM 2890 C C . GLU A 1 366 ? -2.944 -6.415 20.314 1.00 95.31 366 GLU A C 1
ATOM 2892 O O . GLU A 1 366 ? -2.480 -6.742 19.217 1.00 95.31 366 GLU A O 1
ATOM 2897 N N . PRO A 1 367 ? -3.948 -5.523 20.413 1.00 95.44 367 PRO A N 1
ATOM 2898 C CA . PRO A 1 367 ? -4.468 -4.805 19.257 1.00 95.44 367 PRO A CA 1
ATOM 2899 C C . PRO A 1 367 ? -3.370 -4.003 18.550 1.00 95.44 367 PRO A C 1
ATOM 2901 O O . PRO A 1 367 ? -2.679 -3.188 19.163 1.00 95.44 367 PRO A O 1
ATOM 2904 N N . ASN A 1 368 ? -3.235 -4.192 17.240 1.00 95.25 368 ASN A N 1
ATOM 2905 C CA . ASN A 1 368 ? -2.248 -3.490 16.433 1.00 95.25 368 ASN A CA 1
ATOM 2906 C C . ASN A 1 368 ? -2.749 -2.077 16.097 1.00 95.25 368 ASN A C 1
ATOM 2908 O O . ASN A 1 368 ? -3.512 -1.878 15.148 1.00 95.25 368 ASN A O 1
ATOM 2912 N N . ALA A 1 369 ? -2.310 -1.095 16.887 1.00 92.75 369 ALA A N 1
ATOM 2913 C CA . ALA A 1 369 ? -2.707 0.304 16.739 1.00 92.75 369 ALA A CA 1
ATOM 2914 C C . ALA A 1 369 ? -2.370 0.874 15.353 1.00 92.75 369 ALA A C 1
ATOM 2916 O O . ALA A 1 369 ? -3.204 1.549 14.755 1.00 92.75 369 ALA A O 1
ATOM 2917 N N . LEU A 1 370 ? -1.184 0.570 14.812 1.00 93.31 370 LEU A N 1
ATOM 2918 C CA . LEU A 1 370 ? -0.768 1.053 13.495 1.00 93.31 370 LEU A CA 1
ATOM 2919 C C . LEU A 1 370 ? -1.708 0.539 12.400 1.00 93.31 370 LEU A C 1
ATOM 2921 O O . LEU A 1 370 ? -2.193 1.327 11.592 1.00 93.31 370 LEU A O 1
ATOM 2925 N N . VAL A 1 371 ? -2.012 -0.762 12.398 1.00 94.88 371 VAL A N 1
ATOM 2926 C CA . VAL A 1 371 ? -2.939 -1.362 11.426 1.00 94.88 371 VAL A CA 1
ATOM 2927 C C . VAL A 1 371 ? -4.344 -0.799 11.594 1.00 94.88 371 VAL A C 1
ATOM 2929 O O . VAL A 1 371 ? -4.982 -0.469 10.597 1.00 94.88 371 VAL A O 1
ATOM 2932 N N . ALA A 1 372 ? -4.822 -0.644 12.831 1.00 92.19 372 ALA A N 1
ATOM 2933 C CA . ALA A 1 372 ? -6.112 -0.015 13.090 1.00 92.19 372 ALA A CA 1
ATOM 2934 C C . ALA A 1 372 ? -6.161 1.405 12.501 1.00 92.19 372 ALA A C 1
ATOM 2936 O O . ALA A 1 372 ? -7.119 1.767 11.822 1.00 92.19 372 ALA A O 1
ATOM 2937 N N . ASN A 1 373 ? -5.093 2.179 12.664 1.00 88.81 373 ASN A N 1
ATOM 2938 C CA . ASN A 1 373 ? -5.013 3.531 12.127 1.00 88.81 373 ASN A CA 1
ATOM 2939 C C . ASN A 1 373 ? -4.895 3.566 10.595 1.00 88.81 373 ASN A C 1
ATOM 2941 O O . ASN A 1 373 ? -5.492 4.428 9.955 1.00 88.81 373 ASN A O 1
ATOM 2945 N N . CYS A 1 374 ? -4.190 2.605 9.998 1.00 91.25 374 CYS A N 1
ATOM 2946 C CA . CYS A 1 374 ? -4.028 2.496 8.549 1.00 91.25 374 CYS A CA 1
ATOM 2947 C C . CYS A 1 374 ? -5.305 1.992 7.849 1.00 91.25 374 CYS A C 1
ATOM 2949 O O . CYS A 1 374 ? -5.662 2.471 6.775 1.00 91.25 374 CYS A O 1
ATOM 2951 N N . LEU A 1 375 ? -5.994 1.007 8.433 1.00 92.19 375 LEU A N 1
ATOM 2952 C CA . LEU A 1 375 ? -7.042 0.247 7.749 1.00 92.19 375 LEU A CA 1
ATOM 2953 C C . LEU A 1 375 ? -8.443 0.432 8.324 1.00 92.19 375 LEU A C 1
ATOM 2955 O O . LEU A 1 375 ? -9.401 0.318 7.570 1.00 92.19 375 LEU A O 1
ATOM 2959 N N . MET A 1 376 ? -8.631 0.708 9.612 1.00 88.00 376 MET A N 1
ATOM 2960 C CA . MET A 1 376 ? -9.956 0.598 10.242 1.00 88.00 376 MET A CA 1
ATOM 2961 C C . MET A 1 376 ? -10.811 1.873 10.126 1.00 88.00 376 MET A C 1
ATOM 2963 O O . MET A 1 376 ? -11.336 2.398 11.106 1.00 88.00 376 MET A O 1
ATOM 2967 N N . GLY A 1 377 ? -11.001 2.342 8.892 1.00 85.81 377 GLY A N 1
ATOM 2968 C CA . GLY A 1 377 ? -12.000 3.359 8.548 1.00 85.81 377 GLY A CA 1
ATOM 2969 C C . GLY A 1 377 ? -13.430 2.801 8.495 1.00 85.81 377 GLY A C 1
ATOM 2970 O O . GLY A 1 377 ? -13.675 1.635 8.788 1.00 85.81 377 GLY A O 1
ATOM 2971 N N . CYS A 1 378 ? -14.406 3.608 8.063 1.00 84.50 378 CYS A N 1
ATOM 2972 C CA . CYS A 1 378 ? -15.813 3.171 7.989 1.00 84.50 378 CYS A CA 1
ATOM 2973 C C . CYS A 1 378 ? -16.025 1.954 7.065 1.00 84.50 378 CYS A C 1
ATOM 2975 O O . CYS A 1 378 ? -16.908 1.133 7.310 1.00 84.50 378 CYS A O 1
ATOM 2977 N N . TRP A 1 379 ? -15.193 1.804 6.028 1.00 89.44 379 TRP A N 1
ATOM 2978 C CA . TRP A 1 379 ? -15.317 0.747 5.020 1.00 89.44 379 TRP A CA 1
ATOM 2979 C C . TRP A 1 379 ? -15.228 -0.682 5.590 1.00 89.44 379 TRP A C 1
ATOM 2981 O O . TRP A 1 379 ? -15.842 -1.595 5.023 1.00 89.44 379 TRP A O 1
ATOM 2991 N N . ILE A 1 380 ? -14.486 -0.892 6.689 1.00 92.50 380 ILE A N 1
ATOM 2992 C CA . ILE A 1 380 ? -14.288 -2.228 7.276 1.00 92.50 380 ILE A CA 1
ATOM 2993 C C . ILE A 1 380 ? -15.548 -2.724 7.999 1.00 92.50 380 ILE A C 1
ATOM 2995 O O . ILE A 1 380 ? -15.766 -3.928 8.095 1.00 92.50 380 ILE A O 1
ATOM 2999 N N . TYR A 1 381 ? -16.400 -1.803 8.455 1.00 90.38 381 TYR A N 1
ATOM 3000 C CA . TYR A 1 381 ? -17.581 -2.113 9.263 1.00 90.38 381 TYR A CA 1
ATOM 3001 C C . TYR A 1 381 ? -18.886 -2.17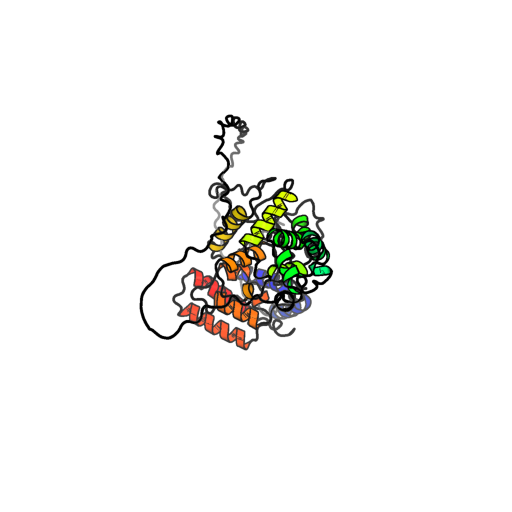4 8.453 1.00 90.38 381 TYR A C 1
ATOM 3003 O O . TYR A 1 381 ? -19.883 -2.713 8.931 1.00 90.38 381 TYR A O 1
ATOM 3011 N N . VAL A 1 382 ? -18.894 -1.657 7.219 1.00 88.81 382 VAL A N 1
ATOM 3012 C CA . VAL A 1 382 ? -20.066 -1.724 6.330 1.00 88.81 382 VAL A CA 1
ATOM 3013 C C . VAL A 1 382 ? -20.169 -3.068 5.606 1.00 88.81 382 VAL A C 1
ATOM 3015 O O . VAL A 1 382 ? -19.156 -3.683 5.251 1.00 88.81 382 VAL A O 1
ATOM 3018 N N . TYR A 1 383 ? -21.406 -3.493 5.331 1.00 90.56 383 TYR A N 1
ATOM 3019 C CA . TYR A 1 383 ? -21.738 -4.736 4.621 1.00 90.56 383 TYR A CA 1
ATOM 3020 C C . TYR A 1 383 ? -21.240 -6.023 5.301 1.00 90.56 383 TYR A C 1
ATOM 3022 O O . TYR A 1 383 ? -21.048 -7.044 4.645 1.00 90.56 383 TYR A O 1
ATOM 3030 N N . LEU A 1 384 ? -21.028 -5.996 6.619 1.00 93.00 384 LEU A N 1
ATOM 3031 C CA . LEU A 1 384 ? -20.787 -7.209 7.398 1.00 93.00 384 LEU A CA 1
ATOM 3032 C C . LEU A 1 384 ? -22.127 -7.915 7.693 1.00 93.00 384 LEU A C 1
ATOM 3034 O O . LEU A 1 384 ? -23.092 -7.235 8.056 1.00 93.00 384 LEU A O 1
ATOM 3038 N N . PRO A 1 385 ? -22.219 -9.256 7.593 1.00 95.31 385 PRO A N 1
ATOM 3039 C CA . PRO A 1 385 ? -23.419 -9.986 7.999 1.00 95.31 385 PRO A CA 1
ATOM 3040 C C . PRO A 1 385 ? -23.761 -9.740 9.473 1.00 95.31 385 PRO A C 1
ATOM 3042 O O . PRO A 1 385 ? -22.874 -9.686 10.331 1.00 95.31 385 PRO A O 1
ATOM 3045 N N . ARG A 1 386 ? -25.051 -9.616 9.799 1.00 93.12 386 ARG A N 1
ATOM 3046 C CA . ARG A 1 386 ? -25.504 -9.241 11.149 1.00 93.12 386 ARG A CA 1
ATOM 3047 C C . ARG A 1 386 ? -25.043 -10.234 12.216 1.00 93.12 386 ARG A C 1
ATOM 3049 O O . ARG A 1 386 ? -24.638 -9.840 13.308 1.00 93.12 386 ARG A O 1
ATOM 3056 N N . GLU A 1 387 ? -25.072 -11.518 11.890 1.00 95.31 387 GLU A N 1
ATOM 3057 C CA . GLU A 1 387 ? -24.659 -12.622 12.755 1.00 95.31 387 GLU A CA 1
ATOM 3058 C C . GLU A 1 387 ? -23.154 -12.566 13.039 1.00 95.31 387 GLU A C 1
ATOM 3060 O O . GLU A 1 387 ? -22.713 -12.871 14.149 1.00 95.31 387 GLU A O 1
ATOM 3065 N N . VAL A 1 388 ? -22.369 -12.140 12.044 1.00 96.44 388 VAL A N 1
ATOM 3066 C CA . VAL A 1 388 ? -20.926 -11.926 12.180 1.00 96.44 388 VAL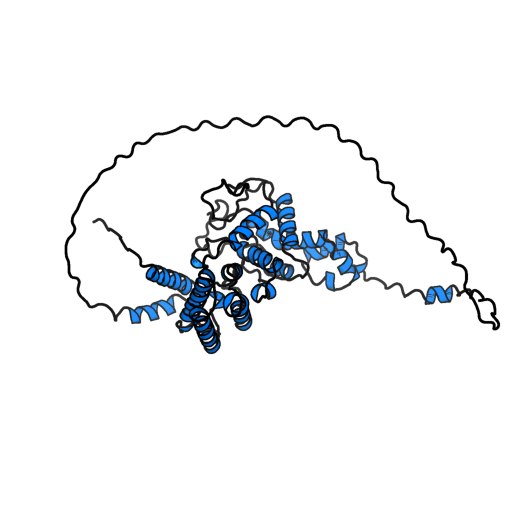 A CA 1
ATOM 3067 C C . VAL A 1 388 ? -20.670 -10.747 13.113 1.00 96.44 388 VAL A C 1
ATOM 3069 O O . VAL A 1 388 ? -19.929 -10.902 14.081 1.00 96.44 388 VAL A O 1
ATOM 3072 N N . VAL A 1 389 ? -21.334 -9.607 12.898 1.00 95.69 389 VAL A N 1
ATOM 3073 C CA . VAL A 1 389 ? -21.197 -8.419 13.762 1.00 95.69 389 VAL A CA 1
ATOM 3074 C C . VAL A 1 389 ? -21.563 -8.739 15.213 1.00 95.69 389 VAL A C 1
ATOM 3076 O O . VAL A 1 389 ? -20.803 -8.412 16.123 1.00 95.69 389 VAL A O 1
ATOM 3079 N N . ALA A 1 390 ? -22.683 -9.432 15.444 1.00 95.94 390 ALA A N 1
ATOM 3080 C CA . ALA A 1 390 ? -23.111 -9.829 16.786 1.00 95.94 390 ALA A CA 1
ATOM 3081 C C . ALA A 1 390 ? -22.061 -10.703 17.491 1.00 95.94 390 ALA A C 1
ATOM 3083 O O . ALA A 1 390 ? -21.720 -10.453 18.647 1.00 95.94 390 ALA A O 1
ATOM 3084 N N . ARG A 1 391 ? -21.491 -11.684 16.778 1.00 97.75 391 ARG A N 1
ATOM 3085 C CA . ARG A 1 391 ? -20.422 -12.541 17.309 1.00 97.75 391 ARG A CA 1
ATOM 3086 C C . ARG A 1 391 ? -19.179 -11.735 17.685 1.00 97.75 391 ARG A C 1
ATOM 3088 O O . ARG A 1 391 ? -18.629 -11.948 18.766 1.00 97.75 391 ARG A O 1
ATOM 3095 N N . GLN A 1 392 ? -18.751 -10.816 16.818 1.00 97.75 392 GLN A N 1
ATOM 3096 C CA . GLN A 1 392 ? -17.575 -9.981 17.070 1.00 97.75 392 GLN A CA 1
ATOM 3097 C C . GLN A 1 392 ? -17.790 -9.048 18.267 1.00 97.75 392 GLN A C 1
ATOM 3099 O O . GLN A 1 392 ? -16.902 -8.925 19.107 1.00 97.75 392 GLN A O 1
ATOM 3104 N N . LEU A 1 393 ? -18.985 -8.471 18.423 1.00 97.56 393 LEU A N 1
ATOM 3105 C CA . LEU A 1 393 ? -19.321 -7.644 19.585 1.00 97.56 393 LEU A CA 1
ATOM 3106 C C . LEU A 1 393 ? -19.279 -8.426 20.896 1.00 97.56 393 LEU A C 1
ATOM 3108 O O . LEU A 1 393 ? -18.679 -7.949 21.855 1.00 97.56 393 LEU A O 1
ATOM 3112 N N . THR A 1 394 ? -19.843 -9.637 20.937 1.00 98.06 394 THR A N 1
ATOM 3113 C CA . THR A 1 394 ? -19.752 -10.501 22.125 1.00 98.06 394 THR A CA 1
ATOM 3114 C C . THR A 1 394 ? -18.300 -10.871 22.446 1.00 98.06 394 THR A C 1
ATOM 3116 O O . THR A 1 394 ? -17.920 -10.921 23.617 1.00 98.06 394 THR A O 1
ATOM 3119 N N . SER A 1 395 ? -17.477 -11.123 21.422 1.00 98.12 395 SER A N 1
ATOM 3120 C CA . SER A 1 395 ? -16.047 -11.410 21.595 1.00 98.12 395 SER A CA 1
ATOM 3121 C C . SER A 1 395 ? -15.301 -10.214 22.196 1.00 98.12 395 SER A C 1
ATOM 3123 O O . SER A 1 395 ? -14.620 -10.348 23.216 1.00 98.12 395 SER A O 1
ATOM 3125 N N . LEU A 1 396 ? -15.496 -9.026 21.616 1.00 97.88 396 LEU A N 1
ATOM 3126 C CA . LEU A 1 396 ? -14.901 -7.776 22.083 1.00 97.88 396 LEU A CA 1
ATOM 3127 C C . LEU A 1 396 ? -15.346 -7.427 23.504 1.00 97.88 396 LEU A C 1
ATOM 3129 O O . LEU A 1 396 ? -14.505 -7.098 24.330 1.00 97.88 396 LEU A O 1
ATOM 3133 N N . GLU A 1 397 ? -16.635 -7.542 23.820 1.00 98.25 397 GLU A N 1
ATOM 3134 C CA . GLU A 1 397 ? -17.169 -7.267 25.158 1.00 98.25 397 GLU A CA 1
ATOM 3135 C C . GLU A 1 397 ? -16.525 -8.172 26.216 1.00 98.25 397 GLU A C 1
ATOM 3137 O O . GLU A 1 397 ? -16.016 -7.688 27.232 1.00 98.25 397 GLU A O 1
ATOM 3142 N N . ARG A 1 398 ? -16.448 -9.482 25.937 1.00 98.19 398 ARG A N 1
ATOM 3143 C CA . ARG A 1 398 ? -15.781 -10.443 26.823 1.00 98.19 398 ARG A CA 1
ATOM 3144 C C . ARG A 1 398 ? -14.313 -10.081 27.031 1.00 98.19 398 ARG A C 1
ATOM 3146 O O . ARG A 1 398 ? -13.840 -10.114 28.165 1.00 98.19 398 ARG A O 1
ATOM 3153 N N . ARG A 1 399 ? -13.599 -9.735 25.958 1.00 97.88 399 ARG A N 1
ATOM 3154 C CA . ARG A 1 399 ? -12.186 -9.350 26.024 1.00 97.88 399 ARG A CA 1
ATOM 3155 C C . ARG A 1 399 ? -11.982 -8.035 26.780 1.00 97.88 399 ARG A C 1
ATOM 3157 O O . ARG A 1 399 ? -11.090 -7.946 27.611 1.00 97.88 399 ARG A O 1
ATOM 3164 N N . ILE A 1 400 ? -12.836 -7.036 26.582 1.00 97.62 400 ILE A N 1
ATOM 3165 C CA . ILE A 1 400 ? -12.763 -5.761 27.311 1.00 97.62 400 ILE A CA 1
ATOM 3166 C C . ILE A 1 400 ? -12.970 -5.976 28.818 1.00 97.62 400 ILE A C 1
ATOM 3168 O O . ILE A 1 400 ? -12.262 -5.367 29.627 1.00 97.62 400 ILE A O 1
ATOM 3172 N N . GLN A 1 401 ? -13.931 -6.826 29.193 1.00 97.75 401 GLN A N 1
ATOM 3173 C CA . GLN A 1 401 ? -14.293 -7.067 30.589 1.00 97.75 401 GLN A CA 1
ATOM 3174 C C . GLN A 1 401 ? -13.288 -7.973 31.312 1.00 97.75 401 GLN A C 1
ATOM 3176 O O . GLN A 1 401 ? -12.893 -7.667 32.436 1.00 97.75 401 GLN A O 1
ATOM 3181 N N . TRP A 1 402 ? -12.865 -9.062 30.669 1.00 97.75 402 TRP A N 1
ATOM 3182 C CA . TRP A 1 402 ? -12.103 -10.139 31.312 1.00 97.75 402 TRP A CA 1
ATOM 3183 C C . TRP A 1 402 ? -10.683 -10.316 30.763 1.00 97.75 402 TRP A C 1
ATOM 3185 O O . TRP A 1 402 ? -9.907 -11.089 31.319 1.00 97.75 402 TRP A O 1
ATOM 3195 N N . GLY A 1 403 ? -10.329 -9.623 29.682 1.00 96.00 403 GLY A N 1
ATOM 3196 C CA . GLY A 1 403 ? -9.000 -9.676 29.083 1.00 96.00 403 GLY A CA 1
ATOM 3197 C C . GLY A 1 403 ? -7.952 -8.940 29.915 1.00 96.00 403 GLY A C 1
ATOM 3198 O O . GLY A 1 403 ? -8.207 -7.881 30.505 1.00 96.00 403 GLY A O 1
ATOM 3199 N N . ALA A 1 404 ? -6.739 -9.496 29.907 1.00 96.81 404 ALA A N 1
ATOM 3200 C CA . ALA A 1 404 ? -5.540 -8.922 30.516 1.00 96.81 404 ALA A CA 1
ATOM 3201 C C . ALA A 1 404 ? -4.888 -7.828 29.640 1.00 96.81 404 ALA A C 1
ATOM 3203 O O . ALA A 1 404 ? -3.691 -7.582 29.737 1.00 96.81 404 ALA A O 1
ATOM 3204 N N . ASP A 1 405 ? -5.674 -7.181 28.774 1.00 96.75 405 ASP A N 1
ATOM 3205 C CA . ASP A 1 405 ? -5.217 -6.119 27.881 1.00 96.75 405 ASP A CA 1
ATOM 3206 C C . ASP A 1 405 ? -4.791 -4.861 28.655 1.00 96.75 405 ASP A C 1
ATOM 3208 O O . ASP A 1 405 ? -5.417 -4.472 29.651 1.00 96.75 405 ASP A O 1
ATOM 3212 N N . SER A 1 406 ? -3.761 -4.178 28.148 1.00 95.44 406 SER A N 1
ATOM 3213 C CA . SER A 1 406 ? -3.322 -2.877 28.662 1.00 95.44 406 SER A CA 1
ATOM 3214 C C . SER A 1 406 ? -4.417 -1.805 28.541 1.00 95.44 406 SER A C 1
ATOM 3216 O O . SER A 1 406 ? -5.382 -1.944 27.783 1.00 95.44 406 SER A O 1
ATOM 3218 N N . SER A 1 407 ? -4.282 -0.696 29.279 1.00 93.50 407 SER A N 1
ATOM 3219 C CA . SER A 1 407 ? -5.245 0.414 29.210 1.00 93.50 407 SER A CA 1
ATOM 3220 C C . SER A 1 407 ? -5.395 0.975 27.795 1.00 93.50 407 SER A C 1
ATOM 3222 O O . SER A 1 407 ? -6.512 1.279 27.383 1.00 93.50 407 SER A O 1
ATOM 3224 N N . GLU A 1 408 ? -4.293 1.073 27.047 1.00 90.62 408 GLU A N 1
ATOM 3225 C CA . GLU A 1 408 ? -4.289 1.550 25.660 1.00 90.62 408 GLU A CA 1
ATOM 3226 C C . GLU A 1 408 ? -4.972 0.553 24.721 1.00 90.62 408 GLU A C 1
ATOM 3228 O O . GLU A 1 408 ? -5.869 0.930 23.966 1.00 90.62 408 GLU A O 1
ATOM 3233 N N . SER A 1 409 ? -4.665 -0.738 24.856 1.00 93.50 409 SER A N 1
ATOM 3234 C CA . SER A 1 409 ? -5.336 -1.808 24.107 1.00 93.50 409 SER A CA 1
ATOM 3235 C C . SER A 1 409 ? -6.851 -1.795 24.328 1.00 93.50 409 SER A C 1
ATOM 3237 O O . SER A 1 409 ? -7.630 -1.883 23.378 1.00 93.50 409 SER A O 1
ATOM 3239 N N . LYS A 1 410 ? -7.303 -1.580 25.572 1.00 94.38 410 LYS A N 1
ATOM 3240 C CA . LYS A 1 410 ? -8.735 -1.462 25.897 1.00 94.38 410 LYS A CA 1
ATOM 3241 C C . LYS A 1 410 ? -9.412 -0.263 25.231 1.00 94.38 410 LYS A C 1
ATOM 3243 O O . LYS A 1 410 ? -10.607 -0.350 24.949 1.00 94.38 410 LYS A O 1
ATOM 3248 N N . LYS A 1 411 ? -8.696 0.834 24.949 1.00 92.31 411 LYS A N 1
ATOM 3249 C CA . LYS A 1 411 ? -9.250 1.964 24.178 1.00 92.31 411 LYS A CA 1
ATOM 3250 C C . LYS A 1 411 ? -9.522 1.556 22.730 1.00 92.31 411 LYS A C 1
ATOM 3252 O O . LYS A 1 411 ? -10.611 1.833 22.236 1.00 92.31 411 LYS A O 1
ATOM 3257 N N . ILE A 1 412 ? -8.584 0.852 22.091 1.00 92.31 412 ILE A N 1
ATOM 3258 C CA . ILE A 1 412 ? -8.737 0.353 20.712 1.00 92.31 412 ILE A CA 1
ATOM 3259 C C . ILE A 1 412 ? -9.890 -0.656 20.631 1.00 92.31 412 ILE A C 1
ATOM 3261 O O . ILE A 1 412 ? -10.745 -0.547 19.754 1.00 92.31 412 ILE A O 1
ATOM 3265 N N . LEU A 1 413 ? -9.968 -1.591 21.584 1.00 95.31 413 LEU A N 1
ATOM 3266 C CA . LEU A 1 413 ? -11.047 -2.583 21.649 1.00 95.31 413 LEU A CA 1
ATOM 3267 C C . LEU A 1 413 ? -12.429 -1.932 21.799 1.00 95.31 413 LEU A C 1
ATOM 3269 O O . LEU A 1 413 ? -13.357 -2.295 21.078 1.00 95.31 413 LEU A O 1
ATOM 3273 N N . ARG A 1 414 ? -12.573 -0.959 22.712 1.00 94.81 414 ARG A N 1
ATOM 3274 C CA . ARG A 1 414 ? -13.832 -0.213 22.897 1.00 94.81 414 ARG A CA 1
ATOM 3275 C C . ARG A 1 414 ? -14.216 0.563 21.648 1.00 94.81 414 ARG A C 1
ATOM 3277 O O . ARG A 1 414 ? -15.370 0.535 21.252 1.00 94.81 414 ARG A O 1
ATOM 3284 N N . TRP A 1 415 ? -13.244 1.193 21.001 1.00 91.81 415 TRP A N 1
ATOM 3285 C CA . TRP A 1 415 ? -13.480 1.911 19.758 1.00 91.81 415 TRP A CA 1
ATOM 3286 C C . TRP A 1 415 ? -13.988 0.994 18.634 1.00 91.81 415 TRP A C 1
ATOM 3288 O O . TRP A 1 415 ? -14.984 1.316 17.986 1.00 91.81 415 TRP A O 1
ATOM 3298 N N . ALA A 1 416 ? -13.358 -0.167 18.434 1.00 93.81 416 ALA A N 1
ATOM 3299 C CA . ALA A 1 416 ? -13.831 -1.158 17.467 1.00 93.81 416 ALA A CA 1
ATOM 3300 C C . ALA A 1 416 ? -15.243 -1.664 17.817 1.00 93.81 416 ALA A C 1
ATOM 3302 O O . ALA A 1 416 ? -16.084 -1.818 16.929 1.00 93.81 416 ALA A O 1
ATOM 3303 N N . TRP A 1 417 ? -15.525 -1.869 19.111 1.00 96.00 417 TRP A N 1
ATOM 3304 C CA . TRP A 1 417 ? -16.857 -2.235 19.597 1.00 96.00 417 TRP A CA 1
ATOM 3305 C C . TRP A 1 417 ? -17.892 -1.151 19.271 1.00 96.00 417 TRP A C 1
ATOM 3307 O O . TRP A 1 417 ? -18.926 -1.467 18.688 1.00 96.00 417 TRP A O 1
ATOM 3317 N N . ASP A 1 418 ? -17.599 0.122 19.553 1.00 93.31 418 ASP A N 1
ATOM 3318 C CA . ASP A 1 418 ? -18.503 1.249 19.288 1.00 93.31 418 ASP A CA 1
ATOM 3319 C C . ASP A 1 418 ? -18.843 1.364 17.793 1.00 93.31 418 ASP A C 1
ATOM 3321 O O . ASP A 1 418 ? -19.997 1.603 17.432 1.00 93.31 418 ASP A O 1
ATOM 3325 N N . LEU A 1 419 ? -17.857 1.163 16.908 1.00 91.38 419 LEU A N 1
ATOM 3326 C CA . LEU A 1 419 ? -18.064 1.213 15.457 1.00 91.38 419 LEU A CA 1
ATOM 3327 C C . LEU A 1 419 ? -18.889 0.033 14.933 1.00 91.38 419 LEU A C 1
ATOM 3329 O O . LEU A 1 419 ? -19.805 0.243 14.135 1.00 91.38 419 LEU A O 1
ATOM 3333 N N . LEU A 1 420 ? -18.626 -1.187 15.404 1.00 93.69 420 LEU A N 1
ATOM 3334 C CA . LEU A 1 420 ? -19.443 -2.359 15.070 1.00 93.69 420 LEU A CA 1
ATOM 3335 C C . LEU A 1 420 ? -20.875 -2.216 15.591 1.00 93.69 420 LEU A C 1
ATOM 3337 O O . LEU A 1 420 ? -21.830 -2.525 14.876 1.00 93.69 420 LEU A O 1
ATOM 3341 N N . PHE A 1 421 ? -21.029 -1.725 16.822 1.00 94.00 421 PHE A N 1
ATOM 3342 C CA . PHE A 1 421 ? -22.330 -1.501 17.437 1.00 94.00 421 PHE A CA 1
ATOM 3343 C C . PHE A 1 421 ? -23.127 -0.478 16.633 1.00 94.00 421 PHE A C 1
ATOM 3345 O O . PHE A 1 421 ? -24.276 -0.737 16.279 1.00 94.00 421 PHE A O 1
ATOM 3352 N N . LEU A 1 422 ? -22.500 0.645 16.273 1.00 90.38 422 LEU A N 1
ATOM 3353 C CA . LEU A 1 422 ? -23.106 1.661 15.422 1.00 90.38 422 LEU A CA 1
ATOM 3354 C C . LEU A 1 422 ? -23.555 1.080 14.075 1.00 90.38 422 LEU A C 1
ATOM 3356 O O . LEU A 1 422 ? -24.686 1.331 13.663 1.00 90.38 422 LEU A O 1
ATOM 3360 N N . CYS A 1 423 ? -22.714 0.279 13.415 1.00 86.62 423 CYS A N 1
ATOM 3361 C CA . CYS A 1 423 ? -23.063 -0.334 12.131 1.00 86.62 423 CYS A CA 1
ATOM 3362 C C . CYS A 1 423 ? -24.257 -1.288 12.244 1.00 86.62 423 CYS A C 1
ATOM 3364 O O . CYS A 1 423 ? -25.094 -1.309 11.348 1.00 86.62 423 CYS A O 1
ATOM 3366 N N . MET A 1 424 ? -24.406 -2.003 13.365 1.00 88.81 424 MET A N 1
ATOM 3367 C CA . MET A 1 424 ? -25.581 -2.849 13.609 1.00 88.81 424 MET A CA 1
ATOM 3368 C C . MET A 1 424 ? -26.880 -2.043 13.784 1.00 88.81 424 MET A C 1
ATOM 3370 O O . MET A 1 424 ? -27.967 -2.551 13.513 1.00 88.81 424 MET A O 1
ATOM 3374 N N . GLN A 1 425 ? -26.792 -0.800 14.269 1.00 89.12 425 GLN A N 1
ATOM 3375 C CA . GLN A 1 425 ? -27.960 0.061 14.488 1.00 89.12 425 GLN A CA 1
ATOM 3376 C C . GLN A 1 425 ? -28.426 0.781 13.215 1.00 89.12 425 GLN A C 1
ATOM 3378 O O . GLN A 1 425 ? -29.521 1.347 13.214 1.00 89.12 425 GLN A O 1
ATOM 3383 N N . LEU A 1 426 ? -27.618 0.793 12.149 1.00 84.88 426 LEU A N 1
ATOM 3384 C CA . LEU A 1 426 ? -27.950 1.456 10.891 1.00 84.88 426 LEU A CA 1
ATOM 3385 C C . LEU A 1 426 ? -28.740 0.493 9.984 1.00 84.88 426 LEU A C 1
ATOM 3387 O O . LEU A 1 426 ? -28.156 -0.437 9.429 1.00 84.88 426 LEU A O 1
ATOM 3391 N N . PRO A 1 427 ? -30.061 0.701 9.799 1.00 73.50 427 PRO A N 1
ATOM 3392 C CA . PRO A 1 427 ? -30.925 -0.229 9.062 1.00 73.50 427 PRO A CA 1
ATOM 3393 C C . PRO A 1 427 ? -30.530 -0.390 7.585 1.00 73.50 427 PRO A C 1
ATOM 3395 O O . PRO A 1 427 ? -30.774 -1.442 7.000 1.00 73.50 427 PRO A O 1
ATOM 3398 N N . ASP A 1 428 ? -29.870 0.620 7.010 1.00 67.00 428 ASP A N 1
ATOM 3399 C CA . ASP A 1 428 ? -29.528 0.680 5.586 1.00 67.00 428 ASP A CA 1
ATOM 3400 C C . ASP A 1 428 ? -28.131 0.122 5.260 1.00 67.00 428 ASP A C 1
ATOM 3402 O O . ASP A 1 428 ? -27.802 -0.063 4.090 1.00 67.00 428 ASP A O 1
ATOM 3406 N N . CYS A 1 429 ? -27.308 -0.220 6.260 1.00 59.84 429 CYS A N 1
ATOM 3407 C CA . CYS A 1 429 ? -25.978 -0.799 6.019 1.00 59.84 429 CYS A CA 1
ATOM 3408 C C . CYS A 1 429 ? -26.019 -2.229 5.446 1.00 59.84 429 CYS A C 1
ATOM 3410 O O . CYS A 1 429 ? -24.980 -2.756 5.047 1.00 59.84 429 CYS A O 1
ATOM 3412 N N . HIS A 1 430 ? -27.200 -2.852 5.395 1.00 54.09 430 HIS A N 1
ATOM 3413 C CA . HIS A 1 430 ? -27.398 -4.231 4.943 1.00 54.09 430 HIS A CA 1
ATOM 3414 C C . HIS A 1 430 ? -28.238 -4.356 3.658 1.00 54.09 430 HIS A C 1
ATOM 3416 O O . HIS A 1 430 ? -28.396 -5.466 3.161 1.00 54.09 430 HIS A O 1
ATOM 3422 N N . LEU A 1 431 ? -28.793 -3.259 3.122 1.00 46.62 431 LEU A N 1
ATOM 3423 C CA . LEU A 1 431 ? -29.842 -3.306 2.086 1.00 46.62 431 LEU A CA 1
ATOM 3424 C C . LEU A 1 431 ? -29.362 -3.052 0.644 1.00 46.62 431 LEU A C 1
ATOM 3426 O O . LEU A 1 431 ? -30.191 -3.012 -0.260 1.00 46.62 431 LEU A O 1
ATOM 3430 N N . LEU A 1 43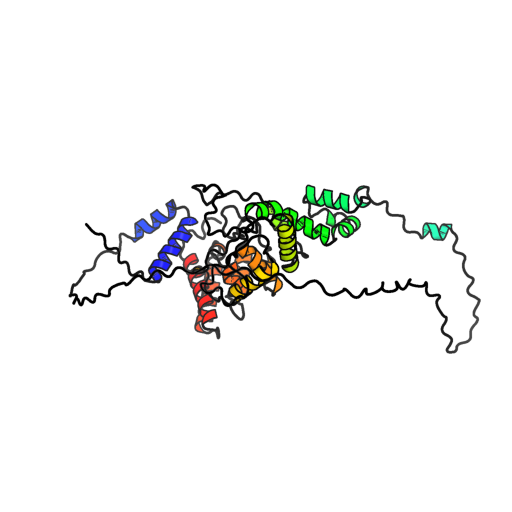2 ? -28.057 -2.892 0.409 1.00 47.84 432 LEU A N 1
ATOM 3431 C CA . LEU A 1 432 ? -27.490 -2.617 -0.925 1.00 47.84 432 LEU A CA 1
ATOM 3432 C C . LEU A 1 432 ? -26.469 -3.670 -1.398 1.00 47.84 432 LEU A C 1
ATOM 3434 O O . LEU A 1 432 ? -25.640 -3.364 -2.252 1.00 47.84 432 LEU A O 1
ATOM 3438 N N . ALA A 1 433 ? -26.504 -4.877 -0.824 1.00 41.78 433 ALA A N 1
ATOM 3439 C CA . ALA A 1 433 ? -25.674 -6.000 -1.270 1.00 41.78 433 ALA A CA 1
ATOM 3440 C C . ALA A 1 433 ? -26.262 -6.694 -2.505 1.00 41.78 433 ALA A C 1
ATOM 3442 O O . ALA A 1 433 ? -27.498 -6.909 -2.518 1.00 41.78 433 ALA A O 1
#